Protein AF-A0A946TQI5-F1 (afdb_monomer)

Secondary structure (DSSP, 8-state):
--SSPPP----PPP-S--HHHHHHTT-HHHHHHH--SHHHHHHHHHHHT-HHHHHHHHHT-S---HHHHHHHHHHHHHTT-HHHHHHHHTT--SHHHHHHHHHHHH-EEEEEEE-TTPPP---BTTEEEEEE---GGGTT---GGG--S-SEEEEEB--GGGS-TTGGGSSS-EEEE-TTHHHHHHHHHHHHTT-SEEEESSHHHHHHHHHH-SSEEEE-TTS--S------PPP-S--SEEEEEEES-S-TT-HHHHHHHHHHHT-S-TT--EEEEEB---HHHHHHHHHHEEEEE---SS-SS--HHHHHHHHTT-EEEESSPSSGGGGGTTTTTTEEE--SS-HHHHHHHHHHHHHHHHHHHHHTHHHHHHHHHHHSPPTTHHHHHHHHHHHHHHHSSPPPP---------

pLDDT: mean 89.81, std 11.93, range [29.77, 98.75]

Sequence (414 aa):
MPIDPALNLPTLPETTETAEQLLEGGNYAYAFHLAVEPEIKAAARILCGAIDSGFAELAELDTLSDQAKLFQAYGLWCSGEDEAALSVLDGLDSDASDQLAKLISEGANVLLYTMPHAEGIESFDNIKIGHEIIAPENFGTSTIKSYPGLDLILSLGAFGAYLPSDVFEQDCPTVFWVGDHDFFYATREQDMARASVLIANSAAEHLELAAHYETRVASFPGHETYGRSDDYPAPSDQKAYDIGYTGRAFVPYMPDKAQFLYRLATLNDPDLNISIQDGYLEEDDFVEVMRQSKYVPLFWRYAGGLQTRAIDALRQRSFVLSPEKMTTAELLGGDEAGIVSINSETPENEALNQINTYTERRRSYVSEADHFGDQFTDLFWPRPALDQRLIKFCLFQSILAEQPKASRVQTQVL

Foldseek 3Di:
DPPQPQFDFAEADDDPDALVRCLLLFLLLQSLQRDPDLLSVLLSLLLLQLLVSSVVSVVVDPDHDLSSLLSNLLSCVLVVVLVVSLVSLVPDDDLLSVLLNCCSPQNFEEEEFEEPPDDDFCADDNYHYHYDWQDPVQFQADPCVVPPRHQEYEYEPQAHRRDHNCPLVDPYFYEYEQPPCVVCVVRHVVVLQSGQEYEYFFSQVQVVSVVRHVHRYHHHQLQDADDLDPAQDDDDPAAQAQEFEEEQQPDPVCNSSVSVLVLQVPQPDPVGHHYYYHHDDDNVVLLSSLLNYQEYEDGDNHPRHDDNSCLSSLSSVHAYERLYDDTSCVLLVDVLSRDHYLVDSRSNVVSVVCSVCSVVSSVSSSVCVVVSVSSSCSRHPNPPSSVVSVVSSRSSVSSSGDDDDDDPPPPPPD

Nearest PDB structures (foldseek):
  7fg9-assembly1_B-2  TM=5.330E-01  e=1.117E-04  Thermosynechococcus vestitus BP-1
  2gek-assembly1_A  TM=5.648E-01  e=6.117E-04  Mycolicibacterium smegmatis MC2 155
  8qvw-assembly1_B  TM=7.603E-01  e=4.671E-01  Homo sapiens
  5m72-assembly1_A  TM=7.593E-01  e=7.653E-01  Homo sapiens
  8qvx-assembly1_B  TM=6.492E-01  e=1.562E+00  Homo sapiens

Solvent-accessible surface area (backbone atoms only — not comparable to full-atom values): 22755 Å² total; per-residue (Å²): 127,83,88,71,76,83,80,66,63,34,61,64,72,90,73,91,69,50,33,66,54,26,44,76,59,26,25,13,32,44,8,36,60,61,35,81,52,64,64,55,24,18,41,17,31,31,60,24,34,27,34,63,66,14,49,58,53,50,70,76,48,96,74,76,54,72,68,46,42,53,49,48,23,53,41,28,46,64,74,67,38,49,71,60,16,45,62,52,34,75,80,53,94,46,75,55,40,54,52,50,45,43,40,72,73,72,27,45,33,35,40,37,29,31,42,87,92,60,83,78,71,79,60,50,98,61,36,43,48,47,74,50,65,59,52,82,94,50,49,68,38,76,67,62,91,82,57,81,80,48,60,31,37,39,25,54,70,34,52,61,60,40,38,41,68,53,67,86,75,50,93,43,48,34,38,34,45,48,82,66,43,84,84,41,37,92,70,36,47,75,57,61,66,65,27,26,30,40,37,27,48,14,24,33,47,24,56,54,48,49,74,75,30,97,41,42,33,29,14,39,37,33,67,70,69,78,68,90,68,86,65,68,68,79,92,68,93,78,46,79,21,55,35,30,43,74,27,86,46,82,42,90,92,42,55,47,49,28,51,54,54,47,48,54,71,61,56,94,50,94,87,65,40,71,45,78,45,73,41,83,67,59,70,70,61,45,51,48,47,30,42,27,10,46,26,32,72,52,79,60,85,54,19,37,37,61,56,36,68,53,53,51,20,43,41,38,74,14,28,30,39,30,45,32,71,87,39,39,47,51,74,47,50,21,58,76,51,31,44,38,61,31,56,58,102,55,36,48,62,48,48,50,52,51,60,78,41,38,73,62,54,48,55,59,38,63,78,43,48,65,63,41,47,52,38,42,45,40,27,50,43,61,84,66,57,36,61,53,40,49,53,54,48,54,55,52,51,54,62,76,27,70,78,69,72,82,78,83,77,76,77,78,81,125

Radius of gyration: 21.97 Å; Cα contacts (8 Å, |Δi|>4): 713; chains: 1; bounding box: 62×42×66 Å

Structure (mmCIF, N/CA/C/O backbone):
data_AF-A0A946TQI5-F1
#
_entry.id   AF-A0A946TQI5-F1
#
loop_
_atom_site.group_PDB
_atom_site.id
_atom_site.type_symbol
_atom_site.label_atom_id
_atom_site.label_alt_id
_atom_site.label_comp_id
_atom_site.label_asym_id
_atom_site.label_entity_id
_atom_site.label_seq_id
_atom_site.pdbx_PDB_ins_code
_atom_site.Cartn_x
_atom_site.Cartn_y
_atom_site.Cartn_z
_atom_site.occupancy
_atom_site.B_iso_or_equiv
_atom_site.auth_seq_id
_atom_site.auth_comp_id
_atom_site.auth_asym_id
_atom_site.auth_atom_id
_atom_site.pdbx_PDB_model_num
ATOM 1 N N . MET A 1 1 ? -0.927 17.591 -38.474 1.00 40.44 1 MET A N 1
ATOM 2 C CA . MET A 1 1 ? -1.038 17.165 -37.066 1.00 40.44 1 MET A CA 1
ATOM 3 C C . MET A 1 1 ? 0.132 16.240 -36.814 1.00 40.44 1 MET A C 1
ATOM 5 O O . MET A 1 1 ? 0.295 15.341 -37.633 1.00 40.44 1 MET A O 1
ATOM 9 N N . PRO A 1 2 ? 0.979 16.479 -35.802 1.00 40.19 2 PRO A N 1
ATOM 10 C CA . PRO A 1 2 ? 1.933 15.456 -35.401 1.00 40.19 2 PRO A CA 1
ATOM 11 C C . PRO A 1 2 ? 1.129 14.209 -35.008 1.00 40.19 2 PRO A C 1
ATOM 13 O O . PRO A 1 2 ? 0.099 14.327 -34.350 1.00 40.19 2 PRO A O 1
ATOM 16 N N . ILE A 1 3 ? 1.545 13.051 -35.516 1.00 54.56 3 ILE A N 1
ATOM 17 C CA . ILE A 1 3 ? 0.885 11.744 -35.332 1.00 54.56 3 ILE A CA 1
ATOM 18 C C . ILE A 1 3 ? 1.332 11.091 -34.007 1.00 54.56 3 ILE A C 1
ATOM 20 O O . ILE A 1 3 ? 0.886 10.003 -33.674 1.00 54.56 3 ILE A O 1
ATOM 24 N N . ASP A 1 4 ? 2.186 11.766 -33.237 1.00 62.56 4 ASP A N 1
ATOM 25 C CA . ASP A 1 4 ? 2.674 11.301 -31.942 1.00 62.56 4 ASP A CA 1
ATOM 26 C C . ASP A 1 4 ? 1.875 12.005 -30.829 1.00 62.56 4 ASP A C 1
ATOM 28 O O . ASP A 1 4 ? 2.139 13.181 -30.547 1.00 62.56 4 ASP A O 1
ATOM 32 N N . PRO A 1 5 ? 0.811 11.383 -30.284 1.00 66.56 5 PRO A N 1
ATOM 33 C CA . PRO A 1 5 ? 0.125 11.926 -29.119 1.00 66.56 5 PRO A CA 1
ATOM 34 C C . PRO A 1 5 ? 1.113 12.037 -27.953 1.00 66.56 5 PRO A C 1
ATOM 36 O O . PRO A 1 5 ? 1.954 11.165 -27.751 1.00 66.56 5 PRO A O 1
ATOM 39 N N . ALA A 1 6 ? 1.013 13.126 -27.189 1.00 74.75 6 ALA A N 1
ATOM 40 C CA . ALA A 1 6 ? 1.807 13.284 -25.980 1.00 74.75 6 ALA A CA 1
ATOM 41 C C . ALA A 1 6 ? 1.493 12.138 -25.008 1.00 74.75 6 ALA A C 1
ATOM 43 O O . ALA A 1 6 ? 0.326 11.814 -24.786 1.00 74.75 6 ALA A O 1
ATOM 44 N N . LEU A 1 7 ? 2.543 11.538 -24.455 1.00 85.25 7 LEU A N 1
ATOM 45 C CA . LEU A 1 7 ? 2.421 10.465 -23.484 1.00 85.25 7 LEU A CA 1
ATOM 46 C C . LEU A 1 7 ? 1.933 11.034 -22.147 1.00 85.25 7 LEU A C 1
ATOM 48 O O . LEU A 1 7 ? 2.576 11.930 -21.599 1.00 85.25 7 LEU A O 1
ATOM 52 N N . ASN A 1 8 ? 0.840 10.499 -21.598 1.00 88.62 8 ASN A N 1
ATOM 53 C CA . ASN A 1 8 ? 0.398 10.851 -20.248 1.00 88.62 8 ASN A CA 1
ATOM 54 C C . ASN A 1 8 ? 0.981 9.847 -19.257 1.00 88.62 8 ASN A C 1
ATOM 56 O O . ASN A 1 8 ? 0.450 8.755 -19.051 1.00 88.62 8 ASN A O 1
ATOM 60 N N . LEU A 1 9 ? 2.120 10.208 -18.676 1.00 91.19 9 LEU A N 1
ATOM 61 C CA . LEU A 1 9 ? 2.711 9.429 -17.598 1.00 91.19 9 LEU A CA 1
ATOM 62 C C . LEU A 1 9 ? 1.919 9.637 -16.301 1.00 91.19 9 LEU A C 1
ATOM 64 O O . LEU A 1 9 ? 1.373 10.725 -16.101 1.00 91.19 9 LEU A O 1
ATOM 68 N N . PRO A 1 10 ? 1.864 8.637 -15.407 1.00 91.31 10 PRO A N 1
ATOM 69 C CA . PRO A 1 10 ? 1.139 8.784 -14.158 1.00 91.31 10 PRO A CA 1
ATOM 70 C C . PRO A 1 10 ? 1.843 9.813 -13.270 1.00 91.31 10 PRO A C 1
ATOM 72 O O . PRO A 1 10 ? 3.072 9.841 -13.151 1.00 91.31 10 PRO A O 1
ATOM 75 N N . THR A 1 11 ? 1.050 10.686 -12.661 1.00 91.19 11 THR A N 1
ATOM 76 C CA . THR A 1 11 ? 1.533 11.769 -11.805 1.00 91.19 11 THR A CA 1
ATOM 77 C C . THR A 1 11 ? 0.756 11.778 -10.511 1.00 91.19 11 THR A C 1
ATOM 79 O O . THR A 1 11 ? -0.471 11.676 -10.527 1.00 91.19 11 THR A O 1
ATOM 82 N N . LEU A 1 12 ? 1.467 11.949 -9.401 1.00 92.88 12 LEU A N 1
ATOM 83 C CA . LEU A 1 12 ? 0.836 12.156 -8.109 1.00 92.88 12 LEU A CA 1
ATOM 84 C C . LEU A 1 12 ? 0.143 13.532 -8.117 1.00 92.88 12 LEU A C 1
ATOM 86 O O . LEU A 1 12 ? 0.826 14.521 -8.402 1.00 92.88 12 LEU A O 1
ATOM 90 N N . PRO A 1 13 ? -1.182 13.613 -7.885 1.00 92.56 13 PRO A N 1
ATOM 91 C CA . PRO A 1 13 ? -1.892 14.887 -7.882 1.00 92.56 13 PRO A CA 1
ATOM 92 C C . PRO A 1 13 ? -1.353 15.819 -6.798 1.00 92.56 13 PRO A C 1
ATOM 94 O O . PRO A 1 13 ? -1.076 15.372 -5.690 1.00 92.56 13 PRO A O 1
ATOM 97 N N . GLU A 1 14 ? -1.237 17.112 -7.101 1.00 91.81 14 GLU A N 1
ATOM 98 C CA . GLU A 1 14 ? -0.874 18.109 -6.091 1.00 91.81 14 GLU A CA 1
ATOM 99 C C . GLU A 1 14 ? -1.989 18.239 -5.042 1.00 91.81 14 GLU A C 1
ATOM 101 O O . GLU A 1 14 ? -3.172 18.306 -5.383 1.00 91.81 14 GLU A O 1
ATOM 106 N N . THR A 1 15 ? -1.605 18.327 -3.769 1.00 92.56 15 THR A N 1
ATOM 107 C CA . THR A 1 15 ? -2.508 18.617 -2.647 1.00 92.56 15 THR A CA 1
ATOM 108 C C . THR A 1 15 ? -2.036 19.849 -1.877 1.00 92.56 15 THR A C 1
ATOM 110 O O . THR A 1 15 ? -0.853 20.192 -1.875 1.00 92.56 15 THR A O 1
ATOM 113 N N . THR A 1 16 ? -2.976 20.534 -1.226 1.00 94.38 16 THR A N 1
ATOM 114 C CA . THR A 1 16 ? -2.684 21.623 -0.281 1.00 94.38 16 THR A CA 1
ATOM 115 C C . THR A 1 16 ? -2.508 21.135 1.155 1.00 94.38 16 THR A C 1
ATOM 117 O O . THR A 1 16 ? -2.194 21.942 2.027 1.00 94.38 16 THR A O 1
ATOM 120 N N . GLU A 1 17 ? -2.770 19.855 1.416 1.00 96.69 17 GLU A N 1
ATOM 121 C CA . GLU A 1 17 ? -2.640 19.252 2.741 1.00 96.69 17 GLU A CA 1
ATOM 122 C C . GLU A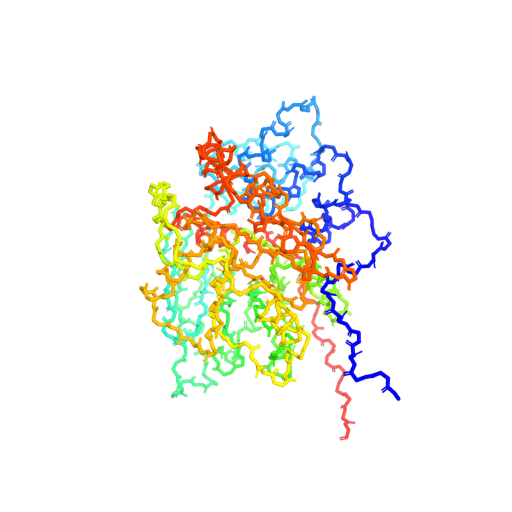 1 17 ? -1.170 19.076 3.137 1.00 96.69 17 GLU A C 1
ATOM 124 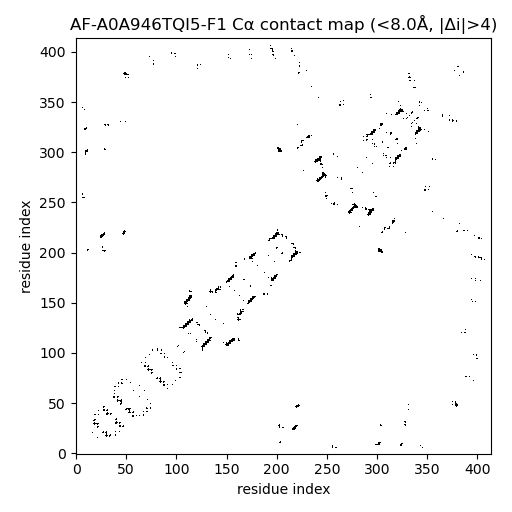O O . GLU A 1 17 ? -0.306 18.795 2.303 1.00 96.69 17 GLU A O 1
ATOM 129 N N . THR A 1 18 ? -0.879 19.242 4.426 1.00 97.81 18 THR A N 1
ATOM 130 C CA . THR A 1 18 ? 0.441 18.941 4.991 1.00 97.81 18 THR A CA 1
ATOM 131 C C . THR A 1 18 ? 0.633 17.433 5.166 1.00 97.81 18 THR A C 1
ATOM 133 O O . THR A 1 18 ? -0.330 16.668 5.182 1.00 97.81 18 THR A O 1
ATOM 136 N N . ALA A 1 19 ? 1.879 16.988 5.357 1.00 97.94 19 ALA A N 1
ATOM 137 C CA . ALA A 1 19 ? 2.166 15.584 5.659 1.00 97.94 19 ALA A CA 1
ATOM 138 C C . ALA A 1 19 ? 1.444 15.094 6.932 1.00 97.94 19 ALA A C 1
ATOM 140 O O . ALA A 1 19 ? 0.972 13.963 6.964 1.00 97.94 19 ALA A O 1
ATOM 141 N N . GLU A 1 20 ? 1.296 15.958 7.942 1.00 98.19 20 GLU A N 1
ATOM 142 C CA . GLU A 1 20 ? 0.527 15.679 9.165 1.00 98.19 20 GLU A CA 1
ATOM 143 C C . GLU A 1 20 ? -0.968 15.479 8.872 1.00 98.19 20 GLU A C 1
ATOM 145 O O . GLU A 1 20 ? -1.558 14.493 9.305 1.00 98.19 20 GLU A O 1
ATOM 150 N N . GLN A 1 21 ? -1.569 16.365 8.068 1.00 97.75 21 GLN A N 1
ATOM 151 C CA . GLN A 1 21 ? -2.977 16.252 7.670 1.00 97.75 21 GLN A CA 1
ATOM 152 C C . GLN A 1 21 ? -3.231 14.989 6.842 1.00 97.75 21 GLN A C 1
ATOM 154 O O . GLN A 1 21 ? -4.222 14.297 7.056 1.00 97.75 21 GLN A O 1
ATOM 159 N N . LEU A 1 22 ? -2.310 14.648 5.938 1.00 98.06 22 LEU A N 1
ATOM 160 C CA . LEU A 1 22 ? -2.377 13.416 5.151 1.00 98.06 22 LEU A CA 1
ATOM 161 C C . LEU A 1 22 ? -2.234 12.171 6.033 1.00 98.06 22 LEU A C 1
ATOM 163 O O . LEU A 1 22 ? -2.941 11.189 5.813 1.00 98.06 22 LEU A O 1
ATOM 167 N N . LEU A 1 23 ? -1.353 12.211 7.038 1.00 98.19 23 LEU A N 1
ATOM 168 C CA . LEU A 1 23 ? -1.181 11.135 8.013 1.00 98.19 23 LEU A CA 1
ATOM 169 C C . LEU A 1 23 ? -2.476 10.922 8.815 1.00 98.19 23 LEU A C 1
ATOM 171 O O . LEU A 1 23 ? -2.973 9.801 8.897 1.00 98.19 23 LEU A O 1
ATOM 175 N N . GLU A 1 24 ? -3.076 11.988 9.342 1.00 96.44 24 GLU A N 1
ATOM 176 C CA . GLU A 1 24 ? -4.355 11.928 10.063 1.00 96.44 24 GLU A CA 1
ATOM 177 C C . GLU A 1 24 ? -5.504 11.427 9.160 1.00 96.44 24 GLU A C 1
ATOM 179 O O . GLU A 1 24 ? -6.266 10.517 9.522 1.00 96.44 24 GLU A O 1
ATOM 184 N N . GLY A 1 25 ? -5.566 11.950 7.932 1.00 95.75 25 GLY A N 1
ATOM 185 C CA . GLY A 1 25 ? -6.555 11.617 6.904 1.00 95.75 25 GLY A CA 1
ATOM 186 C C . GLY A 1 25 ? -6.402 10.229 6.273 1.00 95.75 25 GLY A C 1
ATOM 187 O O . GLY A 1 25 ? -7.222 9.847 5.440 1.00 95.75 25 GLY A O 1
ATOM 188 N N . GLY A 1 26 ? -5.379 9.458 6.656 1.00 97.69 26 GLY A N 1
ATOM 189 C CA . GLY A 1 26 ? -5.171 8.083 6.195 1.00 97.69 26 GLY A CA 1
ATOM 190 C C . GLY A 1 26 ? -4.386 7.943 4.888 1.00 97.69 26 GLY A C 1
ATOM 191 O O . GLY A 1 26 ? -4.174 6.822 4.430 1.00 97.69 26 GLY A O 1
ATOM 192 N N . ASN A 1 27 ? -3.902 9.031 4.284 1.00 98.25 27 ASN A N 1
ATOM 193 C CA . ASN A 1 27 ? -3.043 8.950 3.105 1.00 98.25 27 ASN A CA 1
ATOM 194 C C . ASN A 1 27 ? -1.574 8.727 3.489 1.00 98.25 27 ASN A C 1
ATOM 196 O O . ASN A 1 27 ? -0.712 9.578 3.264 1.00 98.25 27 ASN A O 1
ATOM 200 N N . TYR A 1 28 ? -1.281 7.567 4.070 1.00 98.31 28 TYR A N 1
ATOM 201 C CA . TYR A 1 28 ? 0.042 7.223 4.589 1.00 98.31 28 TYR A CA 1
ATOM 202 C C . TYR A 1 28 ? 1.127 7.241 3.513 1.00 98.31 28 TYR A C 1
ATOM 204 O O . TYR A 1 28 ? 2.221 7.748 3.754 1.00 98.31 28 TYR A O 1
ATOM 212 N N . ALA A 1 29 ? 0.809 6.781 2.301 1.00 97.12 29 ALA A N 1
ATOM 213 C CA . ALA A 1 29 ? 1.739 6.811 1.178 1.00 97.12 29 ALA A CA 1
ATOM 214 C C . ALA A 1 29 ? 2.137 8.246 0.782 1.00 97.12 29 ALA A C 1
ATOM 216 O O . ALA A 1 29 ? 3.314 8.503 0.516 1.00 97.12 29 ALA A O 1
ATOM 217 N N . TYR A 1 30 ? 1.187 9.192 0.768 1.00 98.00 30 TYR A N 1
ATOM 218 C CA . TYR A 1 30 ? 1.491 10.588 0.441 1.00 98.00 30 TYR A CA 1
ATOM 219 C C . TYR A 1 30 ? 2.144 11.318 1.622 1.00 98.00 30 TYR A C 1
ATOM 221 O O . TYR A 1 30 ? 3.099 12.070 1.429 1.00 98.00 30 TYR A O 1
ATOM 229 N N . ALA A 1 31 ? 1.693 11.048 2.851 1.00 98.25 31 ALA A N 1
ATOM 230 C CA . ALA A 1 31 ? 2.312 11.574 4.063 1.00 98.25 31 ALA A CA 1
ATOM 231 C C . ALA A 1 31 ? 3.797 11.197 4.129 1.00 98.25 31 ALA A C 1
ATOM 233 O O . ALA A 1 31 ? 4.638 12.070 4.316 1.00 98.25 31 ALA A O 1
ATOM 234 N N . PHE A 1 32 ? 4.133 9.929 3.872 1.00 97.88 32 PHE A N 1
ATOM 235 C CA . PHE A 1 32 ? 5.516 9.457 3.814 1.00 97.88 32 PHE A CA 1
ATOM 236 C C . PHE A 1 32 ? 6.353 10.211 2.770 1.00 97.88 32 PHE A C 1
ATOM 238 O O . PHE A 1 32 ? 7.489 10.594 3.051 1.00 97.88 32 PHE A O 1
ATOM 245 N N . HIS A 1 33 ? 5.787 10.449 1.584 1.00 96.38 33 HIS A N 1
ATOM 246 C CA . HIS A 1 33 ? 6.471 11.157 0.503 1.00 96.38 33 HIS A CA 1
ATOM 247 C C . HIS A 1 33 ? 6.705 12.649 0.810 1.00 96.38 33 HIS A C 1
ATOM 249 O O . HIS A 1 33 ? 7.747 13.188 0.441 1.00 96.38 33 HIS A O 1
ATOM 255 N N . LEU A 1 34 ? 5.755 13.325 1.467 1.00 96.69 34 LEU A N 1
ATOM 256 C CA . LEU A 1 34 ? 5.848 14.761 1.765 1.00 96.69 34 LEU A CA 1
ATOM 257 C C . LEU A 1 34 ? 6.517 15.090 3.103 1.00 96.69 34 LEU A C 1
ATOM 259 O O . LEU A 1 34 ? 6.919 16.238 3.297 1.00 96.69 34 LEU A O 1
ATOM 263 N N . ALA A 1 35 ? 6.609 14.135 4.030 1.00 97.31 35 ALA A N 1
ATOM 264 C CA . ALA A 1 35 ? 7.103 14.386 5.377 1.00 97.31 35 ALA A CA 1
ATOM 265 C C . ALA A 1 35 ? 8.559 14.872 5.376 1.00 97.31 35 ALA A C 1
ATOM 267 O O . ALA A 1 35 ? 9.471 14.200 4.886 1.00 97.31 35 ALA A O 1
ATOM 268 N N . VAL A 1 36 ? 8.772 16.036 5.990 1.00 95.75 36 VAL A N 1
ATOM 269 C CA . VAL A 1 36 ? 10.104 16.567 6.312 1.00 95.75 36 VAL A CA 1
ATOM 270 C C . VAL A 1 36 ? 10.436 16.269 7.774 1.00 95.75 36 VAL A C 1
ATOM 272 O O . VAL A 1 36 ? 11.593 16.033 8.121 1.00 95.75 36 VAL A O 1
ATOM 275 N N . GLU A 1 37 ? 9.416 16.258 8.629 1.00 96.75 37 GLU A N 1
ATOM 276 C CA . GLU A 1 37 ? 9.486 15.922 10.041 1.00 96.75 37 GLU A CA 1
ATOM 277 C C . GLU A 1 37 ? 9.761 14.417 10.219 1.00 96.75 37 GLU A C 1
ATOM 279 O O . GLU A 1 37 ? 8.956 13.593 9.770 1.00 96.75 37 GLU A O 1
ATOM 284 N N . PRO A 1 38 ? 10.856 14.032 10.907 1.00 97.31 38 PR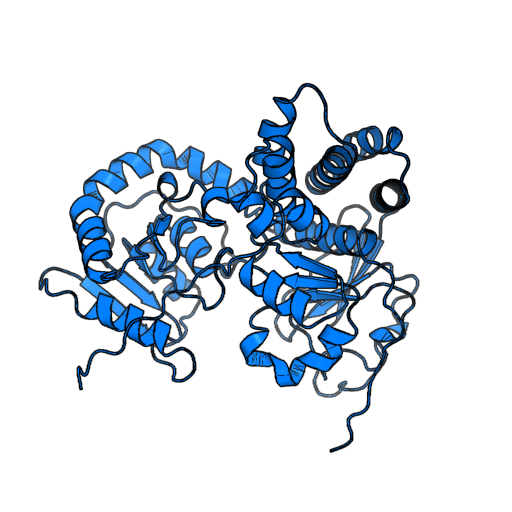O A N 1
ATOM 285 C CA . PRO A 1 38 ? 11.219 12.626 11.085 1.00 97.31 38 PRO A CA 1
ATOM 286 C C . PRO A 1 38 ? 10.122 11.780 11.738 1.00 97.31 38 PRO A C 1
ATOM 288 O O . PRO A 1 38 ? 9.887 10.656 11.312 1.00 97.31 38 PRO A O 1
ATOM 291 N N . GLU A 1 39 ? 9.410 12.333 12.726 1.00 98.25 39 GLU A N 1
ATOM 292 C CA . GLU A 1 39 ? 8.324 11.625 13.415 1.00 98.25 39 GLU A CA 1
ATOM 293 C C . GLU A 1 39 ? 7.176 11.265 12.461 1.00 98.25 39 GLU A C 1
ATOM 295 O O . GLU A 1 39 ? 6.744 10.114 12.428 1.00 98.25 39 GLU A O 1
ATOM 300 N N . ILE A 1 40 ? 6.721 12.223 11.642 1.00 98.44 40 ILE A N 1
ATOM 301 C CA . ILE A 1 40 ? 5.638 12.013 10.667 1.00 98.44 40 ILE A CA 1
ATOM 302 C C . ILE A 1 40 ? 6.075 10.988 9.622 1.00 98.44 40 ILE A C 1
ATOM 304 O O . ILE A 1 40 ? 5.307 10.088 9.280 1.00 98.44 40 ILE A O 1
ATOM 308 N N . LYS A 1 41 ? 7.317 11.092 9.133 1.00 98.00 41 LYS A N 1
ATOM 309 C CA . LYS A 1 41 ? 7.855 10.159 8.139 1.00 98.00 41 LYS A CA 1
ATOM 310 C C . LYS A 1 41 ? 7.911 8.730 8.680 1.00 98.00 41 LYS A C 1
ATOM 312 O O . LYS A 1 41 ? 7.454 7.810 8.001 1.00 98.00 41 LYS A O 1
ATOM 317 N N . ALA A 1 42 ? 8.409 8.557 9.901 1.00 98.31 42 ALA A N 1
ATOM 318 C CA . ALA A 1 42 ? 8.517 7.261 10.558 1.00 98.31 42 ALA A CA 1
ATOM 319 C C . ALA A 1 42 ? 7.134 6.654 10.857 1.00 98.31 42 ALA A C 1
ATOM 321 O O . ALA A 1 42 ? 6.884 5.489 10.548 1.00 98.31 42 ALA A O 1
ATOM 322 N N . ALA A 1 43 ? 6.197 7.460 11.364 1.00 98.50 43 ALA A N 1
ATOM 323 C CA . ALA A 1 43 ? 4.809 7.058 11.577 1.00 98.50 43 ALA A CA 1
ATOM 324 C C . ALA A 1 43 ? 4.115 6.620 10.275 1.00 98.50 43 ALA A C 1
ATOM 326 O O . ALA A 1 43 ? 3.509 5.549 10.215 1.00 98.50 43 ALA A O 1
ATOM 327 N N . ALA A 1 44 ? 4.240 7.417 9.210 1.00 98.44 44 ALA A N 1
ATOM 328 C CA . ALA A 1 44 ? 3.693 7.082 7.901 1.00 98.44 44 ALA A CA 1
ATOM 329 C C . ALA A 1 44 ? 4.320 5.797 7.338 1.00 98.44 44 ALA A C 1
ATOM 331 O O . ALA A 1 44 ? 3.618 4.988 6.732 1.00 98.44 44 ALA A O 1
ATOM 332 N N . ARG A 1 45 ? 5.618 5.570 7.578 1.00 97.81 45 ARG A N 1
ATOM 333 C CA . ARG A 1 45 ? 6.321 4.348 7.174 1.00 97.81 45 ARG A CA 1
ATOM 334 C C . ARG A 1 45 ? 5.764 3.098 7.865 1.00 97.81 45 ARG A C 1
ATOM 336 O O . ARG A 1 45 ? 5.472 2.126 7.166 1.00 97.81 45 ARG A O 1
ATOM 343 N N . ILE A 1 46 ? 5.533 3.150 9.182 1.00 98.19 46 ILE A N 1
ATOM 344 C CA . ILE A 1 46 ? 4.870 2.067 9.940 1.00 98.19 46 ILE A CA 1
ATOM 345 C C . ILE A 1 46 ? 3.506 1.754 9.318 1.00 98.19 46 ILE A C 1
ATOM 347 O O . ILE A 1 46 ? 3.199 0.597 9.032 1.00 98.19 46 ILE A O 1
ATOM 351 N N . LEU A 1 47 ? 2.697 2.784 9.056 1.00 98.25 47 LEU A N 1
ATOM 352 C CA . LEU A 1 47 ? 1.344 2.619 8.517 1.00 98.25 47 LEU A CA 1
ATOM 353 C C . LEU A 1 47 ? 1.320 2.196 7.043 1.00 98.25 47 LEU A C 1
ATOM 355 O O . LEU A 1 47 ? 0.341 1.603 6.603 1.00 98.25 47 LEU A O 1
ATOM 359 N N . CYS A 1 48 ? 2.400 2.426 6.293 1.00 97.38 48 CYS A N 1
ATOM 360 C CA . CYS A 1 48 ? 2.586 1.845 4.965 1.00 97.38 48 CYS A CA 1
ATOM 361 C C . CYS A 1 48 ? 2.973 0.357 5.005 1.00 97.38 48 CYS A C 1
ATOM 363 O O . CYS A 1 48 ? 2.832 -0.321 3.988 1.00 97.38 48 CYS A O 1
ATOM 365 N N . GLY A 1 49 ? 3.443 -0.145 6.153 1.00 95.12 49 GLY A N 1
ATOM 366 C CA . GLY A 1 49 ? 3.789 -1.547 6.391 1.00 95.12 49 GLY A CA 1
ATOM 367 C C . GLY A 1 49 ? 5.265 -1.814 6.700 1.00 95.12 49 GLY A C 1
ATOM 368 O O . GLY A 1 49 ? 5.561 -2.907 7.159 1.00 95.12 49 GLY A O 1
ATOM 369 N N . ALA A 1 50 ? 6.179 -0.858 6.505 1.00 95.00 50 ALA A N 1
ATOM 370 C CA . ALA A 1 50 ? 7.605 -1.026 6.828 1.00 95.00 50 ALA A CA 1
ATOM 371 C C . ALA A 1 50 ? 7.856 -0.714 8.316 1.00 95.00 50 ALA A C 1
ATOM 373 O O . ALA A 1 50 ? 8.309 0.374 8.686 1.00 95.00 50 ALA A O 1
ATOM 374 N N . ILE A 1 51 ? 7.440 -1.644 9.175 1.00 95.75 51 ILE A N 1
ATOM 375 C CA . ILE A 1 51 ? 7.352 -1.459 10.627 1.00 95.75 51 ILE A CA 1
ATOM 376 C C . ILE A 1 51 ? 8.739 -1.332 11.261 1.00 95.75 51 ILE A C 1
ATOM 378 O O . ILE A 1 51 ? 8.957 -0.391 12.026 1.00 95.75 51 ILE A O 1
ATOM 382 N N . ASP A 1 52 ? 9.684 -2.209 10.922 1.00 95.00 52 ASP A N 1
ATOM 383 C CA . ASP A 1 52 ? 11.003 -2.240 11.563 1.00 95.00 52 ASP A CA 1
ATOM 384 C C . ASP A 1 52 ? 11.800 -0.979 11.224 1.00 95.00 52 ASP A C 1
ATOM 386 O O . ASP A 1 52 ? 12.373 -0.325 12.101 1.00 95.00 52 ASP A O 1
ATOM 390 N N . SER A 1 53 ? 11.770 -0.573 9.953 1.00 93.69 53 SER A N 1
ATOM 391 C CA . SER A 1 53 ? 12.385 0.674 9.501 1.00 93.69 53 SER A CA 1
ATOM 392 C C . SER A 1 53 ? 11.748 1.899 10.157 1.00 93.69 53 SER A C 1
ATOM 394 O O . SER A 1 53 ? 12.444 2.857 10.493 1.00 93.69 53 SER A O 1
ATOM 396 N N . GLY A 1 54 ? 10.427 1.886 10.345 1.00 96.94 54 GLY A N 1
ATOM 397 C CA . GLY A 1 54 ? 9.720 2.946 11.057 1.00 96.94 54 GLY A CA 1
ATOM 398 C C . GLY A 1 54 ? 10.115 3.025 12.534 1.00 96.94 54 GLY A C 1
ATOM 399 O O . GLY A 1 54 ? 10.364 4.115 13.046 1.00 96.94 54 GLY A O 1
ATOM 400 N N . PHE A 1 55 ? 10.259 1.886 13.216 1.00 97.62 55 PHE A N 1
ATOM 401 C CA . PHE A 1 55 ? 10.747 1.843 14.596 1.00 97.62 55 PHE A CA 1
ATOM 402 C C . PHE A 1 55 ? 12.179 2.330 14.744 1.00 97.62 55 PHE A C 1
ATOM 404 O O . PHE A 1 55 ? 12.460 3.070 15.687 1.00 97.62 55 PHE A O 1
ATOM 411 N N . ALA A 1 56 ? 13.065 1.952 13.823 1.00 96.12 56 ALA A N 1
ATOM 412 C CA . ALA A 1 56 ? 14.439 2.433 13.824 1.00 96.12 56 ALA A CA 1
ATOM 413 C C . ALA A 1 56 ? 14.492 3.969 13.760 1.00 96.12 56 ALA A C 1
ATOM 415 O O . ALA A 1 56 ? 15.248 4.584 14.504 1.00 96.12 56 ALA A O 1
ATOM 416 N N . GLU A 1 57 ? 13.644 4.596 12.938 1.00 96.19 57 GLU A N 1
ATOM 417 C CA . GLU A 1 57 ? 13.565 6.058 12.845 1.00 96.19 57 GLU A CA 1
ATOM 418 C C . GLU A 1 57 ? 12.935 6.703 14.090 1.00 96.19 57 GLU A C 1
ATOM 420 O O . GLU A 1 57 ? 13.435 7.725 14.558 1.00 96.19 57 GLU A O 1
ATOM 425 N N . LEU A 1 58 ? 11.882 6.109 14.667 1.00 97.44 58 LEU A N 1
ATOM 426 C CA . LEU A 1 58 ? 11.283 6.616 15.910 1.00 97.44 58 LEU A CA 1
ATOM 427 C C . LEU A 1 58 ? 12.242 6.527 17.107 1.00 97.44 58 LEU A C 1
ATOM 429 O O . LEU A 1 58 ? 12.197 7.388 17.983 1.00 97.44 58 LEU A O 1
ATOM 433 N N . ALA A 1 59 ? 13.108 5.511 17.157 1.00 96.38 59 ALA A N 1
ATOM 434 C CA . ALA A 1 59 ? 14.052 5.303 18.258 1.00 96.38 59 ALA A CA 1
ATOM 435 C C . ALA A 1 59 ? 15.144 6.385 18.352 1.00 96.38 59 ALA A C 1
ATOM 437 O O . ALA A 1 59 ? 15.729 6.569 19.418 1.00 96.38 59 ALA A O 1
ATOM 438 N N . GLU A 1 60 ? 15.400 7.113 17.261 1.00 96.69 60 GLU A N 1
ATOM 439 C CA . GLU A 1 60 ? 16.351 8.233 17.214 1.00 96.69 60 GLU A CA 1
ATOM 440 C C . GLU A 1 60 ? 15.755 9.545 17.765 1.00 96.69 60 GLU A C 1
ATOM 442 O O . GLU A 1 60 ? 16.447 10.563 17.844 1.00 96.69 60 GLU A O 1
ATOM 447 N N . LEU A 1 61 ? 14.468 9.553 18.135 1.00 97.19 61 LEU A N 1
ATOM 448 C CA . LEU A 1 61 ? 13.762 10.738 18.617 1.00 97.19 61 LEU A CA 1
ATOM 449 C C . LEU A 1 61 ? 13.665 10.751 20.146 1.00 97.19 61 LEU A C 1
ATOM 451 O O . LEU A 1 61 ? 13.260 9.777 20.775 1.00 97.19 61 LEU A O 1
ATOM 455 N N . ASP A 1 62 ? 13.972 11.902 20.749 1.00 94.12 62 ASP A N 1
ATOM 456 C CA . ASP A 1 62 ? 13.934 12.075 22.209 1.00 94.12 62 ASP A CA 1
ATOM 457 C C . ASP A 1 62 ? 12.510 11.998 22.785 1.00 94.12 62 ASP A C 1
ATOM 459 O O . ASP A 1 62 ? 12.302 11.580 23.927 1.00 94.12 62 ASP A O 1
ATOM 463 N N . THR A 1 63 ? 11.519 12.458 22.020 1.00 94.06 63 THR A N 1
ATOM 464 C CA . THR A 1 63 ? 10.118 12.538 22.444 1.00 94.06 63 THR A CA 1
ATOM 465 C C . THR A 1 63 ? 9.198 12.235 21.280 1.00 94.06 63 THR A C 1
ATOM 467 O O . THR A 1 63 ? 9.414 12.775 20.198 1.00 94.06 63 THR A O 1
ATOM 470 N N . LEU A 1 64 ? 8.149 11.458 21.550 1.00 96.62 64 LEU A N 1
ATOM 471 C CA . LEU A 1 64 ? 7.103 11.143 20.585 1.00 96.62 64 LEU A CA 1
ATOM 472 C C . LEU A 1 64 ? 5.788 11.845 20.936 1.00 96.62 64 LEU A C 1
ATOM 474 O O . LEU A 1 64 ? 5.405 11.888 22.114 1.00 96.62 64 LEU A O 1
ATOM 478 N N . SER A 1 65 ? 5.083 12.347 19.925 1.00 96.50 65 SER A N 1
ATOM 479 C CA . SER A 1 65 ? 3.687 12.772 20.047 1.00 96.50 65 SER A CA 1
ATOM 480 C C . SER A 1 65 ? 2.770 11.594 20.390 1.00 96.50 65 SER A C 1
ATOM 482 O O . SER A 1 65 ? 3.099 10.426 20.173 1.00 96.50 65 SER A O 1
ATOM 484 N N . ASP A 1 66 ? 1.589 11.887 20.931 1.00 97.00 66 ASP A N 1
ATOM 485 C CA . ASP A 1 66 ? 0.621 10.847 21.297 1.00 97.00 66 ASP A CA 1
ATOM 486 C C . ASP A 1 66 ? 0.083 10.102 20.067 1.00 97.00 66 ASP A C 1
ATOM 488 O O . ASP A 1 66 ? -0.130 8.891 20.121 1.00 97.00 66 ASP A O 1
ATOM 492 N N . GLN A 1 67 ? -0.032 10.789 18.926 1.00 96.06 67 GLN A N 1
ATOM 493 C CA . GLN A 1 67 ? -0.378 10.162 17.653 1.00 96.06 67 GLN A CA 1
ATOM 494 C C . GLN A 1 67 ? 0.725 9.194 17.189 1.00 96.06 67 GLN A C 1
ATOM 496 O O . GLN A 1 67 ? 0.429 8.056 16.824 1.00 96.06 67 GLN A O 1
ATOM 501 N N . ALA A 1 68 ? 1.999 9.597 17.262 1.00 97.56 68 ALA A N 1
ATOM 502 C CA . ALA A 1 68 ? 3.118 8.719 16.924 1.00 97.56 68 ALA A CA 1
ATOM 503 C C . ALA A 1 68 ? 3.207 7.501 17.859 1.00 97.56 68 ALA A C 1
ATOM 505 O O . ALA A 1 68 ? 3.455 6.393 17.388 1.00 97.56 68 ALA A O 1
ATOM 506 N N . LYS A 1 69 ? 2.933 7.666 19.162 1.00 98.19 69 LYS A N 1
ATOM 507 C CA . LYS A 1 69 ? 2.840 6.549 20.122 1.00 98.19 69 LYS A CA 1
ATOM 508 C C . LYS A 1 69 ? 1.687 5.597 19.806 1.00 98.19 69 LYS A C 1
ATOM 510 O O . LYS A 1 69 ? 1.866 4.386 19.899 1.00 98.19 69 LYS A O 1
ATOM 515 N N . LEU A 1 70 ? 0.523 6.108 19.397 1.00 98.50 70 LEU A N 1
ATOM 516 C CA . LEU A 1 70 ? -0.597 5.264 18.968 1.00 98.50 70 LEU A CA 1
ATOM 517 C C . LEU A 1 70 ? -0.203 4.398 17.760 1.00 98.50 70 LEU A C 1
ATOM 519 O O . LEU A 1 70 ? -0.458 3.194 17.745 1.00 98.50 70 LEU A O 1
ATOM 523 N N . PHE A 1 71 ? 0.473 4.986 16.770 1.00 98.44 71 PHE A N 1
ATOM 524 C CA . PHE A 1 71 ? 0.968 4.251 15.602 1.00 98.44 71 PHE A CA 1
ATOM 525 C C . PHE A 1 71 ? 2.115 3.296 15.941 1.00 98.44 71 PHE A C 1
ATOM 527 O O . PHE A 1 71 ? 2.177 2.197 15.391 1.00 98.44 71 PHE A O 1
ATOM 534 N N . GLN A 1 72 ? 2.975 3.662 16.893 1.00 98.38 72 GLN A N 1
ATOM 535 C CA . GLN A 1 72 ? 3.994 2.771 17.439 1.00 98.38 72 GLN A CA 1
ATOM 536 C C . GLN A 1 72 ? 3.355 1.541 18.097 1.00 98.38 72 GLN A C 1
ATOM 538 O O . GLN A 1 72 ? 3.774 0.420 17.820 1.00 98.38 72 GLN A O 1
ATOM 543 N N . ALA A 1 73 ? 2.316 1.726 18.917 1.00 98.69 73 ALA A N 1
ATOM 544 C CA . ALA A 1 73 ? 1.586 0.626 19.544 1.00 98.69 73 ALA A CA 1
ATOM 545 C C . ALA A 1 73 ? 0.912 -0.287 18.507 1.00 98.69 73 ALA A C 1
ATOM 547 O O . ALA A 1 73 ? 0.985 -1.508 18.630 1.00 98.69 73 ALA A O 1
ATOM 548 N N . TYR A 1 74 ? 0.323 0.285 17.450 1.00 98.75 74 TYR A N 1
ATOM 549 C CA . TYR A 1 74 ? -0.188 -0.487 16.313 1.00 98.75 74 TYR A CA 1
ATOM 550 C C . TYR A 1 74 ? 0.914 -1.331 15.646 1.00 98.75 74 TYR A C 1
ATOM 552 O O . TYR A 1 74 ? 0.711 -2.521 15.396 1.00 98.75 74 TYR A O 1
ATOM 560 N N . GLY A 1 75 ? 2.089 -0.744 15.393 1.00 98.38 75 GLY A N 1
ATOM 561 C CA . GLY A 1 75 ? 3.236 -1.473 14.849 1.00 98.38 75 GLY A CA 1
ATOM 562 C C . GLY A 1 75 ? 3.671 -2.625 15.759 1.00 98.38 75 GLY A C 1
ATOM 563 O O . GLY A 1 75 ? 3.911 -3.728 15.278 1.00 98.38 75 GLY A O 1
ATOM 564 N N . LEU A 1 76 ? 3.711 -2.397 17.079 1.00 98.56 76 LEU A N 1
ATOM 565 C CA . LEU A 1 76 ? 4.151 -3.397 18.060 1.00 98.56 76 LEU A CA 1
ATOM 566 C C . LEU A 1 76 ? 3.171 -4.569 18.097 1.00 98.56 76 LEU A C 1
ATOM 568 O O . LEU A 1 76 ? 3.588 -5.724 18.078 1.00 98.56 76 LEU A O 1
ATOM 572 N N . TRP A 1 77 ? 1.869 -4.274 18.046 1.00 98.62 77 TRP A N 1
ATOM 573 C CA . TRP A 1 77 ? 0.832 -5.292 17.915 1.00 98.62 77 TRP A CA 1
ATOM 574 C C . TRP A 1 77 ? 0.983 -6.107 16.629 1.00 98.62 77 TRP A C 1
ATOM 576 O O . TRP A 1 77 ? 0.826 -7.329 16.647 1.00 98.62 77 TRP A O 1
ATOM 586 N N . CYS A 1 78 ? 1.318 -5.471 15.503 1.00 97.81 78 CYS A N 1
ATOM 587 C CA . CYS A 1 78 ? 1.580 -6.188 14.255 1.00 97.81 78 CYS A CA 1
ATOM 588 C C . CYS A 1 78 ? 2.764 -7.153 14.381 1.00 97.81 78 CYS A C 1
ATOM 590 O O . CYS A 1 78 ? 2.664 -8.275 13.890 1.00 97.81 78 CYS A O 1
ATOM 592 N N . SER A 1 79 ? 3.825 -6.755 15.087 1.00 96.44 79 SER A N 1
ATOM 593 C CA . SER A 1 79 ? 5.014 -7.582 15.336 1.00 96.44 79 SER A CA 1
ATOM 594 C C . SER A 1 79 ? 4.848 -8.619 16.461 1.00 96.44 79 SER A C 1
ATOM 596 O O . SER A 1 79 ? 5.786 -9.361 16.739 1.00 96.44 79 SER A O 1
ATOM 598 N N . GLY A 1 80 ? 3.671 -8.706 17.097 1.00 96.44 80 GLY A N 1
ATOM 599 C CA . GLY A 1 80 ? 3.383 -9.662 18.178 1.00 96.44 80 GLY A CA 1
ATOM 600 C C . GLY A 1 80 ? 3.919 -9.252 19.556 1.00 96.44 80 GLY A C 1
ATOM 601 O O . GLY A 1 80 ? 3.960 -10.069 20.474 1.00 96.44 80 GLY A O 1
ATOM 602 N N . GLU A 1 81 ? 4.323 -7.992 19.716 1.00 97.75 81 GLU A N 1
ATOM 603 C CA . GLU A 1 81 ? 4.852 -7.418 20.958 1.00 97.75 81 GLU A CA 1
ATOM 604 C C . GLU A 1 81 ? 3.719 -6.792 21.797 1.00 97.75 81 GLU A C 1
ATOM 606 O O . GLU A 1 81 ? 3.743 -5.609 22.148 1.00 97.75 81 GLU A O 1
ATOM 611 N N . ASP A 1 82 ? 2.692 -7.589 22.104 1.00 98.06 82 ASP A N 1
ATOM 612 C CA . ASP A 1 82 ? 1.429 -7.130 22.705 1.00 98.06 82 ASP A CA 1
ATOM 613 C C . ASP A 1 82 ? 1.622 -6.414 24.053 1.00 98.06 82 ASP A C 1
ATOM 615 O O . ASP A 1 82 ? 1.014 -5.372 24.305 1.00 98.06 82 ASP A O 1
ATOM 619 N N . GLU A 1 83 ? 2.494 -6.933 24.924 1.00 98.19 83 GLU A N 1
ATOM 620 C CA . GLU A 1 83 ? 2.783 -6.311 26.226 1.00 98.19 83 GLU A CA 1
ATOM 621 C C . GLU A 1 83 ? 3.436 -4.930 26.062 1.00 98.19 83 GLU A C 1
ATOM 623 O O . GLU A 1 83 ? 3.099 -3.987 26.784 1.00 98.19 83 GLU A O 1
ATOM 628 N N . ALA A 1 84 ? 4.343 -4.792 25.091 1.00 98.06 84 ALA A N 1
ATOM 629 C CA . ALA A 1 84 ? 4.984 -3.520 24.786 1.00 98.06 84 ALA A CA 1
ATOM 630 C C . ALA A 1 84 ? 3.978 -2.533 24.181 1.00 98.06 84 ALA A C 1
ATOM 632 O O . ALA A 1 84 ? 3.950 -1.371 24.587 1.00 98.06 84 ALA A O 1
ATOM 633 N N . ALA A 1 85 ? 3.114 -2.999 23.273 1.00 98.31 85 ALA A N 1
ATOM 634 C CA . ALA A 1 85 ? 2.042 -2.192 22.699 1.00 98.31 85 ALA A CA 1
ATOM 635 C C . ALA A 1 85 ? 1.117 -1.636 23.794 1.00 98.31 85 ALA A C 1
ATOM 637 O O . ALA A 1 85 ? 0.901 -0.427 23.862 1.00 98.31 85 ALA A O 1
ATOM 638 N N . LEU A 1 86 ? 0.642 -2.487 24.710 1.00 98.50 86 LEU A N 1
ATOM 639 C CA . LEU A 1 86 ? -0.202 -2.072 25.837 1.00 98.50 86 LEU A CA 1
ATOM 640 C C . LEU A 1 86 ? 0.512 -1.085 26.770 1.00 98.50 86 LEU A C 1
ATOM 642 O O . LEU A 1 86 ? -0.102 -0.123 27.227 1.00 98.50 86 LEU A O 1
ATOM 646 N N . SER A 1 87 ? 1.811 -1.274 27.019 1.00 98.06 87 SER A N 1
ATOM 647 C CA . SER A 1 87 ? 2.595 -0.336 27.830 1.00 98.06 87 SER A CA 1
ATOM 648 C C . SER A 1 87 ? 2.722 1.047 27.189 1.00 98.06 87 SER A C 1
ATOM 650 O O . SER A 1 87 ? 2.805 2.034 27.919 1.00 98.06 87 SER A O 1
ATOM 652 N N . VAL A 1 88 ? 2.776 1.138 25.857 1.00 97.50 88 VAL A N 1
ATOM 653 C CA . VAL A 1 88 ? 2.778 2.427 25.146 1.00 97.50 88 VAL A CA 1
ATOM 654 C C . VAL A 1 88 ? 1.408 3.105 25.266 1.00 97.50 88 VAL A C 1
ATOM 656 O O . VAL A 1 88 ? 1.346 4.322 25.441 1.00 97.50 88 VAL A O 1
ATOM 659 N N . LEU A 1 89 ? 0.323 2.325 25.223 1.00 98.12 89 LEU A N 1
ATOM 660 C CA . LEU A 1 89 ? -1.053 2.828 25.289 1.00 98.12 89 LEU A CA 1
ATOM 661 C C . LEU A 1 89 ? -1.474 3.319 26.682 1.00 98.12 89 LEU A C 1
ATOM 663 O O . LEU A 1 89 ? -2.238 4.272 26.751 1.00 98.12 89 LEU A O 1
ATOM 667 N N . ASP A 1 90 ? -0.953 2.743 27.774 1.00 94.38 90 ASP A N 1
ATOM 668 C CA . ASP A 1 90 ? -1.296 3.124 29.166 1.00 94.38 90 ASP A CA 1
ATOM 669 C C . ASP A 1 90 ? -1.039 4.617 29.477 1.00 94.38 90 ASP A C 1
ATOM 671 O O . ASP A 1 90 ? -1.615 5.195 30.397 1.00 94.38 90 ASP A O 1
ATOM 675 N N . GLY A 1 91 ? -0.174 5.270 28.692 1.00 84.62 91 GLY A N 1
ATOM 676 C CA . GLY A 1 91 ? 0.130 6.696 28.811 1.00 84.62 91 GLY A CA 1
ATOM 677 C C . GLY A 1 91 ? -0.735 7.634 27.961 1.00 84.62 91 GLY A C 1
ATOM 678 O O . GLY A 1 91 ? -0.483 8.839 27.996 1.00 84.62 91 GLY A O 1
ATOM 679 N N . LEU A 1 92 ? -1.687 7.116 27.177 1.00 95.62 92 LEU A N 1
ATOM 680 C CA . LEU A 1 92 ? -2.499 7.884 26.230 1.00 95.62 92 LEU A CA 1
ATOM 681 C C . LEU A 1 92 ? -3.937 8.053 26.737 1.00 95.62 92 LEU A C 1
ATOM 683 O O . LEU A 1 92 ? -4.562 7.094 27.173 1.00 95.62 92 LEU A O 1
ATOM 687 N N . ASP A 1 93 ? -4.473 9.271 26.638 1.00 92.31 93 ASP A N 1
ATOM 688 C CA . ASP A 1 93 ? -5.852 9.602 27.033 1.00 92.31 93 ASP A CA 1
ATOM 689 C C . ASP A 1 93 ? -6.704 9.851 25.778 1.00 92.31 93 ASP A C 1
ATOM 691 O O . ASP A 1 93 ? -6.918 10.993 25.362 1.00 92.31 93 ASP A O 1
ATOM 695 N N . SER A 1 94 ? -7.106 8.770 25.098 1.00 93.81 94 SER A N 1
ATOM 696 C CA . SER A 1 94 ? -7.946 8.845 23.897 1.00 93.81 94 SER A CA 1
ATOM 697 C C . SER A 1 94 ? -8.829 7.608 23.700 1.00 93.81 94 SER A C 1
ATOM 699 O O . SER A 1 94 ? -8.413 6.483 23.968 1.00 93.81 94 SER A O 1
ATOM 701 N N . ASP A 1 95 ? -10.014 7.791 23.110 1.00 94.56 95 ASP A N 1
ATOM 702 C CA . ASP A 1 95 ? -10.903 6.670 22.759 1.00 94.56 95 ASP A CA 1
ATOM 703 C C . ASP A 1 95 ? -10.218 5.665 21.811 1.00 94.56 95 ASP A C 1
ATOM 705 O O . ASP A 1 95 ? -10.490 4.465 21.862 1.00 94.56 95 ASP A O 1
ATOM 709 N N . ALA A 1 96 ? -9.318 6.142 20.944 1.00 96.00 96 ALA A N 1
ATOM 710 C CA . ALA A 1 96 ? -8.593 5.296 20.001 1.00 96.00 96 ALA A CA 1
ATOM 711 C C . ALA A 1 96 ? -7.561 4.395 20.697 1.00 96.00 96 ALA A C 1
ATOM 713 O O . ALA A 1 96 ? -7.442 3.220 20.343 1.00 96.00 96 ALA A O 1
ATOM 714 N N . SER A 1 97 ? -6.841 4.914 21.700 1.00 97.44 97 SER A N 1
ATOM 715 C CA . SER A 1 97 ? -5.903 4.112 22.494 1.00 97.44 97 SER A CA 1
ATOM 716 C C . SER A 1 97 ? -6.628 3.051 23.317 1.00 97.44 97 SER A C 1
ATOM 718 O O . SER A 1 97 ? -6.185 1.903 23.336 1.00 97.44 97 SER A O 1
ATOM 720 N N . ASP A 1 98 ? -7.778 3.391 23.904 1.00 97.50 98 ASP A N 1
ATOM 721 C CA . ASP A 1 98 ? -8.599 2.449 24.671 1.00 97.50 98 ASP A CA 1
ATOM 722 C C . ASP A 1 98 ? -9.145 1.316 23.792 1.00 97.50 98 ASP A C 1
ATOM 724 O O . ASP A 1 98 ? -9.090 0.139 24.160 1.00 97.50 98 ASP A O 1
ATOM 728 N N . GLN A 1 99 ? -9.645 1.650 22.599 1.00 97.38 99 GLN A N 1
ATOM 729 C CA . GLN A 1 99 ? -10.140 0.652 21.651 1.00 97.38 99 GLN A CA 1
ATOM 730 C C . GLN A 1 99 ? -9.020 -0.250 21.128 1.00 97.38 99 GLN A C 1
ATOM 732 O O . GLN A 1 99 ? -9.210 -1.465 21.056 1.00 97.38 99 GLN A O 1
ATOM 737 N N . LEU A 1 100 ? -7.843 0.304 20.813 1.00 98.50 100 LEU A N 1
ATOM 738 C CA . LEU A 1 100 ? -6.701 -0.503 20.388 1.00 98.50 100 LEU A CA 1
ATOM 739 C C . LEU A 1 100 ? -6.231 -1.435 21.516 1.00 98.50 100 LEU A C 1
ATOM 741 O O . LEU A 1 100 ? -6.024 -2.622 21.275 1.00 98.50 100 LEU A O 1
ATOM 745 N N . ALA A 1 101 ? -6.147 -0.944 22.757 1.00 98.50 101 ALA A N 1
ATOM 746 C CA . ALA A 1 101 ? -5.794 -1.764 23.917 1.00 98.50 101 ALA A CA 1
ATOM 747 C C . ALA A 1 101 ? -6.798 -2.907 24.141 1.00 98.50 101 ALA A C 1
ATOM 749 O O . ALA A 1 101 ? -6.408 -4.036 24.458 1.00 98.50 101 ALA A O 1
ATOM 750 N N . LYS A 1 102 ? -8.092 -2.643 23.925 1.00 97.81 102 LYS A N 1
ATOM 751 C CA . LYS A 1 102 ? -9.135 -3.671 23.969 1.00 97.81 102 LYS A CA 1
ATOM 752 C C . LYS A 1 102 ? -8.929 -4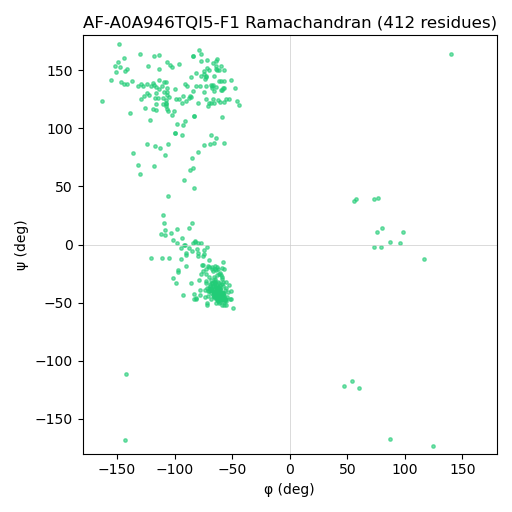.735 22.888 1.00 97.81 102 LYS A C 1
ATOM 754 O O . LYS A 1 102 ? -8.969 -5.915 23.215 1.00 97.81 102 LYS A O 1
ATOM 759 N N . LEU A 1 103 ? -8.666 -4.351 21.636 1.00 98.06 103 LEU A N 1
ATOM 760 C CA . LEU A 1 103 ? -8.406 -5.321 20.562 1.00 98.06 103 LEU A CA 1
ATOM 761 C C . LEU A 1 103 ? -7.177 -6.189 20.853 1.00 98.06 103 LEU A C 1
ATOM 763 O O . LEU A 1 103 ? -7.231 -7.400 20.660 1.00 98.06 103 LEU A O 1
ATOM 767 N N . ILE A 1 104 ? -6.094 -5.586 21.354 1.00 98.38 104 ILE A N 1
ATOM 768 C CA . ILE A 1 104 ? -4.864 -6.311 21.703 1.00 98.38 104 ILE A CA 1
ATOM 769 C C . ILE A 1 104 ? -5.133 -7.318 22.829 1.00 98.38 104 ILE A C 1
ATOM 771 O O . ILE A 1 104 ? -4.695 -8.461 22.755 1.00 98.38 104 ILE A O 1
ATOM 775 N N . SER A 1 105 ? -5.883 -6.927 23.863 1.00 97.81 105 SER A N 1
ATOM 776 C CA . SER A 1 105 ? -6.100 -7.765 25.051 1.00 97.81 105 SER A CA 1
ATOM 777 C C . SER A 1 105 ? -7.221 -8.801 24.903 1.00 97.81 105 SER A C 1
ATOM 779 O O . SER A 1 105 ? -7.060 -9.951 25.317 1.00 97.81 105 SER A O 1
ATOM 781 N N . GLU A 1 106 ? -8.357 -8.422 24.319 1.00 97.38 106 GLU A N 1
ATOM 782 C CA . GLU A 1 106 ? -9.562 -9.257 24.224 1.00 97.38 106 GLU A CA 1
ATOM 783 C C . GLU A 1 106 ? -9.687 -9.987 22.879 1.00 97.38 106 GLU A C 1
ATOM 785 O O . GLU A 1 106 ? -10.327 -11.042 22.813 1.00 97.38 106 GLU A O 1
ATOM 790 N N . GLY A 1 107 ? -9.056 -9.464 21.826 1.00 96.88 107 GLY A N 1
ATOM 791 C CA . GLY A 1 107 ? -9.160 -9.964 20.460 1.00 96.88 107 GLY A CA 1
ATOM 792 C C . GLY A 1 107 ? -10.330 -9.364 19.687 1.00 96.88 107 GLY A C 1
ATOM 793 O O . GLY A 1 107 ? -10.940 -8.381 20.102 1.00 96.88 107 GLY A O 1
ATOM 794 N N . ALA A 1 108 ? -10.636 -9.967 18.537 1.00 97.69 108 ALA A N 1
ATOM 795 C CA . ALA A 1 108 ? -11.709 -9.523 17.647 1.00 97.69 108 ALA A CA 1
ATOM 796 C C . ALA A 1 108 ? -12.360 -10.701 16.913 1.00 97.69 108 ALA A C 1
ATOM 798 O O . ALA A 1 108 ? -11.705 -11.706 16.634 1.00 97.69 108 ALA A O 1
ATOM 799 N N . ASN A 1 109 ? -13.631 -10.566 16.540 1.00 97.56 109 ASN A N 1
ATOM 800 C CA . ASN A 1 109 ? -14.306 -11.458 15.601 1.00 97.56 109 ASN A CA 1
ATOM 801 C C . ASN A 1 109 ? -14.479 -10.740 14.257 1.00 97.56 109 ASN A C 1
ATOM 803 O O . ASN A 1 109 ? -15.222 -9.763 14.155 1.00 97.56 109 ASN A O 1
ATOM 807 N N . VAL A 1 110 ? -13.816 -11.246 13.221 1.00 97.75 110 VAL A N 1
ATOM 808 C CA . VAL A 1 110 ? -13.833 -10.674 11.871 1.00 97.75 110 VAL A CA 1
ATOM 809 C C . VAL A 1 110 ? -14.536 -11.631 10.918 1.00 97.75 110 VAL A C 1
ATOM 811 O O . VAL A 1 110 ? -14.250 -12.829 10.908 1.00 97.75 110 VAL A O 1
ATOM 814 N N . LEU A 1 111 ? -15.432 -11.104 10.086 1.00 96.81 111 LEU A N 1
ATOM 815 C CA . LEU A 1 111 ? -16.031 -11.841 8.977 1.00 96.81 111 LEU A CA 1
ATOM 816 C C . LEU A 1 111 ? -15.457 -11.349 7.650 1.00 96.81 111 LEU A C 1
ATOM 818 O O . LEU A 1 111 ? -15.643 -10.195 7.275 1.00 96.81 111 LEU A O 1
ATOM 822 N N . LEU A 1 112 ? -14.765 -12.238 6.947 1.00 96.25 112 LEU A N 1
ATOM 823 C CA . LEU A 1 112 ? -14.107 -11.987 5.675 1.00 96.25 112 LEU A CA 1
ATOM 824 C C . LEU A 1 112 ? -14.966 -12.487 4.506 1.00 96.25 112 LEU A C 1
ATOM 826 O O . LEU A 1 112 ? -15.285 -13.674 4.433 1.00 96.25 112 LEU A O 1
ATOM 830 N N . TYR A 1 113 ? -15.247 -11.600 3.554 1.00 95.19 113 TYR A N 1
ATOM 831 C CA . TYR A 1 113 ? -15.813 -11.923 2.247 1.00 95.19 113 TYR A CA 1
ATOM 832 C C . TYR A 1 113 ? -14.756 -11.802 1.154 1.00 95.19 113 TYR A C 1
ATOM 834 O O . TYR A 1 113 ? -14.072 -10.781 1.043 1.00 95.19 113 TYR A O 1
ATOM 842 N N . THR A 1 114 ? -14.654 -12.825 0.308 1.00 93.62 114 THR A N 1
ATOM 843 C CA . THR A 1 114 ? -13.750 -12.826 -0.848 1.00 93.62 114 THR A CA 1
ATOM 844 C C . THR A 1 114 ? -14.467 -13.240 -2.130 1.00 93.62 114 THR A C 1
ATOM 846 O O . THR A 1 114 ? -15.563 -13.808 -2.117 1.00 93.62 114 THR A O 1
ATOM 849 N N . MET A 1 115 ? -13.841 -12.950 -3.272 1.00 90.38 115 MET A N 1
ATOM 850 C CA . MET A 1 115 ? -14.279 -13.495 -4.557 1.00 90.38 115 MET A CA 1
ATOM 851 C C . MET A 1 115 ? -14.076 -15.021 -4.611 1.00 90.38 115 MET A C 1
ATOM 853 O O . MET A 1 115 ? -13.199 -15.555 -3.924 1.00 90.38 115 MET A O 1
ATOM 857 N N . PRO A 1 116 ? -14.830 -15.747 -5.460 1.00 86.06 116 PRO A N 1
ATOM 858 C CA . PRO A 1 116 ? -14.586 -17.166 -5.693 1.00 86.06 116 PRO A CA 1
ATOM 859 C C . PRO A 1 116 ? -13.117 -17.446 -6.030 1.00 86.06 116 PRO A C 1
ATOM 861 O O . PRO A 1 116 ? -12.495 -16.685 -6.768 1.00 86.06 116 PRO A O 1
ATOM 864 N N . HIS A 1 117 ? -12.590 -18.564 -5.524 1.00 82.75 117 HIS A N 1
ATOM 865 C CA . HIS A 1 117 ? -11.199 -19.017 -5.699 1.00 82.75 117 HIS A CA 1
ATOM 866 C C . HIS A 1 117 ? -10.126 -18.243 -4.920 1.00 82.75 117 HIS A C 1
ATOM 868 O O . HIS A 1 117 ? -8.963 -18.641 -4.970 1.00 82.75 117 HIS A O 1
ATOM 874 N N . ALA A 1 118 ? -10.487 -17.197 -4.174 1.00 84.50 118 ALA A N 1
ATOM 875 C CA . ALA A 1 118 ? -9.572 -16.592 -3.214 1.00 84.50 118 ALA A CA 1
ATOM 876 C C . ALA A 1 118 ? -9.402 -17.495 -1.983 1.00 84.50 118 ALA A C 1
ATOM 878 O O . ALA A 1 118 ? -10.356 -18.123 -1.514 1.00 84.50 118 ALA A O 1
ATOM 879 N N . GLU A 1 119 ? -8.180 -17.547 -1.462 1.00 83.06 119 GLU A N 1
ATOM 880 C CA . GLU A 1 119 ? -7.882 -18.243 -0.214 1.00 83.06 119 GLU A CA 1
ATOM 881 C C . GLU A 1 119 ? -8.403 -17.441 0.979 1.00 83.06 119 GLU A C 1
ATOM 883 O O . GLU A 1 119 ? -8.464 -16.211 0.946 1.00 83.06 119 GLU A O 1
ATOM 888 N N . GLY A 1 120 ? -8.827 -18.160 2.016 1.00 85.75 120 GLY A N 1
ATOM 889 C CA . GLY A 1 120 ? -9.206 -17.555 3.284 1.00 85.75 120 GLY A CA 1
ATOM 890 C C . GLY A 1 120 ? -7.988 -17.191 4.123 1.00 85.75 120 GLY A C 1
ATOM 891 O O . GLY A 1 120 ? -6.876 -17.651 3.868 1.00 85.75 120 GLY A O 1
ATOM 892 N N . ILE A 1 121 ? -8.229 -16.406 5.169 1.00 91.38 121 ILE A N 1
ATOM 893 C CA . ILE A 1 121 ? -7.249 -16.110 6.215 1.00 91.38 121 ILE A CA 1
ATOM 894 C C . ILE A 1 121 ? -7.646 -16.926 7.449 1.00 91.38 121 ILE A C 1
ATOM 896 O O . ILE A 1 121 ? -8.801 -16.885 7.878 1.00 91.38 121 ILE A O 1
ATOM 900 N N . GLU A 1 122 ? -6.716 -17.708 7.998 1.00 93.56 122 GLU A N 1
ATOM 901 C CA . GLU A 1 122 ? -6.964 -18.480 9.221 1.00 93.56 122 GLU A CA 1
ATOM 902 C C . GLU A 1 122 ? -7.030 -17.570 10.456 1.00 93.56 122 GLU A C 1
ATOM 904 O O . GLU A 1 122 ? -6.509 -16.460 10.454 1.00 93.56 122 GLU A O 1
ATOM 909 N N . SER A 1 123 ? -7.665 -18.043 11.533 1.00 97.06 123 SER A N 1
ATOM 910 C CA . SER A 1 123 ? -7.631 -17.342 12.827 1.00 97.06 123 SER A CA 1
ATOM 911 C C . SER A 1 123 ? -6.218 -17.342 13.413 1.00 97.06 123 SER A C 1
ATOM 913 O O . SER A 1 123 ? -5.492 -18.325 13.275 1.00 97.06 123 SER A O 1
ATOM 915 N N . PHE A 1 124 ? -5.845 -16.266 14.099 1.00 97.56 124 PHE A N 1
ATOM 916 C CA . PHE A 1 124 ? -4.505 -16.067 14.654 1.00 97.56 124 PHE A CA 1
ATOM 917 C C . PHE A 1 124 ? -4.576 -15.230 15.932 1.00 97.56 124 PHE A C 1
ATOM 919 O O . PHE A 1 124 ? -5.542 -14.499 16.136 1.00 97.56 124 PHE A O 1
ATOM 926 N N . ASP A 1 125 ? -3.566 -15.345 16.794 1.00 95.25 125 ASP A N 1
ATOM 927 C CA . ASP A 1 125 ? -3.527 -14.688 18.105 1.00 95.25 125 ASP A CA 1
ATOM 928 C C . ASP A 1 125 ? -4.857 -14.885 18.871 1.00 95.25 125 ASP A C 1
ATOM 930 O O . ASP A 1 125 ? -5.304 -16.015 19.100 1.00 95.25 125 ASP A O 1
ATOM 934 N N . ASN A 1 126 ? -5.519 -13.790 19.238 1.00 95.88 126 ASN A N 1
ATOM 935 C CA . ASN A 1 126 ? -6.867 -13.732 19.803 1.00 95.88 126 ASN A CA 1
ATOM 936 C C . ASN A 1 126 ? -7.937 -13.271 18.787 1.00 95.88 126 ASN A C 1
ATOM 938 O O . ASN A 1 126 ? -9.089 -13.050 19.164 1.00 95.88 126 ASN A O 1
ATOM 942 N N . ILE A 1 127 ? -7.598 -13.170 17.498 1.00 98.12 127 ILE A N 1
ATOM 943 C CA . ILE A 1 127 ? -8.507 -12.773 16.418 1.00 98.12 127 ILE A CA 1
ATOM 944 C C . ILE A 1 127 ? -9.124 -14.010 15.756 1.00 98.12 127 ILE A C 1
ATOM 946 O O . ILE A 1 127 ? -8.443 -14.876 15.199 1.00 98.12 127 ILE A O 1
ATOM 950 N N . LYS A 1 128 ? -10.456 -14.079 15.772 1.00 97.50 128 LYS A N 1
ATOM 951 C CA . LYS A 1 128 ? -11.236 -15.136 15.124 1.00 97.50 128 LYS A CA 1
ATOM 952 C C . LYS A 1 128 ? -11.705 -14.673 13.756 1.00 97.50 128 LYS A C 1
ATOM 954 O O . LYS A 1 128 ? -12.390 -13.659 13.653 1.00 97.50 128 LYS A O 1
ATOM 959 N N . ILE A 1 129 ? -11.392 -15.455 12.730 1.00 96.81 129 ILE A N 1
ATOM 960 C CA . ILE A 1 129 ? -11.793 -15.189 11.348 1.00 96.81 129 ILE A CA 1
ATOM 961 C C . ILE A 1 129 ? -12.881 -16.176 10.925 1.00 96.81 129 ILE A C 1
ATOM 963 O O . ILE A 1 129 ? -12.670 -17.390 10.907 1.00 96.81 129 ILE A O 1
ATOM 967 N N . GLY A 1 130 ? -14.048 -15.647 10.568 1.00 94.88 130 GLY A N 1
ATOM 968 C CA . GLY A 1 130 ? -15.007 -16.323 9.702 1.00 94.88 130 GLY A CA 1
ATOM 969 C C . GLY A 1 130 ? -14.700 -15.986 8.247 1.00 94.88 130 GLY A C 1
ATOM 970 O O . GLY A 1 130 ? -14.435 -14.829 7.940 1.00 94.88 130 GLY A O 1
ATOM 971 N N . HIS A 1 131 ? -14.740 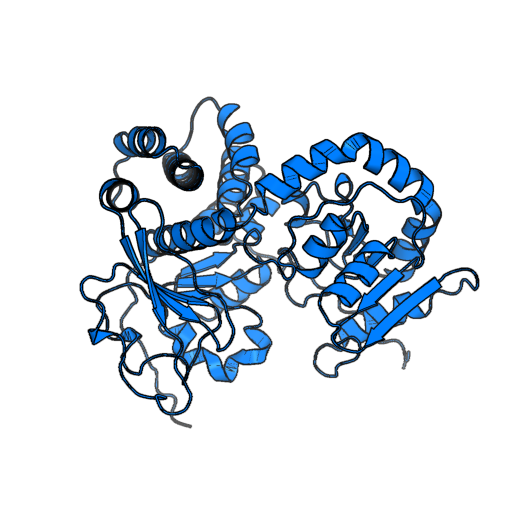-16.967 7.348 1.00 94.19 131 HIS A N 1
ATOM 972 C CA . HIS A 1 131 ? -14.535 -16.750 5.914 1.00 94.19 131 HIS A CA 1
ATOM 973 C C . HIS A 1 131 ? -15.748 -17.239 5.132 1.00 94.19 131 HIS A C 1
ATOM 975 O O . HIS A 1 131 ? -16.184 -18.376 5.309 1.00 94.19 131 HIS A O 1
ATOM 981 N N . GLU A 1 132 ? -16.276 -16.373 4.273 1.00 92.88 132 GLU A N 1
ATOM 982 C CA . GLU A 1 132 ? -17.446 -16.632 3.446 1.00 92.88 132 GLU A CA 1
ATOM 983 C C . GLU A 1 132 ? -17.171 -16.309 1.973 1.00 92.88 132 GLU A C 1
ATOM 985 O O . GLU A 1 132 ? -16.589 -15.280 1.618 1.00 92.88 132 GLU A O 1
ATOM 990 N N . ILE A 1 133 ? -17.653 -17.195 1.100 1.00 92.44 133 ILE A N 1
ATOM 991 C CA . ILE A 1 133 ? -17.690 -17.000 -0.350 1.00 92.44 133 ILE A CA 1
ATOM 992 C C . ILE A 1 133 ? -19.133 -17.210 -0.787 1.00 92.44 133 ILE A C 1
ATOM 994 O O . ILE A 1 133 ? -19.682 -18.308 -0.666 1.00 92.44 133 ILE A O 1
ATOM 998 N N . ILE A 1 134 ? -19.754 -16.167 -1.335 1.00 90.56 134 ILE A N 1
ATOM 999 C CA . ILE A 1 134 ? -21.134 -16.268 -1.807 1.00 90.56 134 ILE A CA 1
ATOM 1000 C C . ILE A 1 134 ? -21.148 -16.868 -3.210 1.00 90.56 134 ILE A C 1
ATOM 1002 O O . ILE A 1 134 ? -20.740 -16.243 -4.190 1.00 90.56 134 ILE A O 1
ATOM 1006 N N . ALA A 1 135 ? -21.643 -18.100 -3.300 1.00 89.44 135 ALA A N 1
ATOM 1007 C CA . ALA A 1 135 ? -21.896 -18.763 -4.571 1.00 89.44 135 ALA A CA 1
ATOM 1008 C C . ALA A 1 135 ? -23.088 -18.116 -5.314 1.00 89.44 135 ALA A C 1
ATOM 1010 O O . ALA A 1 135 ? -24.015 -17.630 -4.655 1.00 89.44 135 ALA A O 1
ATOM 1011 N N . PRO A 1 136 ? -23.121 -18.136 -6.663 1.00 91.31 136 PRO A N 1
ATOM 1012 C CA . PRO A 1 136 ? -24.179 -17.496 -7.453 1.00 91.31 136 PRO A CA 1
ATOM 1013 C C . PRO A 1 136 ? -25.613 -17.881 -7.075 1.00 91.31 136 PRO A C 1
ATOM 1015 O O . PRO A 1 136 ? -26.519 -17.052 -7.126 1.00 91.31 136 PRO A O 1
ATOM 1018 N N . GLU A 1 137 ? -25.834 -19.128 -6.666 1.00 91.19 137 GLU A N 1
ATOM 1019 C CA . GLU A 1 137 ? -27.126 -19.636 -6.195 1.00 91.19 137 GLU A CA 1
ATOM 1020 C C . GLU A 1 137 ? -27.626 -18.981 -4.897 1.00 91.19 137 GLU A C 1
ATOM 1022 O O . GLU A 1 137 ? -28.821 -19.043 -4.610 1.00 91.19 137 GLU A O 1
ATOM 1027 N N . ASN A 1 138 ? -26.734 -18.334 -4.143 1.00 88.50 138 ASN A N 1
ATOM 1028 C CA . ASN A 1 138 ? -27.012 -17.679 -2.866 1.00 88.50 138 ASN A CA 1
ATOM 1029 C C . ASN A 1 138 ? -26.973 -16.143 -2.967 1.00 88.50 138 ASN A C 1
ATOM 1031 O O . ASN A 1 138 ? -27.046 -15.457 -1.945 1.00 88.50 138 ASN A O 1
ATOM 1035 N N . PHE A 1 139 ? -26.873 -15.573 -4.171 1.00 92.56 139 PHE A N 1
ATOM 1036 C CA . PHE A 1 139 ? -26.908 -14.121 -4.351 1.00 92.56 139 PHE A CA 1
ATOM 1037 C C . PHE A 1 139 ? -28.199 -13.505 -3.796 1.00 92.56 139 PHE A C 1
ATOM 1039 O O . PHE A 1 139 ? -29.303 -14.002 -4.023 1.00 92.56 139 PHE A O 1
ATOM 1046 N N . GLY A 1 140 ? -28.049 -12.398 -3.062 1.00 85.19 140 GLY A N 1
ATOM 1047 C CA . GLY A 1 140 ? -29.161 -11.704 -2.406 1.00 85.19 140 GLY A CA 1
ATOM 1048 C C . GLY A 1 140 ? -29.691 -12.396 -1.145 1.00 85.19 140 GLY A C 1
ATOM 1049 O O . GLY A 1 140 ? -30.751 -12.015 -0.652 1.00 85.19 140 GLY A O 1
ATOM 1050 N N . THR A 1 141 ? -28.987 -13.406 -0.623 1.00 85.69 141 THR A N 1
ATOM 1051 C CA . THR A 1 141 ? -29.311 -14.033 0.667 1.00 85.69 141 THR A CA 1
ATOM 1052 C C . THR A 1 141 ? -28.481 -13.432 1.805 1.00 85.69 141 THR A C 1
ATOM 1054 O O . THR A 1 141 ? -27.408 -12.875 1.586 1.00 85.69 141 THR A O 1
ATOM 1057 N N . SER A 1 142 ? -28.996 -13.520 3.032 1.00 83.50 142 SER A N 1
ATOM 1058 C CA . SER A 1 142 ? -28.267 -13.149 4.252 1.00 83.50 142 SER A CA 1
ATOM 1059 C C . SER A 1 142 ? -27.517 -14.370 4.784 1.00 83.50 142 SER A C 1
ATOM 1061 O O . SER A 1 142 ? -28.142 -15.398 5.061 1.00 83.50 142 SER A O 1
ATOM 1063 N N . THR A 1 143 ? -26.195 -14.256 4.944 1.00 77.38 143 THR A N 1
ATOM 1064 C CA . THR A 1 143 ? -25.334 -15.296 5.544 1.00 77.38 143 THR A CA 1
ATOM 1065 C C . THR A 1 143 ? -24.766 -14.892 6.911 1.00 77.38 143 THR A C 1
ATOM 1067 O O . THR A 1 143 ? -24.298 -15.745 7.662 1.00 77.38 143 THR A O 1
ATOM 1070 N N . ILE A 1 144 ? -24.891 -13.616 7.297 1.00 81.00 144 ILE A N 1
ATOM 1071 C CA . ILE A 1 144 ? -24.202 -13.039 8.466 1.00 81.00 144 ILE A CA 1
ATOM 1072 C C . ILE A 1 144 ? -24.734 -13.558 9.801 1.00 81.00 144 ILE A C 1
ATOM 1074 O O . ILE A 1 144 ? -23.988 -13.661 10.768 1.00 81.00 144 ILE A O 1
ATOM 1078 N N . LYS A 1 145 ? -26.009 -13.959 9.870 1.00 71.88 145 LYS A N 1
ATOM 1079 C CA . LYS A 1 145 ? -26.658 -14.409 11.121 1.00 71.88 145 LYS A CA 1
ATOM 1080 C C . LYS A 1 145 ? -25.965 -15.594 11.804 1.00 71.88 145 LYS A C 1
ATOM 1082 O O . LYS A 1 145 ? -26.248 -15.870 12.968 1.00 71.88 145 LYS A O 1
ATOM 1087 N N . SER A 1 146 ? -25.078 -16.286 11.095 1.00 75.75 146 SER A N 1
ATOM 1088 C CA . SER A 1 146 ? -24.240 -17.365 11.620 1.00 75.75 146 SER A CA 1
ATOM 1089 C C . SER A 1 146 ? -23.068 -16.874 12.487 1.00 75.75 146 SER A C 1
ATOM 1091 O O . SER A 1 146 ? -22.438 -17.693 13.154 1.00 75.75 146 SER A O 1
ATOM 1093 N N . TYR A 1 147 ? -22.798 -15.564 12.522 1.00 82.94 147 TYR A N 1
ATOM 1094 C CA . TYR A 1 147 ? -21.633 -14.954 13.163 1.00 82.94 147 TYR A CA 1
ATOM 1095 C C . TYR A 1 147 ? -22.053 -13.889 14.195 1.00 82.94 147 TYR A C 1
ATOM 1097 O O . TYR A 1 147 ? -22.169 -12.711 13.866 1.00 82.94 147 TYR A O 1
ATOM 1105 N N . PRO A 1 148 ? -22.336 -14.269 15.455 1.00 82.25 148 PRO A N 1
ATOM 1106 C CA . PRO A 1 148 ? -22.685 -13.306 16.497 1.00 82.25 148 PRO A CA 1
ATOM 1107 C C . PRO A 1 148 ? -21.447 -12.571 17.039 1.00 82.25 148 PRO A C 1
ATOM 1109 O O . PRO A 1 148 ? -20.396 -13.182 17.218 1.00 82.25 148 PRO A O 1
ATOM 1112 N N . GLY A 1 149 ? -21.610 -11.293 17.397 1.00 89.50 149 GLY A N 1
ATOM 1113 C CA . GLY A 1 149 ? -20.572 -10.507 18.080 1.00 89.50 149 GLY A CA 1
ATOM 1114 C C . GLY A 1 149 ? -19.405 -10.101 17.183 1.00 89.50 149 GLY A C 1
ATOM 1115 O O . GLY A 1 149 ? -18.262 -10.180 17.618 1.00 89.50 149 GLY A O 1
ATOM 1116 N N . LEU A 1 150 ? -19.693 -9.735 15.933 1.00 94.44 150 LEU A N 1
ATOM 1117 C CA . LEU A 1 150 ? -18.692 -9.236 14.994 1.00 94.44 150 LEU A CA 1
ATOM 1118 C C . LEU A 1 150 ? -18.150 -7.879 15.439 1.00 94.44 150 LEU A C 1
ATOM 1120 O O . LEU A 1 150 ? -18.921 -6.983 15.770 1.00 94.44 150 LEU A O 1
ATOM 1124 N N . ASP A 1 151 ? -16.831 -7.739 15.378 1.00 96.44 151 ASP A N 1
ATOM 1125 C CA . ASP A 1 151 ? -16.123 -6.472 15.562 1.00 96.44 151 ASP A CA 1
ATOM 1126 C C . ASP A 1 151 ? -15.788 -5.826 14.210 1.00 96.44 151 ASP A C 1
ATOM 1128 O O . ASP A 1 151 ? -15.595 -4.617 14.133 1.00 96.44 151 ASP A O 1
ATOM 1132 N N . LEU A 1 152 ? -15.742 -6.618 13.128 1.00 97.56 152 LEU A N 1
ATOM 1133 C CA . LEU A 1 152 ? -15.450 -6.139 11.779 1.00 97.56 152 LEU A CA 1
ATOM 1134 C C . LEU A 1 152 ? -16.028 -7.065 10.698 1.00 97.56 152 LEU A C 1
ATOM 1136 O O . LEU A 1 152 ? -15.928 -8.291 10.789 1.00 97.56 152 LEU A O 1
ATOM 1140 N N . ILE A 1 153 ? -16.537 -6.474 9.616 1.00 97.50 153 ILE A N 1
ATOM 1141 C CA . ILE A 1 153 ? -16.746 -7.161 8.336 1.00 97.50 153 ILE A CA 1
ATOM 1142 C C . ILE A 1 153 ? -15.745 -6.614 7.321 1.00 97.50 153 ILE A C 1
ATOM 1144 O O . ILE A 1 153 ? -15.685 -5.409 7.086 1.00 97.50 153 ILE A O 1
ATOM 1148 N N . LEU A 1 154 ? -14.977 -7.500 6.695 1.00 97.06 154 LEU A N 1
ATOM 1149 C CA . LEU A 1 154 ? -13.971 -7.161 5.697 1.00 97.06 154 LEU A CA 1
ATOM 1150 C C . LEU A 1 154 ? -14.349 -7.753 4.341 1.00 97.06 154 LEU A C 1
ATOM 1152 O O . LEU A 1 154 ? -14.613 -8.948 4.232 1.00 97.06 154 LEU A O 1
ATOM 1156 N N . SER A 1 155 ? -14.314 -6.931 3.297 1.00 95.44 155 SER A N 1
ATOM 1157 C CA . SER A 1 155 ? -14.374 -7.385 1.911 1.00 95.44 155 SER A CA 1
ATOM 1158 C C . SER A 1 155 ? -13.017 -7.242 1.224 1.00 95.44 155 SER A C 1
ATOM 1160 O O . SER A 1 155 ? -12.487 -6.135 1.093 1.00 95.44 155 SER A O 1
ATOM 1162 N N . LEU A 1 156 ? -12.490 -8.362 0.722 1.00 92.38 156 LEU A N 1
ATOM 1163 C CA . LEU A 1 156 ? -11.328 -8.403 -0.167 1.00 92.38 156 LEU A CA 1
ATOM 1164 C C . LEU A 1 156 ? -11.792 -8.710 -1.592 1.00 92.38 156 LEU A C 1
ATOM 1166 O O . LEU A 1 156 ? -11.872 -9.862 -2.027 1.00 92.38 156 LEU A O 1
ATOM 1170 N N . GLY A 1 157 ? -12.154 -7.650 -2.315 1.00 87.06 157 GLY A N 1
ATOM 1171 C CA . GLY A 1 157 ? -12.572 -7.729 -3.715 1.00 87.06 157 GLY A CA 1
ATOM 1172 C C . GLY A 1 157 ? -14.014 -8.194 -3.949 1.00 87.06 157 GLY A C 1
ATOM 1173 O O . GLY A 1 157 ? -14.440 -8.216 -5.105 1.00 87.06 157 GLY A O 1
ATOM 1174 N N . ALA A 1 158 ? -14.776 -8.538 -2.903 1.00 92.06 158 ALA A N 1
ATOM 1175 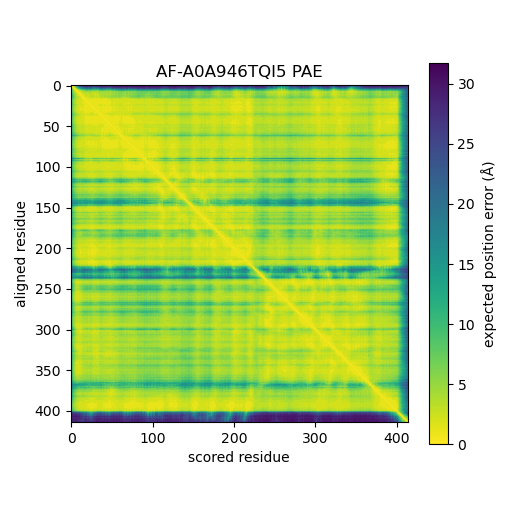C CA . ALA A 1 158 ? -16.183 -8.924 -3.010 1.00 92.06 158 ALA A CA 1
ATOM 1176 C C . ALA A 1 158 ? -17.108 -7.693 -2.998 1.00 92.06 158 ALA A C 1
ATOM 1178 O O . ALA A 1 158 ? -17.055 -6.850 -2.106 1.00 92.06 158 ALA A O 1
ATOM 1179 N N . PHE A 1 159 ? -17.986 -7.587 -3.991 1.00 93.69 159 PHE A N 1
ATOM 1180 C CA . PHE A 1 159 ? -18.916 -6.463 -4.130 1.00 93.69 159 PHE A CA 1
ATOM 1181 C C . PHE A 1 159 ? -20.258 -6.934 -4.694 1.00 93.69 159 PHE A C 1
ATOM 1183 O O . PHE A 1 159 ? -20.353 -7.995 -5.325 1.00 93.69 159 PHE A O 1
ATOM 1190 N N . GLY A 1 160 ? -21.295 -6.126 -4.502 1.00 92.38 160 GLY A N 1
ATOM 1191 C CA . GLY A 1 160 ? -22.635 -6.333 -5.021 1.00 92.38 160 GLY A CA 1
ATOM 1192 C C . GLY A 1 160 ? -23.184 -7.699 -4.632 1.00 92.38 160 GLY A C 1
ATOM 1193 O O . GLY A 1 160 ? -23.340 -8.018 -3.459 1.00 92.38 160 GLY A O 1
ATOM 1194 N N . ALA A 1 161 ? -23.463 -8.537 -5.631 1.00 92.06 161 ALA A N 1
ATOM 1195 C CA . ALA A 1 161 ? -24.057 -9.854 -5.416 1.00 92.06 161 ALA A CA 1
ATOM 1196 C C . ALA A 1 161 ? -23.174 -10.823 -4.601 1.00 92.06 161 ALA A C 1
ATOM 1198 O O . ALA A 1 161 ? -23.701 -11.779 -4.036 1.00 92.06 161 ALA A O 1
ATOM 1199 N N . TYR A 1 162 ? -21.862 -10.570 -4.516 1.00 93.25 162 TYR A N 1
ATOM 1200 C CA . TYR A 1 162 ? -20.923 -11.359 -3.710 1.00 93.25 162 TYR A CA 1
ATOM 1201 C C . TYR A 1 162 ? -20.905 -10.962 -2.226 1.00 93.25 162 TYR A C 1
ATOM 1203 O O . TYR A 1 162 ? -20.129 -11.522 -1.456 1.00 93.25 162 TYR A O 1
ATOM 1211 N N . LEU A 1 163 ? -21.765 -10.025 -1.824 1.00 94.00 163 LEU A N 1
ATOM 1212 C CA . LEU A 1 163 ? -22.013 -9.656 -0.436 1.00 94.00 163 LEU A CA 1
ATOM 1213 C C . LEU A 1 163 ? -23.442 -10.036 -0.033 1.00 94.00 163 LEU A C 1
ATOM 1215 O O . LEU A 1 163 ? -24.345 -10.081 -0.878 1.00 94.00 163 LEU A O 1
ATOM 1219 N N . PRO A 1 164 ? -23.677 -10.329 1.254 1.00 91.94 164 PRO A N 1
ATOM 1220 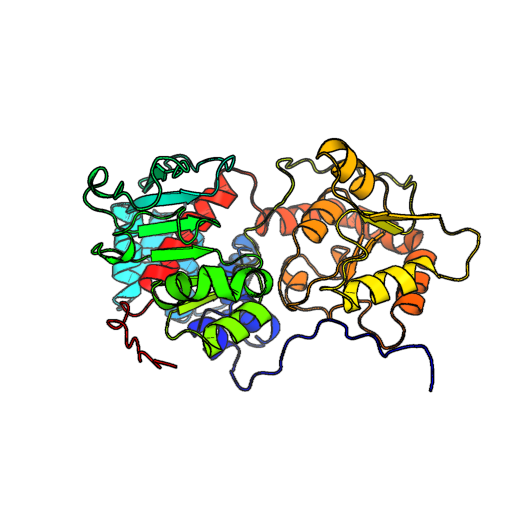C CA . PRO A 1 164 ? -25.012 -10.642 1.726 1.00 91.94 164 PRO A CA 1
ATOM 1221 C C . PRO A 1 164 ? -25.871 -9.374 1.737 1.00 91.94 164 PRO A C 1
ATOM 1223 O O . PRO A 1 164 ? -25.380 -8.257 1.913 1.00 91.94 164 PRO A O 1
ATOM 1226 N N . SER A 1 165 ? -27.184 -9.544 1.583 1.00 88.44 165 SER A N 1
ATOM 1227 C CA . SER A 1 165 ? -28.118 -8.417 1.434 1.00 88.44 165 SER A CA 1
ATOM 1228 C C . SER A 1 165 ? -28.147 -7.456 2.631 1.00 88.44 165 SER A C 1
ATOM 1230 O O . SER A 1 165 ? -28.535 -6.302 2.480 1.00 88.44 165 SER A O 1
ATOM 1232 N N . ASP A 1 166 ? -27.765 -7.942 3.812 1.00 90.44 166 ASP A N 1
ATOM 1233 C CA . ASP A 1 166 ? -27.806 -7.250 5.101 1.00 90.44 166 ASP A CA 1
ATOM 1234 C C . ASP A 1 166 ? -26.411 -6.870 5.633 1.00 90.44 166 ASP A C 1
ATOM 1236 O O . ASP A 1 166 ? -26.271 -6.579 6.821 1.00 90.44 166 ASP A O 1
ATOM 1240 N N . VAL A 1 167 ? -25.374 -6.842 4.780 1.00 92.69 167 VAL A N 1
ATOM 1241 C CA . VAL A 1 167 ? -23.984 -6.544 5.196 1.00 92.69 167 VAL A CA 1
ATOM 1242 C C . VAL A 1 167 ? -23.830 -5.213 5.928 1.00 92.69 167 VAL A C 1
ATOM 1244 O O . VAL A 1 167 ? -23.116 -5.127 6.919 1.00 92.69 167 VAL A O 1
ATOM 1247 N N . PHE A 1 168 ? -24.572 -4.196 5.501 1.00 91.94 168 PHE A N 1
ATOM 1248 C CA . PHE A 1 168 ? -24.533 -2.856 6.089 1.00 91.94 168 PHE A CA 1
ATOM 1249 C C . PHE A 1 168 ? -25.603 -2.634 7.171 1.00 91.94 168 PHE A C 1
ATOM 1251 O O . PHE A 1 168 ? -25.805 -1.505 7.606 1.00 91.94 168 PHE A O 1
ATOM 1258 N N . GLU A 1 169 ? -26.356 -3.672 7.546 1.00 89.75 169 GLU A N 1
ATOM 1259 C CA . GLU A 1 169 ? -27.346 -3.615 8.635 1.00 89.75 169 GLU A CA 1
ATOM 1260 C C . GLU A 1 169 ? -26.760 -4.093 9.973 1.00 89.75 169 GLU A C 1
ATOM 1262 O O . GLU A 1 169 ? -27.450 -4.078 10.993 1.00 89.75 169 GLU A O 1
ATOM 1267 N N . GLN A 1 170 ? -25.502 -4.537 9.969 1.00 89.50 170 GLN A N 1
ATOM 1268 C CA . GLN A 1 170 ? -24.819 -5.058 11.146 1.00 89.50 170 GLN A CA 1
ATOM 1269 C C . GLN A 1 170 ? -24.278 -3.928 12.019 1.00 89.50 170 GLN A C 1
ATOM 1271 O O . GLN A 1 170 ? -23.859 -2.886 11.518 1.00 89.50 170 GLN A O 1
ATOM 1276 N N . ASP A 1 171 ? -24.257 -4.160 13.330 1.00 89.31 171 ASP A N 1
ATOM 1277 C CA . ASP A 1 171 ? -23.745 -3.215 14.331 1.00 89.31 171 ASP A CA 1
ATOM 1278 C C . ASP A 1 171 ? -22.215 -3.325 14.474 1.00 89.31 171 ASP A C 1
ATOM 1280 O O . ASP A 1 171 ? -21.682 -3.516 15.563 1.00 89.31 171 ASP A O 1
ATOM 1284 N N . CYS A 1 172 ? -21.509 -3.306 13.342 1.00 92.81 172 CYS A N 1
ATOM 1285 C CA . CYS A 1 172 ? -20.054 -3.356 13.274 1.00 92.81 172 CYS A CA 1
ATOM 1286 C C . CYS A 1 172 ? -19.555 -2.647 12.006 1.00 92.81 172 CYS A C 1
ATOM 1288 O O . CYS A 1 172 ? -20.276 -2.593 11.003 1.00 92.81 172 CYS A O 1
ATOM 1290 N N . PRO A 1 173 ? -18.320 -2.120 12.008 1.00 96.00 173 PRO A N 1
ATOM 1291 C CA . PRO A 1 173 ? -17.745 -1.482 10.836 1.00 96.00 173 PRO A CA 1
ATOM 1292 C C . PRO A 1 173 ? -17.605 -2.444 9.651 1.00 96.00 173 PRO A C 1
ATOM 1294 O O . PRO A 1 173 ? -17.381 -3.648 9.807 1.00 96.00 173 PRO A O 1
ATOM 1297 N N . THR A 1 174 ? -17.699 -1.880 8.447 1.00 97.06 174 THR A N 1
ATOM 1298 C CA . THR A 1 174 ? -17.420 -2.573 7.183 1.00 97.06 174 THR A CA 1
ATOM 1299 C C . THR A 1 174 ? -16.203 -1.947 6.505 1.00 97.06 174 THR A C 1
ATOM 1301 O O . THR A 1 174 ? -16.156 -0.735 6.292 1.00 97.06 174 THR A O 1
ATOM 1304 N N . VAL A 1 175 ? -15.207 -2.763 6.167 1.00 97.94 175 VAL A N 1
ATOM 1305 C CA . VAL A 1 175 ? -13.962 -2.333 5.517 1.00 97.94 175 VAL A CA 1
ATOM 1306 C C . VAL A 1 175 ? -13.855 -2.996 4.149 1.00 97.94 175 VAL A C 1
ATOM 1308 O O . VAL A 1 175 ? -14.134 -4.187 4.011 1.00 97.94 175 VAL A O 1
ATOM 1311 N N . PHE A 1 176 ? -13.444 -2.241 3.134 1.00 97.06 176 PHE A N 1
ATOM 1312 C CA . PHE A 1 176 ? -13.303 -2.739 1.766 1.00 97.06 176 PHE A CA 1
ATOM 1313 C C . PHE A 1 176 ? -11.906 -2.464 1.218 1.00 97.06 176 PHE A C 1
ATOM 1315 O O . PHE A 1 176 ? -11.471 -1.316 1.205 1.00 97.06 176 PHE A O 1
ATOM 1322 N N . TRP A 1 177 ? -11.237 -3.493 0.696 1.00 94.25 177 TRP A N 1
ATOM 1323 C CA . TRP A 1 177 ? -10.080 -3.318 -0.187 1.00 94.25 177 TRP A CA 1
ATOM 1324 C C . TRP A 1 177 ? -10.555 -2.981 -1.606 1.00 94.25 177 TRP A C 1
ATOM 1326 O O . TRP A 1 177 ? -11.304 -3.750 -2.218 1.00 94.25 177 TRP A O 1
ATOM 1336 N N . VAL A 1 178 ? -10.134 -1.832 -2.139 1.00 90.44 178 VAL A N 1
ATOM 1337 C CA . VAL A 1 178 ? -10.712 -1.226 -3.356 1.00 90.44 178 VAL A CA 1
ATOM 1338 C C . VAL A 1 178 ? -9.830 -1.344 -4.607 1.00 90.44 178 VAL A C 1
ATOM 1340 O O . VAL A 1 178 ? -9.753 -0.421 -5.410 1.00 90.44 178 VAL A O 1
ATOM 1343 N N . GLY A 1 179 ? -9.197 -2.496 -4.834 1.00 84.75 179 GLY A N 1
ATOM 1344 C CA . GLY A 1 179 ? -8.375 -2.711 -6.036 1.00 84.75 179 GLY A CA 1
ATOM 1345 C C . GLY A 1 179 ? -9.140 -2.504 -7.357 1.00 84.75 179 GLY A C 1
ATOM 1346 O O . GLY A 1 179 ? -10.255 -3.010 -7.517 1.00 84.75 179 GLY A O 1
ATOM 1347 N N . ASP A 1 180 ? -8.537 -1.791 -8.316 1.00 83.00 180 ASP A N 1
ATOM 1348 C CA . ASP A 1 180 ? -9.122 -1.440 -9.626 1.00 83.00 180 ASP A CA 1
ATOM 1349 C C . ASP A 1 180 ? -10.479 -0.696 -9.524 1.00 83.00 180 ASP A C 1
ATOM 1351 O O . ASP A 1 180 ? -11.400 -0.944 -10.314 1.00 83.00 180 ASP A O 1
ATOM 1355 N N . HIS A 1 181 ? -10.660 0.192 -8.533 1.00 87.00 181 HIS A N 1
ATOM 1356 C CA . HIS A 1 181 ? -11.955 0.857 -8.311 1.00 87.00 181 HIS A CA 1
ATOM 1357 C C . HIS A 1 181 ? -12.436 1.654 -9.526 1.00 87.00 181 HIS A C 1
ATOM 1359 O O . HIS A 1 181 ? -13.630 1.664 -9.804 1.00 87.00 181 HIS A O 1
ATOM 1365 N N . ASP A 1 182 ? -11.528 2.257 -10.287 1.00 85.88 182 ASP A N 1
ATOM 1366 C CA . ASP A 1 182 ? -11.834 3.043 -11.482 1.00 85.88 182 ASP A CA 1
ATOM 1367 C C . ASP A 1 182 ? -12.470 2.202 -12.598 1.00 85.88 182 ASP A C 1
ATOM 1369 O O . ASP A 1 182 ? -13.397 2.638 -13.284 1.00 85.88 182 ASP A O 1
ATOM 1373 N N . PHE A 1 183 ? -12.024 0.952 -12.741 1.00 83.56 183 PHE A N 1
ATOM 1374 C CA . PHE A 1 183 ? -12.569 0.012 -13.714 1.00 83.56 183 PHE A CA 1
ATOM 1375 C C . PHE A 1 183 ? -13.957 -0.495 -13.305 1.00 83.56 183 PHE A C 1
ATOM 1377 O O . PHE A 1 183 ? -14.808 -0.763 -14.157 1.00 83.56 183 PHE A O 1
ATOM 1384 N N . PHE A 1 184 ? -14.194 -0.621 -11.999 1.00 86.31 184 PHE A N 1
ATOM 1385 C CA . PHE A 1 184 ? -15.413 -1.202 -11.438 1.00 86.31 184 PHE A CA 1
ATOM 1386 C C . PHE A 1 184 ? -16.339 -0.179 -10.770 1.00 86.31 184 PHE A C 1
ATOM 1388 O O . PHE A 1 184 ? -17.303 -0.581 -10.111 1.00 86.31 184 PHE A O 1
ATOM 1395 N N . TYR A 1 185 ? -16.096 1.119 -10.977 1.00 85.56 185 TYR A N 1
ATOM 1396 C CA . TYR A 1 185 ? -16.751 2.214 -10.259 1.00 85.56 185 TYR A CA 1
ATOM 1397 C C . TYR A 1 185 ? -18.274 2.060 -10.244 1.00 85.56 185 TYR A C 1
ATOM 1399 O O . TYR A 1 185 ? -18.886 1.932 -9.186 1.00 85.56 185 TYR A O 1
ATOM 1407 N N . ALA A 1 186 ? -18.885 1.925 -11.425 1.00 85.62 186 ALA A N 1
ATOM 1408 C CA . ALA A 1 186 ? -20.338 1.816 -11.572 1.00 85.62 186 ALA A CA 1
ATOM 1409 C C . ALA A 1 186 ? -20.954 0.595 -10.863 1.00 85.62 186 ALA A C 1
ATOM 1411 O O . ALA A 1 186 ? -22.133 0.611 -10.525 1.00 85.62 186 ALA A O 1
ATOM 1412 N N . THR A 1 187 ? -20.178 -0.472 -10.658 1.00 87.06 187 THR A N 1
ATOM 1413 C CA . THR A 1 187 ? -20.651 -1.705 -10.008 1.00 87.06 187 THR A CA 1
ATOM 1414 C C . THR A 1 187 ? -20.384 -1.750 -8.508 1.00 87.06 187 THR A C 1
ATOM 1416 O O . THR A 1 187 ? -20.916 -2.629 -7.839 1.00 87.06 187 THR A O 1
ATOM 1419 N N . ARG A 1 188 ? -19.557 -0.836 -7.988 1.00 91.94 188 ARG A N 1
ATOM 1420 C CA . ARG A 1 188 ? -19.087 -0.836 -6.594 1.00 91.94 188 ARG A CA 1
ATOM 1421 C C . ARG A 1 188 ? -19.461 0.428 -5.826 1.00 91.94 188 ARG A C 1
ATOM 1423 O O . ARG A 1 188 ? -19.333 0.444 -4.609 1.00 91.94 188 ARG A O 1
ATOM 1430 N N . GLU A 1 189 ? -19.935 1.466 -6.515 1.00 91.75 189 GLU A N 1
ATOM 1431 C CA . GLU A 1 189 ? -20.229 2.782 -5.937 1.00 91.75 189 GLU A CA 1
ATOM 1432 C C . GLU A 1 189 ? -21.128 2.706 -4.700 1.00 91.75 189 GLU A C 1
ATOM 1434 O O . GLU A 1 189 ? -20.772 3.273 -3.670 1.00 91.75 189 GLU A O 1
ATOM 1439 N N . GLN A 1 190 ? -22.221 1.940 -4.758 1.00 91.06 190 GLN A N 1
ATOM 1440 C CA . GLN A 1 190 ? -23.162 1.837 -3.640 1.00 91.06 190 GLN A CA 1
ATOM 1441 C C . GLN A 1 190 ? -22.563 1.156 -2.410 1.00 91.06 190 GLN A C 1
ATOM 1443 O O . GLN A 1 190 ? -22.892 1.536 -1.287 1.00 91.06 190 GLN A O 1
ATOM 1448 N N . ASP A 1 191 ? -21.703 0.158 -2.608 1.00 94.38 191 ASP A N 1
ATOM 1449 C CA . ASP A 1 191 ? -21.045 -0.530 -1.500 1.00 94.38 191 ASP A CA 1
ATOM 1450 C C . ASP A 1 191 ? -19.967 0.365 -0.890 1.00 94.38 191 ASP A C 1
ATOM 1452 O O . ASP A 1 191 ? -19.924 0.541 0.326 1.00 94.38 191 ASP A O 1
ATOM 1456 N N . MET A 1 192 ? -19.153 1.008 -1.735 1.00 93.81 192 MET A N 1
ATOM 1457 C CA . MET A 1 192 ? -18.102 1.923 -1.286 1.00 93.81 192 MET A CA 1
ATOM 1458 C C . MET A 1 192 ? -18.672 3.132 -0.532 1.00 93.81 192 MET A C 1
ATOM 1460 O O . MET A 1 192 ? -18.130 3.524 0.496 1.00 93.81 192 MET A O 1
ATOM 1464 N N . ALA A 1 193 ? -19.809 3.676 -0.978 1.00 92.81 193 ALA A N 1
ATOM 1465 C CA . ALA A 1 193 ? -20.484 4.793 -0.315 1.00 92.81 193 ALA A CA 1
ATOM 1466 C C . ALA A 1 193 ? -21.080 4.439 1.059 1.00 92.81 193 ALA A C 1
ATOM 1468 O O . ALA A 1 193 ? -21.390 5.337 1.842 1.00 92.81 193 ALA A O 1
ATOM 1469 N N . ARG A 1 194 ? -21.287 3.148 1.346 1.00 93.69 194 ARG A N 1
ATOM 1470 C CA . ARG A 1 194 ? -21.871 2.653 2.605 1.00 93.69 194 ARG A CA 1
ATOM 1471 C C . ARG A 1 194 ? -20.841 2.033 3.545 1.00 93.69 194 ARG A C 1
ATOM 1473 O O . ARG A 1 194 ? -21.181 1.768 4.696 1.00 93.69 194 ARG A O 1
ATOM 1480 N N . ALA A 1 195 ? -19.623 1.793 3.064 1.00 95.25 195 ALA A N 1
ATOM 1481 C CA . ALA A 1 195 ? -18.533 1.259 3.862 1.00 95.25 195 ALA A CA 1
ATOM 1482 C C . ALA A 1 195 ? -18.142 2.219 4.996 1.00 95.25 195 ALA A C 1
ATOM 1484 O O . ALA A 1 195 ? -18.243 3.440 4.859 1.00 95.25 195 ALA A O 1
ATOM 1485 N N . SER A 1 196 ? -17.643 1.673 6.104 1.00 96.31 196 SER A N 1
ATOM 1486 C CA . SER A 1 196 ? -17.035 2.456 7.190 1.00 96.31 196 SER A CA 1
ATOM 1487 C C . SER A 1 196 ? -15.603 2.879 6.866 1.00 96.31 196 SER A C 1
ATOM 1489 O O . SER A 1 196 ? -15.158 3.925 7.332 1.00 96.31 196 SER A O 1
ATOM 1491 N N . VAL A 1 197 ? -14.887 2.063 6.082 1.00 98.06 197 VAL A N 1
ATOM 1492 C CA . VAL A 1 197 ? -13.529 2.357 5.615 1.00 98.06 197 VAL A CA 1
ATOM 1493 C C . VAL A 1 197 ? -13.297 1.786 4.215 1.00 98.06 197 VAL A C 1
ATOM 1495 O O . VAL A 1 197 ? -13.668 0.644 3.929 1.00 98.06 197 VAL A O 1
ATOM 1498 N N . LEU A 1 198 ? -12.603 2.544 3.370 1.00 97.69 198 LEU A N 1
ATOM 1499 C CA . LEU A 1 198 ? -12.022 2.075 2.112 1.00 97.69 198 LEU A CA 1
ATOM 1500 C C . LEU A 1 198 ? -10.499 2.020 2.236 1.00 97.69 198 LEU A C 1
ATOM 1502 O O . LEU A 1 198 ? -9.870 2.984 2.666 1.00 97.69 198 LEU A O 1
ATOM 1506 N N . ILE A 1 199 ? -9.898 0.906 1.838 1.00 97.62 199 ILE A N 1
ATOM 1507 C CA . ILE A 1 199 ? -8.447 0.727 1.804 1.00 97.62 199 ILE A CA 1
ATOM 1508 C C . ILE A 1 199 ? -8.004 0.671 0.348 1.00 97.62 199 ILE A C 1
ATOM 1510 O O . ILE A 1 199 ? -8.457 -0.197 -0.399 1.00 97.62 199 ILE A O 1
ATOM 1514 N N . ALA A 1 200 ? -7.123 1.588 -0.037 1.00 95.06 200 ALA A N 1
ATOM 1515 C CA . ALA A 1 200 ? -6.535 1.690 -1.367 1.00 95.06 200 ALA A CA 1
ATOM 1516 C C . ALA A 1 200 ? -5.030 1.408 -1.331 1.00 95.06 200 ALA A C 1
ATOM 1518 O O . ALA A 1 200 ? -4.401 1.462 -0.277 1.00 95.06 200 ALA A O 1
ATOM 1519 N N . ASN A 1 201 ? -4.432 1.135 -2.489 1.00 93.06 201 ASN A N 1
ATOM 1520 C CA . ASN A 1 201 ? -3.010 0.812 -2.570 1.00 93.06 201 ASN A CA 1
ATOM 1521 C C . ASN A 1 201 ? -2.132 2.072 -2.672 1.00 93.06 201 ASN A C 1
ATOM 1523 O O . ASN A 1 201 ? -1.016 2.096 -2.157 1.00 93.06 201 ASN A O 1
ATOM 1527 N N . SER A 1 202 ? -2.618 3.130 -3.329 1.00 94.56 202 SER A N 1
ATOM 1528 C CA . SER A 1 202 ? -1.826 4.337 -3.607 1.00 94.56 202 SER A CA 1
ATOM 1529 C C . SER A 1 202 ? -2.350 5.624 -2.985 1.00 94.56 202 SER A C 1
ATOM 1531 O O . SER A 1 202 ? -3.523 5.776 -2.643 1.00 94.56 202 SER A O 1
ATOM 1533 N N . ALA A 1 203 ? -1.447 6.598 -2.927 1.00 96.06 203 ALA A N 1
ATOM 1534 C CA . ALA A 1 203 ? -1.732 7.976 -2.591 1.00 96.06 203 ALA A CA 1
ATOM 1535 C C . ALA A 1 203 ? -2.740 8.635 -3.540 1.00 96.06 203 ALA A C 1
ATOM 1537 O O . ALA A 1 203 ? -3.637 9.332 -3.069 1.00 96.06 203 ALA A O 1
ATOM 1538 N N . ALA A 1 204 ? -2.618 8.426 -4.855 1.00 95.31 204 ALA A N 1
ATOM 1539 C CA . ALA A 1 204 ? -3.541 9.023 -5.816 1.00 95.31 204 ALA A CA 1
ATOM 1540 C C . ALA A 1 204 ? -4.939 8.380 -5.771 1.00 95.31 204 ALA A C 1
ATOM 1542 O O . ALA A 1 204 ? -5.927 9.106 -5.872 1.00 95.31 204 ALA A O 1
ATOM 1543 N N . GLU A 1 205 ? -5.043 7.057 -5.574 1.00 94.56 205 GLU A N 1
ATOM 1544 C CA . GLU A 1 205 ? -6.345 6.404 -5.341 1.00 94.56 205 GLU A CA 1
ATOM 1545 C C . GLU A 1 205 ? -7.007 6.936 -4.077 1.00 94.56 205 GLU A C 1
ATOM 1547 O O . GLU A 1 205 ? -8.200 7.229 -4.096 1.00 94.56 205 GLU A O 1
ATOM 1552 N N . HIS A 1 206 ? -6.237 7.103 -2.993 1.00 96.38 206 HIS A N 1
ATOM 1553 C CA . HIS A 1 206 ? -6.752 7.688 -1.757 1.00 96.38 206 HIS A CA 1
ATOM 1554 C C . HIS A 1 206 ? -7.382 9.059 -2.009 1.00 96.38 206 HIS A C 1
ATOM 1556 O O . HIS A 1 206 ? -8.543 9.248 -1.655 1.00 96.38 206 HIS A O 1
ATOM 1562 N N . LEU A 1 207 ? -6.666 9.982 -2.664 1.00 95.50 207 LEU A N 1
ATOM 1563 C CA . LEU A 1 207 ? -7.181 11.330 -2.933 1.00 95.50 207 LEU A CA 1
ATOM 1564 C C . LEU A 1 207 ? -8.471 11.301 -3.753 1.00 95.50 207 LEU A C 1
ATOM 1566 O O . LEU A 1 207 ? -9.403 12.054 -3.470 1.00 95.50 207 LEU A O 1
ATOM 1570 N N . GLU A 1 208 ? -8.536 10.441 -4.772 1.00 94.69 208 GLU A N 1
ATOM 1571 C CA . GLU A 1 208 ? -9.737 10.318 -5.590 1.00 94.69 208 GLU A CA 1
ATOM 1572 C C . GLU A 1 208 ? -10.913 9.797 -4.759 1.00 94.69 208 GLU A C 1
ATOM 1574 O O . GLU A 1 208 ? -11.976 10.417 -4.741 1.00 94.69 208 GLU A O 1
ATOM 1579 N N . LEU A 1 209 ? -10.725 8.702 -4.025 1.00 94.94 209 LEU A N 1
ATOM 1580 C CA . LEU A 1 209 ? -11.774 8.096 -3.208 1.00 94.94 209 LEU A CA 1
ATOM 1581 C C . LEU A 1 209 ? -12.236 9.031 -2.086 1.00 94.94 209 LEU A C 1
ATOM 1583 O O . LEU A 1 209 ? -13.439 9.182 -1.893 1.00 94.94 209 LEU A O 1
ATOM 1587 N N . ALA A 1 210 ? -11.313 9.702 -1.396 1.00 94.88 210 ALA A N 1
ATOM 1588 C CA . ALA A 1 210 ? -11.623 10.649 -0.325 1.00 94.88 210 ALA A CA 1
ATOM 1589 C C . ALA A 1 210 ? -12.376 11.888 -0.840 1.00 94.88 210 ALA A C 1
ATOM 1591 O O . ALA A 1 210 ? -13.174 12.481 -0.118 1.00 94.88 210 ALA A O 1
ATOM 1592 N N . ALA A 1 211 ? -12.176 12.267 -2.107 1.00 93.25 211 ALA A N 1
ATOM 1593 C CA . ALA A 1 211 ? -12.961 13.322 -2.742 1.00 93.25 211 ALA A CA 1
ATOM 1594 C C . ALA A 1 211 ? -14.388 12.876 -3.122 1.00 93.25 211 ALA A C 1
ATOM 1596 O O . ALA A 1 211 ? -15.264 13.727 -3.290 1.00 93.25 211 ALA A O 1
ATOM 1597 N N . HIS A 1 212 ? -14.626 11.569 -3.283 1.00 92.50 212 HIS A N 1
ATOM 1598 C CA . HIS A 1 212 ? -15.909 11.019 -3.738 1.00 92.50 212 HIS A CA 1
ATOM 1599 C C . HIS A 1 212 ? -16.764 10.443 -2.604 1.00 92.50 212 HIS A C 1
ATOM 1601 O O . HIS A 1 212 ? -17.991 10.455 -2.708 1.00 92.50 212 HIS A O 1
ATOM 1607 N N . TYR A 1 213 ? -16.145 9.950 -1.532 1.00 92.56 213 TYR A N 1
ATOM 1608 C CA . TYR A 1 213 ? -16.820 9.259 -0.439 1.00 92.56 213 TYR A CA 1
ATOM 1609 C C . TYR A 1 213 ? -16.590 9.974 0.895 1.00 92.56 213 TYR A C 1
ATOM 1611 O O . TYR A 1 213 ? -15.473 10.346 1.227 1.00 92.56 213 TYR A O 1
ATOM 1619 N N . GLU A 1 214 ? -17.649 10.116 1.698 1.00 90.25 214 GLU A N 1
ATOM 1620 C CA . GLU A 1 214 ? -17.577 10.703 3.054 1.00 90.25 214 GLU A CA 1
ATOM 1621 C C . GLU A 1 214 ? -16.993 9.735 4.105 1.00 90.25 214 GLU A C 1
ATOM 1623 O O . GLU A 1 214 ? -16.940 10.054 5.292 1.00 90.25 214 GLU A O 1
ATOM 1628 N N . THR A 1 215 ? -16.613 8.531 3.682 1.00 91.62 215 THR A N 1
ATOM 1629 C CA . THR A 1 215 ? -16.059 7.481 4.539 1.00 91.62 215 THR A CA 1
ATOM 1630 C C . THR A 1 215 ? -14.557 7.659 4.741 1.00 91.62 215 THR A C 1
ATOM 1632 O O . THR A 1 215 ? -13.895 8.354 3.967 1.00 91.62 215 THR A O 1
ATOM 1635 N N . ARG A 1 216 ? -13.988 7.012 5.765 1.00 95.75 216 ARG A N 1
ATOM 1636 C CA . ARG A 1 216 ? -12.534 7.019 5.949 1.00 95.75 216 ARG A CA 1
ATOM 1637 C C . ARG A 1 216 ? -11.879 6.274 4.787 1.00 95.75 216 ARG A C 1
ATOM 1639 O O . ARG A 1 216 ? -12.261 5.150 4.474 1.00 95.75 216 ARG A O 1
ATOM 1646 N N . VAL A 1 217 ? -10.852 6.869 4.192 1.00 97.62 217 VAL A N 1
ATOM 1647 C CA . VAL A 1 217 ? -10.019 6.213 3.180 1.00 97.62 217 VAL A CA 1
ATOM 1648 C C . VAL A 1 217 ? -8.601 6.101 3.719 1.00 97.62 217 VAL A C 1
ATOM 1650 O O . VAL A 1 217 ? -8.087 7.062 4.286 1.00 97.62 217 VAL A O 1
ATOM 1653 N N . ALA A 1 218 ? -7.964 4.943 3.555 1.00 98.06 218 ALA A N 1
ATOM 1654 C CA . ALA A 1 218 ? -6.572 4.736 3.940 1.00 98.06 218 ALA A CA 1
ATOM 1655 C C . ALA A 1 218 ? -5.748 4.157 2.783 1.00 98.06 218 ALA A C 1
ATOM 1657 O O . ALA A 1 218 ? -6.213 3.247 2.098 1.00 98.06 218 ALA A O 1
ATOM 1658 N N . SER A 1 219 ? -4.531 4.664 2.562 1.00 97.25 219 SER A N 1
ATOM 1659 C CA . SER A 1 219 ? -3.581 4.074 1.610 1.00 97.25 219 SER A CA 1
ATOM 1660 C C . SER A 1 219 ? -2.654 3.077 2.308 1.00 97.25 219 SER A C 1
ATOM 1662 O O . SER A 1 219 ? -2.031 3.407 3.312 1.00 97.25 219 SER A O 1
ATOM 1664 N N . PHE A 1 220 ? -2.553 1.851 1.788 1.00 95.62 220 PHE A N 1
ATOM 1665 C CA . PHE A 1 220 ? -1.756 0.774 2.379 1.00 95.62 220 PHE A CA 1
ATOM 1666 C C . PHE A 1 220 ? -0.942 0.010 1.319 1.00 95.62 220 PHE A C 1
ATOM 1668 O O . PHE A 1 220 ? -1.319 -1.090 0.907 1.00 95.62 220 PHE A O 1
ATOM 1675 N N . PRO A 1 221 ? 0.191 0.580 0.867 1.00 93.12 221 PRO A N 1
ATOM 1676 C CA . PRO A 1 221 ? 0.968 0.037 -0.248 1.00 93.12 221 PRO A CA 1
ATOM 1677 C C . PRO A 1 221 ? 1.705 -1.276 0.068 1.00 93.12 221 PRO A C 1
ATOM 1679 O O . PRO A 1 221 ? 2.122 -1.978 -0.849 1.00 93.12 221 PRO A O 1
ATOM 1682 N N . GLY A 1 222 ? 1.907 -1.610 1.347 1.00 90.38 222 GLY A N 1
ATOM 1683 C CA . GLY A 1 222 ? 2.689 -2.776 1.768 1.00 90.38 222 GLY A CA 1
ATOM 1684 C C . GLY A 1 222 ? 1.941 -4.112 1.762 1.00 90.38 222 GLY A C 1
ATOM 1685 O O . GLY A 1 222 ? 2.510 -5.110 2.187 1.00 90.38 222 GLY A O 1
ATOM 1686 N N . HIS A 1 223 ? 0.670 -4.177 1.355 1.00 84.06 223 HIS A N 1
ATOM 1687 C CA . HIS A 1 223 ? -0.123 -5.407 1.491 1.00 84.06 223 HIS A CA 1
ATOM 1688 C C . HIS A 1 223 ? -0.108 -6.339 0.268 1.00 84.06 223 HIS A C 1
ATOM 1690 O O . HIS A 1 223 ? -0.020 -7.556 0.421 1.00 84.06 223 HIS A O 1
ATOM 1696 N N . GLU A 1 224 ? -0.236 -5.796 -0.941 1.00 79.00 224 GLU A N 1
ATOM 1697 C CA . GLU A 1 224 ? -0.641 -6.573 -2.121 1.00 79.00 224 GLU A CA 1
ATOM 1698 C C . GLU A 1 224 ? 0.550 -7.294 -2.789 1.00 79.00 224 GLU A C 1
ATOM 1700 O O . GLU A 1 224 ? 1.570 -6.676 -3.079 1.00 79.00 224 GLU A O 1
ATOM 1705 N N . THR A 1 225 ? 0.421 -8.593 -3.100 1.00 71.25 225 THR A N 1
ATOM 1706 C CA . THR A 1 225 ? 1.420 -9.402 -3.843 1.00 71.25 225 THR A CA 1
ATOM 1707 C C . THR A 1 225 ? 0.715 -10.380 -4.807 1.00 71.25 225 THR A C 1
ATOM 1709 O O . THR A 1 225 ? -0.303 -10.958 -4.430 1.00 71.25 225 THR A O 1
ATOM 1712 N N . TYR A 1 226 ? 1.202 -10.567 -6.052 1.00 65.19 226 TYR A N 1
ATOM 1713 C CA . TYR A 1 226 ? 0.629 -11.572 -6.981 1.00 65.19 226 TYR A CA 1
ATOM 1714 C C . TYR A 1 226 ? 1.196 -12.970 -6.732 1.00 65.19 226 TYR A C 1
ATOM 1716 O O . TYR A 1 226 ? 0.440 -13.940 -6.713 1.00 65.19 226 TYR A O 1
ATOM 1724 N N . GLY A 1 227 ? 2.521 -13.078 -6.591 1.00 60.25 227 GLY A N 1
ATOM 1725 C CA . GLY A 1 227 ? 3.188 -14.355 -6.381 1.00 60.25 227 GLY A CA 1
ATOM 1726 C C . GLY A 1 227 ? 2.956 -14.902 -4.977 1.00 60.25 227 GLY A C 1
ATOM 1727 O O . GLY A 1 227 ? 3.092 -14.186 -3.983 1.00 60.25 227 GLY A O 1
ATOM 1728 N N . ARG A 1 228 ? 2.672 -16.204 -4.890 1.00 64.62 228 ARG A N 1
ATOM 1729 C CA . ARG A 1 228 ? 2.609 -16.929 -3.605 1.00 64.62 228 ARG A CA 1
ATOM 1730 C C . ARG A 1 228 ? 3.989 -17.311 -3.081 1.00 64.62 228 ARG A C 1
ATOM 1732 O O . ARG A 1 228 ? 4.114 -17.814 -1.969 1.00 64.62 228 ARG A O 1
ATOM 1739 N N . SER A 1 229 ? 5.005 -17.127 -3.914 1.00 64.56 229 SER A N 1
ATOM 1740 C CA . SER A 1 229 ? 6.375 -17.486 -3.611 1.00 64.56 229 SER A CA 1
ATOM 1741 C C . SER A 1 229 ? 7.093 -16.360 -2.866 1.00 64.56 229 SER A C 1
ATOM 1743 O O . SER A 1 229 ? 7.152 -15.216 -3.331 1.00 64.56 229 SER A O 1
ATOM 1745 N N . ASP A 1 230 ? 7.694 -16.734 -1.739 1.00 67.81 230 ASP A N 1
ATOM 1746 C CA . ASP A 1 230 ? 8.686 -15.943 -1.007 1.00 67.81 230 ASP A CA 1
ATOM 1747 C C . ASP A 1 230 ? 10.112 -16.210 -1.538 1.00 67.81 230 ASP A C 1
ATOM 1749 O O . ASP A 1 230 ? 11.108 -15.880 -0.890 1.00 67.81 230 ASP A O 1
ATOM 1753 N N . ASP A 1 231 ? 10.240 -16.836 -2.717 1.00 68.81 231 ASP A N 1
ATOM 1754 C CA . ASP A 1 231 ? 11.536 -17.181 -3.286 1.00 68.81 231 ASP A CA 1
ATOM 1755 C C . ASP A 1 231 ? 12.319 -15.931 -3.665 1.00 68.81 231 ASP A C 1
ATOM 1757 O O . ASP A 1 231 ? 11.916 -15.121 -4.508 1.00 68.81 231 ASP A O 1
ATOM 1761 N N . TYR A 1 232 ? 13.526 -15.870 -3.118 1.00 76.00 232 TYR A N 1
ATOM 1762 C CA . TYR A 1 232 ? 14.509 -14.856 -3.430 1.00 76.00 232 TYR A CA 1
ATOM 1763 C C . TYR A 1 232 ? 15.741 -15.518 -4.064 1.00 76.00 232 TYR A C 1
ATOM 1765 O O . TYR A 1 232 ? 16.684 -15.906 -3.365 1.00 76.00 232 TYR A O 1
ATOM 1773 N N . PRO A 1 233 ? 15.732 -15.754 -5.393 1.00 77.56 233 PRO A N 1
ATOM 1774 C CA . PRO A 1 233 ? 16.771 -16.531 -6.051 1.00 77.56 233 PRO A CA 1
ATOM 1775 C C . PRO A 1 233 ? 18.141 -15.853 -5.967 1.00 77.56 233 PRO A C 1
ATOM 1777 O O . PRO A 1 233 ? 18.275 -14.624 -5.908 1.00 77.56 233 PRO A O 1
ATOM 1780 N N . ALA A 1 234 ? 19.185 -16.685 -6.029 1.00 77.44 234 ALA A N 1
ATOM 1781 C CA . ALA A 1 234 ? 20.554 -16.209 -6.138 1.00 77.44 234 ALA A CA 1
ATOM 1782 C C . ALA A 1 234 ? 20.709 -15.307 -7.381 1.00 77.44 234 ALA A C 1
ATOM 1784 O O . ALA A 1 234 ? 20.148 -15.620 -8.439 1.00 77.44 234 ALA A O 1
ATOM 1785 N N . PRO A 1 235 ? 21.480 -14.209 -7.293 1.00 73.69 235 PRO A N 1
ATOM 1786 C CA . PRO A 1 235 ? 21.703 -13.335 -8.434 1.00 73.69 235 PRO A CA 1
ATOM 1787 C C . PRO A 1 235 ? 22.266 -14.100 -9.643 1.00 73.69 235 PRO A C 1
ATOM 1789 O O . PRO A 1 235 ? 23.313 -14.735 -9.555 1.00 73.69 235 PRO A O 1
ATOM 1792 N N . SER A 1 236 ? 21.590 -13.999 -10.791 1.00 76.38 236 SER A N 1
ATOM 1793 C CA . SER A 1 236 ? 22.106 -14.452 -12.092 1.00 76.38 236 SER A CA 1
ATOM 1794 C C . SER A 1 236 ? 22.493 -13.261 -12.960 1.00 76.38 236 SER A C 1
ATOM 1796 O O . SER A 1 236 ? 21.674 -12.363 -13.176 1.00 76.38 236 SER A O 1
ATOM 1798 N N . ASP A 1 237 ? 23.715 -13.275 -13.492 1.00 72.31 237 ASP A N 1
ATOM 1799 C CA . ASP A 1 237 ? 24.178 -12.285 -14.472 1.00 72.31 237 ASP A CA 1
ATOM 1800 C C . ASP A 1 237 ? 23.607 -12.536 -15.874 1.00 72.31 237 ASP A C 1
ATOM 1802 O O . ASP A 1 237 ? 23.614 -11.645 -16.725 1.00 72.31 237 ASP A O 1
ATOM 1806 N N . GLN A 1 238 ? 23.098 -13.743 -16.123 1.00 83.56 238 GLN A N 1
ATOM 1807 C CA . GLN A 1 238 ? 22.483 -14.110 -17.390 1.00 83.56 238 GLN A CA 1
ATOM 1808 C C . GLN A 1 238 ? 20.984 -13.829 -17.315 1.00 83.56 238 GLN A C 1
ATOM 1810 O O . GLN A 1 238 ? 20.242 -14.540 -16.637 1.00 83.56 238 GLN A O 1
ATOM 1815 N N . LYS A 1 239 ? 20.573 -12.765 -18.006 1.00 92.25 239 LYS A N 1
ATOM 1816 C CA . LYS A 1 239 ? 19.184 -12.364 -18.233 1.00 92.25 239 LYS A CA 1
ATOM 1817 C C . LYS A 1 239 ? 18.930 -12.432 -19.738 1.00 92.25 239 LYS A C 1
ATOM 1819 O O . LYS A 1 239 ? 19.714 -11.859 -20.498 1.00 92.25 239 LYS A O 1
ATOM 1824 N N . ALA A 1 240 ? 17.896 -13.151 -20.168 1.00 94.75 240 ALA A N 1
ATOM 1825 C CA . ALA A 1 240 ? 17.576 -13.299 -21.585 1.00 94.75 240 ALA A CA 1
ATOM 1826 C C . ALA A 1 240 ? 17.055 -12.001 -22.218 1.00 94.75 240 ALA A C 1
ATOM 1828 O O . ALA A 1 240 ? 17.371 -11.744 -23.376 1.00 94.75 240 ALA A O 1
ATOM 1829 N N . TYR A 1 241 ? 16.287 -11.195 -21.481 1.00 96.69 241 TYR A N 1
ATOM 1830 C CA . TYR A 1 241 ? 15.630 -9.991 -21.996 1.00 96.69 241 TYR A CA 1
ATOM 1831 C C . TYR A 1 241 ? 16.246 -8.723 -21.407 1.00 96.69 241 TYR A C 1
ATOM 1833 O O . TYR A 1 241 ? 16.454 -8.636 -20.196 1.00 96.69 241 TYR A O 1
ATOM 1841 N N . ASP A 1 242 ? 16.480 -7.711 -22.239 1.00 97.25 242 ASP A N 1
ATOM 1842 C CA . ASP A 1 242 ? 16.796 -6.361 -21.764 1.00 97.25 242 ASP A CA 1
ATOM 1843 C C . ASP A 1 242 ? 15.561 -5.713 -21.142 1.00 97.25 242 ASP A C 1
ATOM 1845 O O . ASP A 1 242 ? 15.628 -5.165 -20.042 1.00 97.25 242 ASP A O 1
ATOM 1849 N N . ILE A 1 243 ? 14.418 -5.865 -21.813 1.00 97.81 243 ILE A N 1
ATOM 1850 C CA . ILE A 1 243 ? 13.100 -5.474 -21.321 1.00 97.81 243 ILE A CA 1
ATOM 1851 C C . ILE A 1 243 ? 12.157 -6.665 -21.480 1.00 97.81 243 ILE A C 1
ATOM 1853 O O . ILE A 1 243 ? 11.993 -7.174 -22.590 1.00 97.81 243 ILE A O 1
ATOM 1857 N N . GLY A 1 244 ? 11.507 -7.080 -20.394 1.00 97.06 244 GLY A N 1
ATOM 1858 C CA . GLY A 1 244 ? 10.450 -8.089 -20.428 1.00 97.06 244 GLY A CA 1
ATOM 1859 C C . GLY A 1 244 ? 9.155 -7.581 -19.807 1.00 97.06 244 GLY A C 1
ATOM 1860 O O . GLY A 1 244 ? 9.145 -7.038 -18.703 1.00 97.06 244 GLY A O 1
ATOM 1861 N N . TYR A 1 245 ? 8.046 -7.762 -20.521 1.00 96.12 245 TYR A N 1
ATOM 1862 C CA . TYR A 1 245 ? 6.707 -7.413 -20.061 1.00 96.12 245 TYR A CA 1
ATOM 1863 C C . TYR A 1 245 ? 5.699 -8.508 -20.410 1.00 96.12 245 TYR A C 1
ATOM 1865 O O . TYR A 1 245 ? 5.709 -9.055 -21.511 1.00 96.12 245 TYR A O 1
ATOM 1873 N N . THR A 1 246 ? 4.777 -8.757 -19.482 1.00 93.69 246 THR A N 1
ATOM 1874 C CA . THR A 1 246 ? 3.615 -9.630 -19.670 1.00 93.6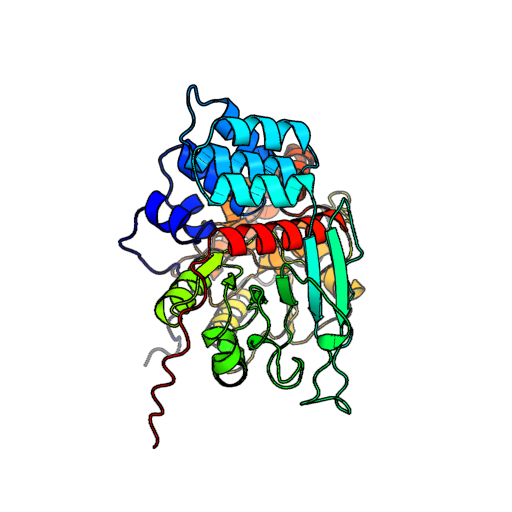9 246 THR A CA 1
ATOM 1875 C C . THR A 1 246 ? 2.377 -9.054 -18.970 1.00 93.69 246 THR A C 1
ATOM 1877 O O . THR A 1 246 ? 2.485 -8.328 -17.969 1.00 93.69 246 THR A O 1
ATOM 1880 N N . GLY A 1 247 ? 1.192 -9.356 -19.499 1.00 90.81 247 GLY A N 1
ATOM 1881 C CA . GLY A 1 247 ? -0.108 -8.853 -19.057 1.00 90.81 247 GLY A CA 1
ATOM 1882 C C . GLY A 1 247 ? -0.881 -8.175 -20.189 1.00 90.81 247 GLY A C 1
ATOM 1883 O O . GLY A 1 247 ? -0.459 -8.177 -21.338 1.00 90.81 247 GLY A O 1
ATOM 1884 N N . ARG A 1 248 ? -2.026 -7.560 -19.863 1.00 89.69 248 ARG A N 1
ATOM 1885 C CA . ARG A 1 248 ? -2.842 -6.786 -20.820 1.00 89.69 248 ARG A CA 1
ATOM 1886 C C . ARG A 1 248 ? -2.088 -5.534 -21.296 1.00 89.69 248 ARG A C 1
ATOM 1888 O O . ARG A 1 248 ? -2.241 -4.482 -20.676 1.00 89.69 248 ARG A O 1
ATOM 1895 N N . ALA A 1 249 ? -1.273 -5.640 -22.343 1.00 90.12 249 ALA A N 1
ATOM 1896 C CA . ALA A 1 249 ? -0.350 -4.601 -22.804 1.00 90.12 249 ALA A CA 1
ATOM 1897 C C . ALA A 1 249 ? -1.051 -3.538 -23.664 1.00 90.12 249 ALA A C 1
ATOM 1899 O O . ALA A 1 249 ? -0.902 -2.342 -23.412 1.00 90.12 249 ALA A O 1
ATOM 1900 N N . PHE A 1 250 ? -1.865 -3.971 -24.634 1.00 88.62 250 PHE A N 1
ATOM 1901 C CA . PHE A 1 250 ? -2.452 -3.110 -25.668 1.00 88.62 250 PHE A CA 1
ATOM 1902 C C . PHE A 1 250 ? -3.982 -3.097 -25.594 1.00 88.62 250 PHE A C 1
ATOM 1904 O O . PHE A 1 250 ? -4.680 -3.584 -26.482 1.00 88.62 250 PHE A O 1
ATOM 1911 N N . VAL A 1 251 ? -4.520 -2.524 -24.514 1.00 85.25 251 VAL A N 1
ATOM 1912 C CA . VAL A 1 251 ? -5.971 -2.447 -24.284 1.00 85.25 251 VAL A CA 1
ATOM 1913 C C . VAL A 1 251 ? -6.527 -1.030 -24.482 1.00 85.25 251 VAL A C 1
ATOM 1915 O O . VAL A 1 251 ? -5.909 -0.071 -24.017 1.00 85.25 251 VAL A O 1
ATOM 1918 N N . PRO A 1 252 ? -7.719 -0.862 -25.098 1.00 83.88 252 PRO A N 1
ATOM 1919 C CA . PRO A 1 252 ? -8.269 0.463 -25.415 1.00 83.88 252 PRO A CA 1
ATOM 1920 C C . PRO A 1 252 ? -8.508 1.385 -24.214 1.00 83.88 252 PRO A C 1
ATOM 1922 O O . PRO A 1 252 ? -8.514 2.598 -24.375 1.00 83.88 252 PRO A O 1
ATOM 1925 N N . TYR A 1 253 ? -8.724 0.819 -23.025 1.00 82.50 253 TYR A N 1
ATOM 1926 C CA . TYR A 1 253 ? -9.020 1.566 -21.798 1.00 82.50 253 TYR A CA 1
ATOM 1927 C C . TYR A 1 253 ? -7.764 1.916 -20.976 1.00 82.50 253 TYR A C 1
ATOM 1929 O O . TYR A 1 253 ? -7.875 2.549 -19.935 1.00 82.50 253 TYR A O 1
ATOM 1937 N N . MET A 1 254 ? -6.568 1.521 -21.433 1.00 87.31 254 MET A N 1
ATOM 1938 C CA . MET A 1 254 ? -5.285 2.005 -20.900 1.00 87.31 254 MET A CA 1
ATOM 1939 C C . MET A 1 254 ? -4.378 2.466 -22.057 1.00 87.31 254 MET A C 1
ATOM 1941 O O . MET A 1 254 ? -3.307 1.884 -22.267 1.00 87.31 254 MET A O 1
ATOM 1945 N N . PRO A 1 255 ? -4.804 3.470 -22.848 1.00 88.81 255 PRO A N 1
ATOM 1946 C CA . PRO A 1 255 ? -4.062 3.903 -24.030 1.00 88.81 255 PRO A CA 1
ATOM 1947 C C . PRO A 1 255 ? -2.665 4.429 -23.678 1.00 88.81 255 PRO A C 1
ATOM 1949 O O . PRO A 1 255 ? -1.727 4.193 -24.435 1.00 88.81 255 PRO A O 1
ATOM 1952 N N . ASP A 1 256 ? -2.499 5.060 -22.516 1.00 91.00 256 ASP A N 1
ATOM 1953 C CA . ASP A 1 256 ? -1.210 5.601 -22.077 1.00 91.00 256 ASP A CA 1
ATOM 1954 C C . ASP A 1 256 ? -0.192 4.490 -21.784 1.00 91.00 256 ASP A C 1
ATOM 1956 O O . ASP A 1 256 ? 0.966 4.581 -22.189 1.00 91.00 256 ASP A O 1
ATOM 1960 N N . LYS A 1 257 ? -0.639 3.370 -21.195 1.00 92.94 257 LYS A N 1
ATOM 1961 C CA . LYS A 1 257 ? 0.195 2.172 -21.014 1.00 92.94 257 LYS A CA 1
ATOM 1962 C C . LYS A 1 257 ? 0.640 1.594 -22.349 1.00 92.94 257 LYS A C 1
ATOM 1964 O O . LYS A 1 257 ? 1.810 1.263 -22.523 1.00 92.94 257 LYS A O 1
ATOM 1969 N N . ALA A 1 258 ? -0.299 1.466 -23.285 1.00 92.62 258 ALA A N 1
ATOM 1970 C CA . ALA A 1 258 ? -0.021 0.947 -24.617 1.00 92.62 258 ALA A CA 1
ATOM 1971 C C . ALA A 1 258 ? 1.015 1.821 -25.345 1.00 92.62 258 ALA A C 1
ATOM 1973 O O . ALA A 1 258 ? 1.948 1.294 -25.945 1.00 92.62 258 ALA A O 1
ATOM 1974 N N . GLN A 1 259 ? 0.888 3.148 -25.247 1.00 92.06 259 GLN A N 1
ATOM 1975 C CA . GLN A 1 259 ? 1.848 4.098 -25.812 1.00 92.06 259 GLN A CA 1
ATOM 1976 C C . GLN A 1 259 ? 3.218 4.019 -25.128 1.00 92.06 259 GLN A C 1
ATOM 1978 O O . GLN A 1 259 ? 4.233 3.976 -25.820 1.00 92.06 259 GLN A O 1
ATOM 1983 N N . PHE A 1 260 ? 3.258 3.946 -23.795 1.00 94.12 260 PHE A N 1
ATOM 1984 C CA . PHE A 1 260 ? 4.498 3.798 -23.030 1.00 94.12 260 PHE A CA 1
ATOM 1985 C C . PHE A 1 260 ? 5.257 2.524 -23.425 1.00 94.12 260 PHE A C 1
ATOM 1987 O O . PHE A 1 260 ? 6.423 2.587 -23.809 1.00 94.12 260 PHE A O 1
ATOM 1994 N N . LEU A 1 261 ? 4.577 1.374 -23.417 1.00 95.25 261 LEU A N 1
ATOM 1995 C CA . LEU A 1 261 ? 5.162 0.092 -23.816 1.00 95.25 261 LEU A CA 1
ATOM 1996 C C . LEU A 1 261 ? 5.593 0.088 -25.286 1.00 95.25 261 LEU A C 1
ATOM 1998 O O . LEU A 1 261 ? 6.647 -0.454 -25.611 1.00 95.25 261 LEU A O 1
ATOM 2002 N N . TYR A 1 262 ? 4.814 0.717 -26.171 1.00 93.19 262 TYR A N 1
ATOM 2003 C CA . TYR A 1 262 ? 5.177 0.854 -27.580 1.00 93.19 262 TYR A CA 1
ATOM 2004 C C . TYR A 1 262 ? 6.477 1.644 -27.754 1.00 93.19 262 TYR A C 1
ATOM 2006 O O . TYR A 1 262 ? 7.358 1.191 -28.478 1.00 93.19 262 TYR A O 1
ATOM 2014 N N . ARG A 1 263 ? 6.645 2.773 -27.051 1.00 92.69 263 ARG A N 1
ATOM 2015 C CA . ARG A 1 263 ? 7.885 3.567 -27.106 1.00 92.69 263 ARG A CA 1
ATOM 2016 C C . ARG A 1 263 ? 9.108 2.744 -26.711 1.00 92.69 263 ARG A C 1
ATOM 2018 O O . ARG A 1 263 ? 10.101 2.766 -27.436 1.00 92.69 263 ARG A O 1
ATOM 2025 N N . LEU A 1 264 ? 9.001 1.956 -25.638 1.00 94.81 264 LEU A N 1
ATOM 2026 C CA . LEU A 1 264 ? 10.057 1.030 -25.217 1.00 94.81 264 LEU A CA 1
ATOM 2027 C C . LEU A 1 264 ? 10.327 -0.056 -26.271 1.00 94.81 264 LEU A C 1
ATOM 2029 O O . LEU A 1 264 ? 11.480 -0.310 -26.602 1.00 94.81 264 LEU A O 1
ATOM 2033 N N . ALA A 1 265 ? 9.286 -0.660 -26.852 1.00 93.00 265 ALA A N 1
ATOM 2034 C CA . ALA A 1 265 ? 9.434 -1.677 -27.899 1.00 93.00 265 ALA A CA 1
ATOM 2035 C C . ALA A 1 265 ? 10.070 -1.151 -29.194 1.00 93.00 265 ALA A C 1
ATOM 2037 O O . ALA A 1 265 ? 10.599 -1.934 -29.979 1.00 93.00 265 ALA A O 1
ATOM 2038 N N . THR A 1 266 ? 10.004 0.159 -29.434 1.00 91.81 266 THR A N 1
ATOM 2039 C CA . THR A 1 266 ? 10.546 0.806 -30.637 1.00 91.81 266 THR A CA 1
ATOM 2040 C C . THR A 1 266 ? 11.926 1.433 -30.449 1.00 91.81 266 THR A C 1
ATOM 2042 O O . THR A 1 266 ? 12.360 2.207 -31.306 1.00 91.81 266 THR A O 1
ATOM 2045 N N . LEU A 1 267 ? 12.628 1.118 -29.355 1.00 93.62 267 LEU A N 1
ATOM 2046 C CA . LEU A 1 267 ? 14.021 1.524 -29.173 1.00 93.62 267 LEU A CA 1
ATOM 2047 C C . LEU A 1 267 ? 14.866 1.102 -30.381 1.00 93.62 267 LEU A C 1
ATOM 2049 O O . LEU A 1 267 ? 14.879 -0.057 -30.788 1.00 93.62 267 LEU A O 1
ATOM 2053 N N . ASN A 1 268 ? 15.558 2.073 -30.978 1.00 87.62 268 ASN A N 1
ATOM 2054 C CA . ASN A 1 268 ? 16.292 1.881 -32.226 1.00 87.62 268 ASN A CA 1
ATOM 2055 C C . ASN A 1 268 ? 17.710 1.351 -31.969 1.00 87.62 268 ASN A C 1
ATOM 2057 O O . ASN A 1 268 ? 18.696 2.035 -32.246 1.00 87.62 268 ASN A O 1
ATOM 2061 N N . ASP A 1 269 ? 17.789 0.141 -31.426 1.00 92.12 269 ASP A N 1
ATOM 2062 C CA . ASP A 1 269 ? 19.028 -0.603 -31.225 1.00 92.12 269 ASP A CA 1
ATOM 2063 C C . ASP A 1 269 ? 18.788 -2.084 -31.587 1.00 92.12 269 ASP A C 1
ATOM 2065 O O . ASP A 1 269 ? 17.982 -2.752 -30.935 1.00 92.12 269 ASP A O 1
ATOM 2069 N N . PRO A 1 270 ? 19.427 -2.598 -32.657 1.00 89.56 270 PRO A N 1
ATOM 2070 C CA . PRO A 1 270 ? 19.193 -3.953 -33.149 1.00 89.56 270 PRO A CA 1
ATOM 2071 C C . PRO A 1 270 ? 19.730 -5.056 -32.226 1.00 89.56 270 PRO A C 1
ATOM 2073 O O . PRO A 1 270 ? 19.381 -6.216 -32.444 1.00 89.56 270 PRO A O 1
ATOM 2076 N N . ASP A 1 271 ? 20.571 -4.721 -31.242 1.00 93.38 271 ASP A N 1
ATOM 2077 C CA . ASP A 1 271 ? 21.148 -5.690 -30.308 1.00 93.38 271 ASP A CA 1
ATOM 2078 C C . ASP A 1 271 ? 20.272 -5.892 -29.055 1.00 93.38 271 ASP A C 1
ATOM 2080 O O . ASP A 1 271 ? 20.517 -6.822 -28.282 1.00 93.38 271 ASP A O 1
ATOM 2084 N N . LEU A 1 272 ? 19.233 -5.067 -28.860 1.00 95.56 272 LEU A N 1
ATOM 2085 C CA . LEU A 1 272 ? 18.309 -5.195 -27.733 1.00 95.56 272 LEU A CA 1
ATOM 2086 C C . LEU A 1 272 ? 17.346 -6.371 -27.908 1.00 95.56 272 LEU A C 1
ATOM 2088 O O . LEU A 1 272 ? 16.651 -6.495 -28.919 1.00 95.56 272 LEU A O 1
ATOM 2092 N N . ASN A 1 273 ? 17.220 -7.187 -26.862 1.00 96.69 273 ASN A N 1
ATOM 2093 C CA . ASN A 1 273 ? 16.197 -8.219 -26.772 1.00 96.69 273 ASN A CA 1
ATOM 2094 C C . ASN A 1 273 ? 15.018 -7.741 -25.915 1.00 96.69 273 ASN A C 1
ATOM 2096 O O . ASN A 1 273 ? 15.041 -7.835 -24.685 1.00 96.69 273 ASN A O 1
ATOM 2100 N N . ILE A 1 274 ? 13.979 -7.228 -26.576 1.00 96.94 274 ILE A N 1
ATOM 2101 C CA . ILE A 1 274 ? 12.761 -6.717 -25.937 1.00 96.94 274 ILE A CA 1
ATOM 2102 C C . ILE A 1 274 ? 11.609 -7.693 -26.175 1.00 96.94 274 ILE A C 1
ATOM 2104 O O . ILE A 1 274 ? 11.259 -7.988 -27.317 1.00 96.94 274 ILE A O 1
ATOM 2108 N N . SER A 1 275 ? 10.984 -8.159 -25.093 1.00 95.56 275 SER A N 1
ATOM 2109 C CA . SER A 1 275 ? 9.820 -9.045 -25.133 1.00 95.56 275 SER A CA 1
ATOM 2110 C C . SER A 1 275 ? 8.614 -8.377 -24.478 1.00 95.56 275 SER A C 1
ATOM 2112 O O . SER A 1 275 ? 8.628 -8.082 -23.283 1.00 95.56 275 SER A O 1
ATOM 2114 N N . ILE A 1 276 ? 7.557 -8.140 -25.259 1.00 95.19 276 ILE A N 1
ATOM 2115 C CA . ILE A 1 276 ? 6.258 -7.674 -24.759 1.00 95.19 276 ILE A CA 1
ATOM 2116 C C . ILE A 1 276 ? 5.204 -8.695 -25.163 1.00 95.19 276 ILE A C 1
ATOM 2118 O O . ILE A 1 276 ? 4.827 -8.790 -26.332 1.00 95.19 276 ILE A O 1
ATOM 2122 N N . GLN A 1 277 ? 4.723 -9.451 -24.184 1.00 93.56 277 GLN A N 1
ATOM 2123 C CA . GLN A 1 277 ? 3.681 -10.445 -24.369 1.00 93.56 277 GLN A CA 1
ATOM 2124 C C . GLN A 1 277 ? 2.331 -9.883 -23.916 1.00 93.56 277 GLN A C 1
ATOM 2126 O O . GLN A 1 277 ? 2.129 -9.611 -22.734 1.00 93.56 277 GLN A O 1
ATOM 2131 N N . ASP A 1 278 ? 1.400 -9.719 -24.856 1.00 92.44 278 ASP A N 1
ATOM 2132 C CA . ASP A 1 278 ? 0.029 -9.317 -24.537 1.00 92.44 278 ASP A CA 1
ATOM 2133 C C . ASP A 1 278 ? -0.807 -10.538 -24.135 1.00 92.44 278 ASP A C 1
ATOM 2135 O O . ASP A 1 278 ? -1.096 -11.412 -24.955 1.00 92.44 278 ASP A O 1
ATOM 2139 N N . GLY A 1 279 ? -1.169 -10.609 -22.858 1.00 90.12 279 GLY A N 1
ATOM 2140 C CA . GLY A 1 279 ? -1.909 -11.724 -22.273 1.00 90.12 279 GLY A CA 1
ATOM 2141 C C . GLY A 1 279 ? -1.416 -12.092 -20.879 1.00 90.12 279 GLY A C 1
ATOM 2142 O O . GLY A 1 279 ? -0.344 -11.672 -20.453 1.00 90.12 279 GLY A O 1
ATOM 2143 N N . TYR A 1 280 ? -2.228 -12.858 -20.154 1.00 88.75 280 TYR A N 1
ATOM 2144 C CA . TYR A 1 280 ? -1.833 -13.427 -18.868 1.00 88.75 280 TYR A CA 1
ATOM 2145 C C . TYR A 1 280 ? -1.087 -14.746 -19.080 1.00 88.75 280 TYR A C 1
ATOM 2147 O O . TYR A 1 280 ? -1.408 -15.501 -20.000 1.00 88.75 280 TYR A O 1
ATOM 2155 N N . LEU A 1 281 ? -0.092 -14.986 -18.232 1.00 90.75 281 LEU A N 1
ATOM 2156 C CA . LEU A 1 281 ? 0.676 -16.223 -18.156 1.00 90.75 281 LEU A CA 1
ATOM 2157 C C . LEU A 1 281 ? 0.270 -16.997 -16.903 1.00 90.75 281 LEU A C 1
ATOM 2159 O O . LEU A 1 281 ? -0.215 -16.398 -15.942 1.00 90.75 281 LEU A O 1
ATOM 2163 N N . GLU A 1 282 ? 0.505 -18.306 -16.917 1.00 89.75 282 GLU A N 1
ATOM 2164 C CA . GLU A 1 282 ? 0.507 -19.106 -15.691 1.00 89.75 282 GLU A CA 1
ATOM 2165 C C . GLU A 1 282 ? 1.651 -18.647 -14.767 1.00 89.75 282 GLU A C 1
ATOM 2167 O O . GLU A 1 282 ? 2.624 -18.044 -15.229 1.00 89.75 282 GLU A O 1
ATOM 2172 N N . GLU A 1 283 ? 1.537 -18.921 -13.464 1.00 87.06 283 GLU A N 1
ATOM 2173 C CA . GLU A 1 283 ? 2.443 -18.382 -12.435 1.00 87.06 283 GLU A CA 1
ATOM 2174 C C . GLU A 1 283 ? 3.925 -18.684 -12.725 1.00 87.06 283 GLU A C 1
ATOM 2176 O O . GLU A 1 283 ? 4.741 -17.763 -12.718 1.00 87.06 283 GLU A O 1
ATOM 2181 N N . ASP A 1 284 ? 4.267 -19.929 -13.075 1.00 88.81 284 ASP A N 1
ATOM 2182 C CA . ASP A 1 284 ? 5.651 -20.333 -13.369 1.00 88.81 284 ASP A CA 1
ATOM 2183 C C . ASP A 1 284 ? 6.244 -19.571 -14.568 1.00 88.81 284 ASP A C 1
ATOM 2185 O O . ASP A 1 284 ? 7.375 -19.083 -14.510 1.00 88.81 284 ASP A O 1
ATOM 2189 N N . ASP A 1 285 ? 5.468 -19.419 -15.646 1.00 91.38 285 ASP A N 1
ATOM 2190 C CA . ASP A 1 285 ? 5.897 -18.690 -16.843 1.00 91.38 285 ASP A CA 1
ATOM 2191 C C . ASP A 1 285 ? 6.024 -17.185 -16.555 1.00 91.38 285 ASP A C 1
ATOM 2193 O O . ASP A 1 285 ? 6.956 -16.528 -17.025 1.00 91.38 285 ASP A O 1
ATOM 2197 N N . PHE A 1 286 ? 5.109 -16.624 -15.756 1.00 91.75 286 PHE A N 1
ATOM 2198 C CA . PHE A 1 286 ? 5.179 -15.236 -15.298 1.00 91.75 286 PHE A CA 1
ATOM 2199 C C . PHE A 1 286 ? 6.453 -14.978 -14.480 1.00 91.75 286 PHE A C 1
ATOM 2201 O O . PHE A 1 286 ? 7.188 -14.027 -14.771 1.00 91.75 286 PHE A O 1
ATOM 2208 N N . VAL A 1 287 ? 6.741 -15.839 -13.499 1.00 90.19 287 VAL A N 1
ATOM 2209 C CA . VAL A 1 287 ? 7.944 -15.760 -12.659 1.00 90.19 287 VAL A CA 1
ATOM 2210 C C . VAL A 1 287 ? 9.205 -15.885 -13.510 1.00 90.19 287 VAL A C 1
ATOM 2212 O O . VAL A 1 287 ? 10.153 -15.122 -13.311 1.00 90.19 287 VAL A O 1
ATOM 2215 N N . GLU A 1 288 ? 9.218 -16.785 -14.495 1.00 90.81 288 GLU A N 1
ATOM 2216 C CA . GLU A 1 288 ? 10.360 -16.943 -15.393 1.00 90.81 288 GLU A CA 1
ATOM 2217 C C . GLU A 1 288 ? 10.592 -15.691 -16.250 1.00 90.81 288 GLU A C 1
ATOM 2219 O O . GLU A 1 288 ? 11.733 -15.246 -16.382 1.00 90.81 288 GLU A O 1
ATOM 2224 N N . VAL A 1 289 ? 9.540 -15.039 -16.764 1.00 92.81 289 VAL A N 1
ATOM 2225 C CA . VAL A 1 289 ? 9.691 -13.751 -17.468 1.00 92.81 289 VAL A CA 1
ATOM 2226 C C . VAL A 1 289 ? 10.303 -12.696 -16.548 1.00 92.81 289 VAL A C 1
ATOM 2228 O O . VAL A 1 289 ? 11.262 -12.030 -16.951 1.00 92.81 289 VAL A O 1
ATOM 2231 N N . MET A 1 290 ? 9.806 -12.556 -15.313 1.00 93.25 290 MET A N 1
ATOM 2232 C CA . MET A 1 290 ? 10.381 -11.618 -14.341 1.00 93.25 290 MET A CA 1
ATOM 2233 C C . MET A 1 290 ? 11.861 -11.933 -14.110 1.00 93.25 290 MET A C 1
ATOM 2235 O O . MET A 1 290 ? 12.706 -11.048 -14.234 1.00 93.25 290 MET A O 1
ATOM 2239 N N . ARG A 1 291 ? 12.203 -13.204 -13.877 1.00 91.31 291 ARG A N 1
ATOM 2240 C CA . ARG A 1 291 ? 13.567 -13.681 -13.615 1.00 91.31 291 ARG A CA 1
ATOM 2241 C C . ARG A 1 291 ? 14.521 -13.505 -14.786 1.00 91.31 291 ARG A C 1
ATOM 2243 O O . ARG A 1 291 ? 15.693 -13.215 -14.552 1.00 91.31 291 ARG A O 1
ATOM 2250 N N . GLN A 1 292 ? 14.058 -13.652 -16.020 1.00 94.06 292 GLN A N 1
ATOM 2251 C CA . GLN A 1 292 ? 14.885 -13.531 -17.222 1.00 94.06 292 GLN A CA 1
ATOM 2252 C C . GLN A 1 292 ? 15.042 -12.091 -17.716 1.00 94.06 292 GLN A C 1
ATOM 2254 O O . GLN A 1 292 ? 15.820 -11.848 -18.638 1.00 94.06 292 GLN A O 1
ATOM 2259 N N . SER A 1 293 ? 14.346 -11.130 -17.113 1.00 96.00 293 SER A N 1
ATOM 2260 C CA . SER A 1 293 ? 14.400 -9.725 -17.518 1.00 96.00 293 SER A CA 1
ATOM 2261 C C . SER A 1 293 ? 15.479 -8.951 -16.763 1.00 96.00 293 SER A C 1
ATOM 2263 O O . SER A 1 293 ? 15.641 -9.116 -15.556 1.00 96.00 293 SER A O 1
ATOM 2265 N N . LYS A 1 294 ? 16.224 -8.080 -17.451 1.00 96.31 294 LYS A N 1
ATOM 2266 C CA . LYS A 1 294 ? 17.045 -7.053 -16.789 1.00 96.31 294 LYS A CA 1
ATOM 2267 C C . LYS A 1 294 ? 16.143 -5.976 -16.201 1.00 96.31 294 LYS A C 1
ATOM 2269 O O . LYS A 1 294 ? 16.269 -5.666 -15.019 1.00 96.31 294 LYS A O 1
ATOM 2274 N N . TYR A 1 295 ? 15.226 -5.471 -17.027 1.00 97.44 295 TYR A N 1
ATOM 2275 C CA . TYR A 1 295 ? 14.245 -4.459 -16.667 1.00 97.44 295 TYR A CA 1
ATOM 2276 C C . TYR A 1 295 ? 12.816 -4.928 -16.948 1.00 97.44 295 TYR A C 1
ATOM 2278 O O . TYR A 1 295 ? 12.526 -5.501 -18.000 1.00 97.44 295 TYR A O 1
ATOM 2286 N N . VAL A 1 296 ? 11.910 -4.633 -16.021 1.00 97.38 296 VAL A N 1
ATOM 2287 C CA . VAL A 1 296 ? 10.471 -4.875 -16.152 1.00 97.38 296 VAL A CA 1
ATOM 2288 C C . VAL A 1 296 ? 9.742 -3.528 -16.139 1.00 97.38 296 VAL A C 1
ATOM 2290 O O . VAL A 1 296 ? 9.791 -2.816 -15.133 1.00 97.38 296 VAL A O 1
ATOM 2293 N N . PRO A 1 297 ? 9.066 -3.134 -17.230 1.00 96.75 297 PRO A N 1
ATOM 2294 C CA . PRO A 1 297 ? 8.293 -1.902 -17.255 1.00 96.75 297 PRO A CA 1
ATOM 2295 C C . PRO A 1 297 ? 7.072 -1.985 -16.343 1.00 96.75 297 PRO A C 1
ATOM 2297 O O . PRO A 1 297 ? 6.334 -2.977 -16.344 1.00 96.75 297 PRO A O 1
ATOM 2300 N N . LEU A 1 298 ? 6.826 -0.904 -15.614 1.00 93.94 298 LEU A N 1
ATOM 2301 C CA . LEU A 1 298 ? 5.620 -0.709 -14.824 1.00 93.94 298 LEU A CA 1
ATOM 2302 C C . LEU A 1 298 ? 4.690 0.267 -15.530 1.00 93.94 298 LEU A C 1
ATOM 2304 O O . LEU A 1 298 ? 5.127 1.106 -16.311 1.00 93.94 298 LEU A O 1
ATOM 2308 N N . PHE A 1 299 ? 3.394 0.163 -15.255 1.00 92.19 299 PHE A N 1
ATOM 2309 C CA . PHE A 1 299 ? 2.452 1.212 -15.620 1.00 92.19 299 PHE A CA 1
ATOM 2310 C C . PHE A 1 299 ? 1.159 1.043 -14.841 1.00 92.19 299 PHE A C 1
ATOM 2312 O O . PHE A 1 299 ? 0.485 0.014 -14.952 1.00 92.19 299 PHE A O 1
ATOM 2319 N N . TRP A 1 300 ? 0.781 2.092 -14.125 1.00 86.50 300 TRP A N 1
ATOM 2320 C CA . TRP A 1 300 ? -0.451 2.157 -13.362 1.00 86.50 300 TRP A CA 1
ATOM 2321 C C . TRP A 1 300 ? -1.024 3.562 -13.436 1.00 86.50 300 TRP A C 1
ATOM 2323 O O . TRP A 1 300 ? -0.292 4.514 -13.645 1.00 86.50 300 TRP A O 1
ATOM 2333 N N . ARG A 1 301 ? -2.349 3.688 -13.372 1.00 85.88 301 ARG A N 1
ATOM 2334 C CA . ARG A 1 301 ? -3.034 4.972 -13.586 1.00 85.88 301 ARG A CA 1
ATOM 2335 C C . ARG A 1 301 ? -2.934 5.883 -12.366 1.00 85.88 301 ARG A C 1
ATOM 2337 O O . ARG A 1 301 ? -2.980 7.098 -12.516 1.00 85.88 301 ARG A O 1
ATOM 2344 N N . TYR A 1 302 ? -2.755 5.285 -11.194 1.00 90.25 302 TYR A N 1
ATOM 2345 C CA . TYR A 1 302 ? -2.655 5.983 -9.929 1.00 90.25 302 TYR A CA 1
ATOM 2346 C C . TYR A 1 302 ? -1.224 5.957 -9.431 1.00 90.25 302 TYR A C 1
ATOM 2348 O O . TYR A 1 302 ? -0.643 4.892 -9.250 1.00 90.25 302 TYR A O 1
ATOM 2356 N N . ALA A 1 303 ? -0.661 7.143 -9.236 1.00 92.81 303 ALA A N 1
ATOM 2357 C CA . ALA A 1 303 ? 0.699 7.276 -8.754 1.00 92.81 303 ALA A CA 1
ATOM 2358 C C . ALA A 1 303 ? 0.789 7.183 -7.225 1.00 92.81 303 ALA A C 1
ATOM 2360 O O . ALA A 1 303 ? -0.189 7.410 -6.506 1.00 92.81 303 ALA A O 1
ATOM 2361 N N . GLY A 1 304 ? 1.995 6.920 -6.723 1.00 93.19 304 GLY A N 1
ATOM 2362 C CA . GLY A 1 304 ? 2.264 6.926 -5.282 1.00 93.19 304 GLY A CA 1
ATOM 2363 C C . GLY A 1 304 ? 1.745 5.685 -4.561 1.00 93.19 304 GLY A C 1
ATOM 2364 O O . GLY A 1 304 ? 1.192 5.782 -3.469 1.00 93.19 304 GLY A O 1
ATOM 2365 N N . GLY A 1 305 ? 1.891 4.514 -5.175 1.00 91.56 305 GLY A N 1
ATOM 2366 C CA . GLY A 1 305 ? 1.762 3.229 -4.490 1.00 91.56 305 GLY A CA 1
ATOM 2367 C C . GLY A 1 305 ? 2.768 2.222 -5.040 1.00 91.56 305 GLY A C 1
ATOM 2368 O O . GLY A 1 305 ? 3.680 2.587 -5.785 1.00 91.56 305 GLY A O 1
ATOM 2369 N N . LEU A 1 306 ? 2.612 0.950 -4.678 1.00 90.75 306 LEU A N 1
ATOM 2370 C CA . LEU A 1 306 ? 3.502 -0.125 -5.119 1.00 90.75 306 LEU A CA 1
ATOM 2371 C C . LEU A 1 306 ? 2.733 -1.125 -5.973 1.00 90.75 306 LEU A C 1
ATOM 2373 O O . LEU A 1 306 ? 1.746 -1.712 -5.541 1.00 90.75 306 LEU A O 1
ATOM 2377 N N . GLN A 1 307 ? 3.171 -1.310 -7.216 1.00 88.75 307 GLN A N 1
ATOM 2378 C CA . GLN A 1 307 ? 2.555 -2.290 -8.103 1.00 88.75 307 GLN A CA 1
ATOM 2379 C C . GLN A 1 307 ? 3.043 -3.690 -7.742 1.00 88.75 307 GLN A C 1
ATOM 2381 O O . GLN A 1 307 ? 4.243 -3.929 -7.637 1.00 88.75 307 GLN A O 1
ATOM 2386 N N . THR A 1 308 ? 2.128 -4.648 -7.699 1.00 88.81 308 THR A N 1
ATOM 2387 C CA . THR A 1 308 ? 2.424 -6.080 -7.534 1.00 88.81 308 THR A CA 1
ATOM 2388 C C . THR A 1 308 ? 3.467 -6.608 -8.517 1.00 88.81 308 THR A C 1
ATOM 2390 O O . THR A 1 308 ? 4.393 -7.299 -8.118 1.00 88.81 308 THR A O 1
ATOM 2393 N N . ARG A 1 309 ? 3.431 -6.177 -9.785 1.00 90.25 309 ARG A N 1
ATOM 2394 C CA . ARG A 1 309 ? 4.491 -6.516 -10.756 1.00 90.25 309 ARG A CA 1
ATOM 2395 C C . ARG A 1 309 ? 5.873 -6.013 -10.329 1.00 90.25 309 ARG A C 1
ATOM 2397 O O . ARG A 1 309 ? 6.865 -6.665 -10.635 1.00 90.25 309 ARG A O 1
ATOM 2404 N N . ALA A 1 310 ? 5.948 -4.853 -9.674 1.00 90.88 310 ALA A N 1
ATOM 2405 C CA . ALA A 1 310 ? 7.218 -4.331 -9.185 1.00 90.88 310 ALA A CA 1
ATOM 2406 C C . ALA A 1 310 ? 7.790 -5.255 -8.112 1.00 90.88 310 ALA A C 1
ATOM 2408 O O . ALA A 1 310 ? 8.952 -5.634 -8.180 1.00 90.88 310 ALA A O 1
ATOM 2409 N N . ILE A 1 311 ? 6.933 -5.675 -7.185 1.00 89.50 311 ILE A N 1
ATOM 2410 C CA . ILE A 1 311 ? 7.249 -6.619 -6.116 1.00 89.50 311 ILE A CA 1
ATOM 2411 C C . ILE A 1 311 ? 7.776 -7.930 -6.709 1.00 89.50 311 ILE A C 1
ATOM 2413 O O . ILE A 1 311 ? 8.873 -8.355 -6.355 1.00 89.50 311 ILE A O 1
ATOM 2417 N N . ASP A 1 312 ? 7.057 -8.535 -7.658 1.00 89.56 312 ASP A N 1
ATOM 2418 C CA . ASP A 1 312 ? 7.482 -9.796 -8.276 1.00 89.56 312 ASP A CA 1
ATOM 2419 C C . ASP A 1 312 ? 8.801 -9.644 -9.054 1.00 89.56 312 ASP A C 1
ATOM 2421 O O . ASP A 1 312 ? 9.690 -10.489 -8.953 1.00 89.56 312 ASP A O 1
ATOM 2425 N N . ALA A 1 313 ? 8.972 -8.552 -9.805 1.00 91.31 313 ALA A N 1
ATOM 2426 C CA . ALA A 1 313 ? 10.202 -8.285 -10.548 1.00 91.31 313 ALA A CA 1
ATOM 2427 C C . ALA A 1 313 ? 11.415 -8.125 -9.619 1.00 91.31 313 ALA A C 1
ATOM 2429 O O . ALA A 1 313 ? 12.454 -8.755 -9.840 1.00 91.31 313 ALA A O 1
ATOM 2430 N N . LEU A 1 314 ? 11.267 -7.332 -8.556 1.00 89.75 314 LEU A N 1
ATOM 2431 C CA . LEU A 1 314 ? 12.314 -7.101 -7.568 1.00 89.75 314 LEU A CA 1
ATOM 2432 C C . LEU A 1 314 ? 12.661 -8.390 -6.810 1.00 89.75 314 LEU A C 1
ATOM 2434 O O . LEU A 1 314 ? 13.845 -8.710 -6.673 1.00 89.75 314 LEU A O 1
ATOM 2438 N N . ARG A 1 315 ? 11.654 -9.192 -6.420 1.00 86.62 315 ARG A N 1
ATOM 2439 C CA . ARG A 1 315 ? 11.853 -10.540 -5.850 1.00 86.62 315 ARG A CA 1
ATOM 2440 C C . ARG A 1 315 ? 12.715 -11.410 -6.759 1.00 86.62 315 ARG A C 1
ATOM 2442 O O . ARG A 1 315 ? 13.624 -12.085 -6.294 1.00 86.62 315 ARG A O 1
ATOM 2449 N N . GLN A 1 316 ? 12.501 -11.340 -8.073 1.00 88.12 316 GLN A N 1
ATOM 2450 C CA . GLN A 1 316 ? 13.288 -12.082 -9.063 1.00 88.12 316 GLN A CA 1
ATOM 2451 C C . GLN A 1 316 ? 14.601 -11.385 -9.489 1.00 88.12 316 GLN A C 1
ATOM 2453 O O . GLN A 1 316 ? 15.208 -11.749 -10.509 1.00 88.12 316 GLN A O 1
ATOM 2458 N N . ARG A 1 317 ? 15.093 -10.418 -8.695 1.00 87.25 317 ARG A N 1
ATOM 2459 C CA . ARG A 1 317 ? 16.360 -9.690 -8.909 1.00 87.25 317 ARG A CA 1
ATOM 2460 C C . ARG A 1 317 ? 16.406 -8.983 -10.266 1.00 87.25 317 ARG A C 1
ATOM 2462 O O . ARG A 1 317 ? 17.433 -9.024 -10.965 1.00 87.25 317 ARG A O 1
ATOM 2469 N N . SER A 1 318 ? 15.277 -8.420 -10.669 1.00 92.12 318 SER A N 1
ATOM 2470 C CA . SER A 1 318 ? 15.120 -7.632 -11.886 1.00 92.12 318 SER A CA 1
ATOM 2471 C C . SER A 1 318 ? 14.818 -6.195 -11.511 1.00 92.12 318 SER A C 1
ATOM 2473 O O . SER A 1 318 ? 14.095 -5.931 -10.554 1.00 92.12 318 SER A O 1
ATOM 2475 N N . PHE A 1 319 ? 15.389 -5.262 -12.261 1.00 94.88 319 PHE A N 1
ATOM 2476 C CA . PHE A 1 319 ? 15.099 -3.851 -12.071 1.00 94.88 319 PHE A CA 1
ATOM 2477 C C . PHE A 1 319 ? 13.741 -3.521 -12.675 1.00 94.88 319 PHE A C 1
ATOM 2479 O O . PHE A 1 319 ? 13.257 -4.213 -13.574 1.00 94.88 319 PHE A O 1
ATOM 2486 N N . VAL A 1 320 ? 13.125 -2.443 -12.211 1.00 95.94 320 VAL A N 1
ATOM 2487 C CA . VAL A 1 320 ? 11.844 -1.983 -12.741 1.00 95.94 320 VAL A CA 1
ATOM 2488 C C . VAL A 1 320 ? 11.990 -0.594 -13.337 1.00 95.94 320 VAL A C 1
ATOM 2490 O O . VAL A 1 320 ? 12.688 0.258 -12.791 1.00 95.94 320 VAL A O 1
ATOM 2493 N N . LEU A 1 321 ? 11.343 -0.374 -14.479 1.00 97.25 321 LEU A N 1
ATOM 2494 C CA . LEU A 1 321 ? 11.261 0.939 -15.114 1.00 97.25 321 LEU A CA 1
ATOM 2495 C C . LEU A 1 321 ? 9.922 1.559 -14.735 1.00 97.25 321 LEU A C 1
ATOM 2497 O O . LEU A 1 321 ? 8.876 1.160 -15.255 1.00 97.25 321 LEU A O 1
ATOM 2501 N N . SER A 1 322 ? 9.962 2.506 -13.805 1.00 95.38 322 SER A N 1
ATOM 2502 C CA . SER A 1 322 ? 8.781 3.221 -13.345 1.00 95.38 322 SER A CA 1
ATOM 2503 C C . SER A 1 322 ? 8.508 4.437 -14.237 1.00 95.38 322 SER A C 1
ATOM 2505 O O . SER A 1 322 ? 9.393 5.278 -14.403 1.00 95.38 322 SER A O 1
ATOM 2507 N N . PRO A 1 323 ? 7.294 4.581 -14.796 1.00 93.94 323 PRO A N 1
ATOM 2508 C CA . PRO A 1 323 ? 6.889 5.780 -15.523 1.00 93.94 323 PRO A CA 1
ATOM 2509 C C . PRO A 1 323 ? 6.588 6.959 -14.588 1.00 93.94 323 PRO A C 1
ATOM 2511 O O . PRO A 1 323 ? 6.289 8.049 -15.067 1.00 93.94 323 PRO A O 1
ATOM 2514 N N . GLU A 1 324 ? 6.636 6.750 -13.275 1.00 93.06 324 GLU A N 1
ATOM 2515 C CA . GLU A 1 324 ? 6.321 7.729 -12.238 1.00 93.06 324 GLU A CA 1
ATOM 2516 C C . GLU A 1 324 ? 7.591 8.304 -11.620 1.00 93.06 324 GLU A C 1
ATOM 2518 O O . GLU A 1 324 ? 8.625 7.633 -11.562 1.00 93.06 324 GLU A O 1
ATOM 2523 N N . LYS A 1 325 ? 7.499 9.538 -11.111 1.00 92.25 325 LYS A N 1
ATOM 2524 C CA . LYS A 1 325 ? 8.540 10.075 -10.231 1.00 92.25 325 LYS A CA 1
ATOM 2525 C C . LYS A 1 325 ? 8.671 9.196 -8.989 1.00 92.25 325 LYS A C 1
ATOM 2527 O O . LYS A 1 325 ? 7.706 8.569 -8.549 1.00 92.25 325 LYS A O 1
ATOM 2532 N N . MET A 1 326 ? 9.864 9.204 -8.403 1.00 91.44 326 MET A N 1
ATOM 2533 C CA . MET A 1 326 ? 10.119 8.504 -7.151 1.00 91.44 326 MET A CA 1
ATOM 2534 C C . MET A 1 326 ? 9.220 9.061 -6.038 1.00 91.44 326 MET A C 1
ATOM 2536 O O . MET A 1 326 ? 9.208 10.266 -5.792 1.00 91.44 326 MET A O 1
ATOM 2540 N N . THR A 1 327 ? 8.427 8.180 -5.431 1.00 91.62 327 THR A N 1
ATOM 2541 C CA . THR A 1 327 ? 7.448 8.491 -4.377 1.00 91.62 327 THR A CA 1
ATOM 2542 C C . THR A 1 327 ? 7.456 7.356 -3.345 1.00 91.62 327 THR A C 1
ATOM 2544 O O . THR A 1 327 ? 8.463 7.120 -2.690 1.00 91.62 327 THR A O 1
ATOM 2547 N N . THR A 1 328 ? 6.390 6.564 -3.249 1.00 90.12 328 THR A N 1
ATOM 2548 C CA . THR A 1 328 ? 6.225 5.450 -2.301 1.00 90.12 328 THR A CA 1
ATOM 2549 C C . THR A 1 328 ? 7.250 4.328 -2.491 1.00 90.12 328 THR A C 1
ATOM 2551 O O . THR A 1 328 ? 7.539 3.590 -1.556 1.00 90.12 328 THR A O 1
ATOM 2554 N N . ALA A 1 329 ? 7.864 4.231 -3.671 1.00 90.06 329 ALA A N 1
ATOM 2555 C CA . ALA A 1 329 ? 8.990 3.336 -3.937 1.00 90.06 329 ALA A CA 1
ATOM 2556 C C . ALA A 1 329 ? 10.215 3.574 -3.030 1.00 90.06 329 ALA A C 1
ATOM 2558 O O . ALA A 1 329 ? 11.013 2.656 -2.850 1.00 90.06 329 ALA A O 1
ATOM 2559 N N . GLU A 1 330 ? 10.346 4.746 -2.399 1.00 91.81 330 GLU A N 1
ATOM 2560 C CA . GLU A 1 330 ? 11.385 4.991 -1.387 1.00 91.81 330 GLU A CA 1
ATOM 2561 C C . GLU A 1 330 ? 11.215 4.125 -0.129 1.00 91.81 330 GLU A C 1
ATOM 2563 O O . GLU A 1 330 ? 12.202 3.884 0.558 1.00 91.81 330 GLU A O 1
ATOM 2568 N N . LEU A 1 331 ? 10.015 3.588 0.145 1.00 91.00 331 LEU A N 1
ATOM 2569 C CA . LEU A 1 331 ? 9.812 2.600 1.217 1.00 91.00 331 LEU A CA 1
ATOM 2570 C C . LEU A 1 331 ? 10.663 1.341 1.018 1.00 91.00 331 LEU A C 1
ATOM 2572 O O . LEU A 1 331 ? 11.004 0.674 1.985 1.00 91.00 331 LEU A O 1
ATOM 2576 N N . LEU A 1 332 ? 10.987 1.021 -0.236 1.00 87.75 332 LEU A N 1
ATOM 2577 C CA . LEU A 1 332 ? 11.810 -0.122 -0.610 1.00 87.75 332 LEU A CA 1
ATOM 2578 C C . LEU A 1 332 ? 13.272 0.249 -0.862 1.00 87.75 332 LEU A C 1
ATOM 2580 O O . LEU A 1 332 ? 14.011 -0.634 -1.260 1.00 87.75 332 LEU A O 1
ATOM 2584 N N . GLY A 1 333 ? 13.667 1.521 -0.710 1.00 87.31 333 GLY A N 1
ATOM 2585 C CA . GLY A 1 333 ? 14.998 2.030 -1.076 1.00 87.31 333 GLY A CA 1
ATOM 2586 C C . GLY A 1 333 ? 15.089 2.677 -2.470 1.00 87.31 333 GLY A C 1
ATOM 2587 O O . GLY A 1 333 ? 16.156 3.131 -2.878 1.00 87.31 333 GLY A O 1
ATOM 2588 N N . GLY A 1 334 ? 13.985 2.766 -3.222 1.00 90.19 334 GLY A N 1
ATOM 2589 C CA . GLY A 1 334 ? 13.921 3.520 -4.481 1.00 90.19 334 GLY A CA 1
ATOM 2590 C C . GLY A 1 334 ? 14.891 3.033 -5.569 1.00 90.19 334 GLY A C 1
ATOM 2591 O O . GLY A 1 334 ? 14.846 1.875 -5.984 1.00 90.19 334 GLY A O 1
ATOM 2592 N N . ASP A 1 335 ? 15.746 3.926 -6.078 1.00 89.94 335 ASP A N 1
ATOM 2593 C CA . ASP A 1 335 ? 16.678 3.605 -7.175 1.00 89.94 335 ASP A CA 1
ATOM 2594 C C . ASP A 1 335 ? 17.756 2.591 -6.764 1.00 89.94 335 ASP A C 1
ATOM 2596 O O . ASP A 1 335 ? 18.084 1.699 -7.551 1.00 89.94 335 ASP A O 1
ATOM 2600 N N . GLU A 1 336 ? 18.243 2.674 -5.522 1.00 86.38 336 GLU A N 1
ATOM 2601 C CA . GLU A 1 336 ? 19.234 1.742 -4.956 1.00 86.38 336 GLU A CA 1
ATOM 2602 C C . GLU A 1 336 ? 18.672 0.317 -4.899 1.00 86.38 336 GLU A C 1
ATOM 2604 O O . GLU A 1 336 ? 19.338 -0.660 -5.239 1.00 86.38 336 GLU A O 1
ATOM 2609 N N . ALA A 1 337 ? 17.380 0.222 -4.602 1.00 84.69 337 ALA A N 1
ATOM 2610 C CA . ALA A 1 337 ? 16.612 -1.010 -4.576 1.00 84.69 337 ALA A CA 1
ATOM 2611 C C . ALA A 1 337 ? 16.277 -1.583 -5.957 1.00 84.69 337 ALA A C 1
ATOM 2613 O O . ALA A 1 337 ? 15.775 -2.702 -6.063 1.00 84.69 337 ALA A O 1
ATOM 2614 N N . GLY A 1 338 ? 16.555 -0.840 -7.031 1.00 90.12 338 GLY A N 1
ATOM 2615 C CA . GLY A 1 338 ? 16.280 -1.275 -8.393 1.00 90.12 338 GLY A CA 1
ATOM 2616 C C . GLY A 1 338 ? 14.990 -0.733 -9.000 1.00 90.12 338 GLY A C 1
ATOM 2617 O O . GLY A 1 338 ? 14.595 -1.196 -10.074 1.00 90.12 338 GLY A O 1
ATOM 2618 N N . ILE A 1 339 ? 14.343 0.240 -8.354 1.00 92.94 339 ILE A N 1
ATOM 2619 C CA . ILE A 1 339 ? 13.189 0.954 -8.902 1.00 92.94 339 ILE A CA 1
ATOM 2620 C C . ILE A 1 339 ? 13.677 2.208 -9.608 1.00 92.94 339 ILE A C 1
ATOM 2622 O O . ILE A 1 339 ? 13.990 3.212 -8.982 1.00 92.94 339 ILE A O 1
ATOM 2626 N N . VAL A 1 340 ? 13.720 2.171 -10.935 1.00 94.62 340 VAL A N 1
ATOM 2627 C CA . VAL A 1 340 ? 14.289 3.263 -11.720 1.00 94.62 340 VAL A CA 1
ATOM 2628 C C . VAL A 1 340 ? 13.180 4.114 -12.318 1.00 94.62 340 VAL A C 1
ATOM 2630 O O . VAL A 1 340 ? 12.451 3.673 -13.207 1.00 94.62 340 VAL A O 1
ATOM 2633 N N . SER A 1 341 ? 13.056 5.351 -11.842 1.00 95.06 341 SER A N 1
ATOM 2634 C CA . SER A 1 341 ? 12.137 6.334 -12.423 1.00 95.06 341 SER A CA 1
ATOM 2635 C C . SER A 1 341 ? 12.653 6.798 -13.785 1.00 95.06 341 SER A C 1
ATOM 2637 O O . SER A 1 341 ? 13.697 7.439 -13.874 1.00 95.06 341 SER A O 1
ATOM 2639 N N . ILE A 1 342 ? 11.867 6.553 -14.829 1.00 95.38 342 ILE A N 1
ATOM 2640 C CA . ILE A 1 342 ? 12.050 7.105 -16.177 1.00 95.38 342 ILE A CA 1
ATOM 2641 C C . ILE A 1 342 ? 10.955 8.122 -16.523 1.00 95.38 342 ILE A C 1
ATOM 2643 O O . ILE A 1 342 ? 10.647 8.334 -17.694 1.00 95.38 342 ILE A O 1
ATOM 2647 N N . ASN A 1 343 ? 10.351 8.755 -15.509 1.00 93.56 343 ASN A N 1
ATOM 2648 C CA . ASN A 1 343 ? 9.399 9.850 -15.686 1.00 93.56 343 ASN A CA 1
ATOM 2649 C C . ASN A 1 343 ? 10.077 11.067 -16.337 1.00 93.56 343 ASN A C 1
ATOM 2651 O O . ASN A 1 343 ? 10.660 11.913 -15.661 1.00 93.56 343 ASN A O 1
ATOM 2655 N N . SER A 1 344 ? 10.025 11.137 -17.664 1.00 92.25 344 SER A N 1
ATOM 2656 C CA . SER A 1 344 ? 10.591 12.222 -18.463 1.00 92.25 344 SER A CA 1
ATOM 2657 C C . SER A 1 344 ? 9.761 12.447 -19.729 1.00 92.25 344 SER A C 1
ATOM 2659 O O . SER A 1 344 ? 8.852 11.679 -20.038 1.00 92.25 344 SER A O 1
ATOM 2661 N N . GLU A 1 345 ? 10.066 13.505 -20.484 1.00 89.12 345 GLU A N 1
ATOM 2662 C CA . GLU A 1 345 ? 9.433 13.748 -21.791 1.00 89.12 345 GLU A CA 1
ATOM 2663 C C . GLU A 1 345 ? 9.814 12.678 -22.839 1.00 89.12 345 GLU A C 1
ATOM 2665 O O . GLU A 1 345 ? 9.083 12.464 -23.809 1.00 89.12 345 GLU A O 1
ATOM 2670 N N . THR A 1 346 ? 10.948 11.995 -22.633 1.00 91.19 346 THR A N 1
ATOM 2671 C CA . THR A 1 346 ? 11.484 10.930 -23.498 1.00 91.19 346 THR A CA 1
ATOM 2672 C C . THR A 1 346 ? 11.879 9.701 -22.669 1.00 91.19 346 THR A C 1
ATOM 2674 O O . THR A 1 346 ? 13.077 9.415 -22.525 1.00 91.19 346 THR A O 1
ATOM 2677 N N . PRO A 1 347 ? 10.908 8.975 -22.086 1.00 93.62 347 PRO A N 1
ATOM 2678 C CA . PRO A 1 347 ? 11.178 7.832 -21.209 1.00 93.62 347 PRO A CA 1
ATOM 2679 C C . PRO A 1 347 ? 11.985 6.730 -21.904 1.00 93.62 347 PRO A C 1
ATOM 2681 O O . PRO A 1 347 ? 12.776 6.043 -21.267 1.00 93.62 347 PRO A O 1
ATOM 2684 N N . GLU A 1 348 ? 11.840 6.587 -23.221 1.00 93.75 348 GLU A N 1
ATOM 2685 C CA . GLU A 1 348 ? 12.613 5.651 -24.031 1.00 93.75 348 GLU A CA 1
ATOM 2686 C C . GLU A 1 348 ? 14.125 5.938 -23.990 1.00 93.75 348 GLU A C 1
ATOM 2688 O O . GLU A 1 348 ? 14.927 5.017 -23.843 1.00 93.75 348 GLU A O 1
ATOM 2693 N N . ASN A 1 349 ? 14.534 7.210 -24.023 1.00 93.81 349 ASN A N 1
ATOM 2694 C CA . ASN A 1 349 ? 15.951 7.573 -23.954 1.00 93.81 349 ASN A CA 1
ATOM 2695 C C . ASN A 1 349 ? 16.534 7.277 -22.567 1.00 93.81 349 ASN A C 1
ATOM 2697 O O . ASN A 1 349 ? 17.660 6.790 -22.462 1.00 93.81 349 ASN A O 1
ATOM 2701 N N . GLU A 1 350 ? 15.756 7.528 -21.512 1.00 95.38 350 GLU A N 1
ATOM 2702 C CA . GLU A 1 350 ? 16.151 7.188 -20.143 1.00 95.38 350 GLU A CA 1
ATOM 2703 C C . GLU A 1 350 ? 16.263 5.672 -19.963 1.00 95.38 350 GLU A C 1
ATOM 2705 O O . GLU A 1 350 ? 17.267 5.188 -19.446 1.00 95.38 350 GLU A O 1
ATOM 2710 N N . ALA A 1 351 ? 15.299 4.898 -20.472 1.00 96.00 351 ALA A N 1
ATOM 2711 C CA . ALA A 1 351 ? 15.361 3.439 -20.454 1.00 96.00 351 ALA A CA 1
ATOM 2712 C C . ALA A 1 351 ? 16.615 2.910 -21.170 1.00 96.00 351 ALA A C 1
ATOM 2714 O O . ALA A 1 351 ? 17.315 2.051 -20.633 1.00 96.00 351 ALA A O 1
ATOM 2715 N N . LEU A 1 352 ? 16.948 3.459 -22.344 1.00 95.81 352 LEU A N 1
ATOM 2716 C CA . LEU A 1 352 ? 18.153 3.079 -23.084 1.00 95.81 352 LEU A CA 1
ATOM 2717 C C . LEU A 1 352 ? 19.433 3.374 -22.287 1.00 95.81 352 LEU A C 1
ATOM 2719 O O . LEU A 1 352 ? 20.351 2.555 -22.262 1.00 95.81 352 LEU A O 1
ATOM 2723 N N . ASN A 1 353 ? 19.494 4.514 -21.596 1.00 95.00 353 ASN A N 1
ATOM 2724 C CA . ASN A 1 353 ? 20.615 4.849 -20.719 1.00 95.00 353 ASN A CA 1
ATOM 2725 C C . ASN A 1 353 ? 20.771 3.836 -19.567 1.00 95.00 353 ASN A C 1
ATOM 2727 O O . ASN A 1 353 ? 21.881 3.381 -19.277 1.00 95.00 353 ASN A O 1
ATOM 2731 N N . GLN A 1 354 ? 19.661 3.420 -18.951 1.00 95.19 354 GLN A N 1
ATOM 2732 C CA . GLN A 1 354 ? 19.676 2.401 -17.896 1.00 95.19 354 GLN A CA 1
ATOM 2733 C C . GLN A 1 354 ? 20.152 1.043 -18.421 1.00 95.19 354 GLN A C 1
ATOM 2735 O O . GLN A 1 354 ? 21.006 0.404 -17.809 1.00 95.19 354 GLN A O 1
ATOM 2740 N N . ILE A 1 355 ? 19.684 0.626 -19.599 1.00 95.25 355 ILE A N 1
ATOM 2741 C CA . ILE A 1 355 ? 20.132 -0.620 -20.233 1.00 95.25 355 ILE A CA 1
ATOM 2742 C C . ILE A 1 355 ? 21.639 -0.581 -20.520 1.00 95.25 355 ILE A C 1
ATOM 2744 O O . ILE A 1 355 ? 22.356 -1.524 -20.177 1.00 95.25 355 ILE A O 1
ATOM 2748 N N . ASN A 1 356 ? 22.140 0.527 -21.072 1.00 94.62 356 ASN A N 1
ATOM 2749 C CA . ASN A 1 356 ? 23.559 0.696 -21.395 1.00 94.62 356 ASN A CA 1
ATOM 2750 C C . ASN A 1 356 ? 24.473 0.668 -20.160 1.00 94.62 356 ASN A C 1
ATOM 2752 O O . ASN A 1 356 ? 25.644 0.302 -20.262 1.00 94.62 356 ASN A O 1
ATOM 2756 N N . THR A 1 357 ? 23.943 1.024 -18.989 1.00 93.50 357 THR A N 1
ATOM 2757 C CA . THR A 1 357 ? 24.669 1.043 -17.709 1.00 93.50 357 THR A CA 1
ATOM 2758 C C . THR A 1 357 ? 24.361 -0.167 -16.820 1.00 93.50 357 THR A C 1
ATOM 2760 O O . THR A 1 357 ? 24.911 -0.286 -15.721 1.00 93.50 357 THR A O 1
ATOM 2763 N N . TYR A 1 358 ? 23.562 -1.127 -17.307 1.00 93.44 358 TYR A N 1
ATOM 2764 C CA . TYR A 1 358 ? 23.085 -2.282 -16.539 1.00 93.44 358 TYR A CA 1
ATOM 2765 C C . TYR A 1 358 ? 24.204 -3.038 -15.817 1.00 93.44 358 TYR A C 1
ATOM 2767 O O . TYR A 1 358 ? 24.069 -3.364 -14.642 1.00 93.44 358 TYR A O 1
ATOM 2775 N N . THR A 1 359 ? 25.319 -3.330 -16.496 1.00 90.38 359 THR A N 1
ATOM 2776 C CA . THR A 1 359 ? 26.411 -4.119 -15.903 1.00 90.38 359 THR A CA 1
ATOM 2777 C C . THR A 1 359 ? 27.058 -3.421 -14.707 1.00 90.38 359 THR A C 1
ATOM 2779 O O . THR A 1 359 ? 27.464 -4.095 -13.764 1.00 90.38 359 THR A O 1
ATOM 2782 N N . GLU A 1 360 ? 27.173 -2.093 -14.734 1.00 89.75 360 GLU A N 1
ATOM 2783 C CA . GLU A 1 360 ? 27.710 -1.321 -13.612 1.00 89.75 360 GLU A CA 1
ATOM 2784 C C . GLU A 1 360 ? 26.714 -1.302 -12.454 1.00 89.75 360 GLU A C 1
ATOM 2786 O O . GLU A 1 360 ? 27.052 -1.750 -11.358 1.00 89.75 360 GLU A O 1
ATOM 2791 N N . ARG A 1 361 ? 25.461 -0.919 -12.731 1.00 89.31 361 ARG A N 1
ATOM 2792 C CA . ARG A 1 361 ? 24.376 -0.904 -11.739 1.00 89.31 361 ARG A CA 1
ATOM 2793 C C . ARG A 1 361 ? 24.208 -2.264 -11.062 1.00 89.31 361 ARG A C 1
ATOM 2795 O O . ARG A 1 361 ? 24.109 -2.354 -9.843 1.00 89.31 361 ARG A O 1
ATOM 2802 N N . ARG A 1 362 ? 24.220 -3.343 -11.846 1.00 87.75 362 ARG A N 1
ATOM 2803 C CA . ARG A 1 362 ? 24.056 -4.709 -11.344 1.00 87.75 362 ARG A CA 1
ATOM 2804 C C . ARG A 1 362 ? 25.148 -5.101 -10.354 1.00 87.75 362 ARG A C 1
ATOM 2806 O O . ARG A 1 362 ? 24.843 -5.788 -9.384 1.00 87.75 362 ARG A O 1
ATOM 2813 N N . ARG A 1 363 ? 26.397 -4.679 -10.572 1.00 85.62 363 ARG A N 1
ATOM 2814 C CA . ARG A 1 363 ? 27.494 -4.974 -9.636 1.00 85.62 363 ARG A CA 1
ATOM 2815 C C . ARG A 1 363 ? 27.267 -4.304 -8.286 1.00 85.62 363 ARG A C 1
ATOM 2817 O O . ARG A 1 363 ? 27.425 -4.981 -7.276 1.00 85.62 363 ARG A O 1
ATOM 2824 N N . SER A 1 364 ? 26.862 -3.035 -8.282 1.00 82.00 364 SER A N 1
ATOM 2825 C CA . SER A 1 364 ? 26.542 -2.300 -7.051 1.00 82.00 364 SER A CA 1
ATOM 2826 C C . SER A 1 364 ? 25.342 -2.912 -6.324 1.00 82.00 364 SER A C 1
ATOM 2828 O O . SER A 1 364 ? 25.407 -3.174 -5.128 1.00 82.00 364 SER A O 1
ATOM 2830 N N . TYR A 1 365 ? 24.286 -3.262 -7.061 1.00 81.94 365 TYR A N 1
ATOM 2831 C CA . TYR A 1 365 ? 23.099 -3.896 -6.484 1.00 81.94 365 TYR A CA 1
ATOM 2832 C C . TYR A 1 365 ? 23.407 -5.254 -5.832 1.00 81.94 365 TYR A C 1
ATOM 2834 O O . TYR A 1 365 ? 22.925 -5.555 -4.747 1.00 81.94 365 TYR A O 1
ATOM 2842 N N . VAL A 1 366 ? 24.245 -6.090 -6.460 1.00 76.31 366 VAL A N 1
ATOM 2843 C CA . VAL A 1 366 ? 24.619 -7.394 -5.885 1.00 76.31 366 VAL A CA 1
ATOM 2844 C C . VAL A 1 366 ? 25.413 -7.243 -4.583 1.00 76.31 366 VAL A C 1
ATOM 2846 O O . VAL A 1 366 ? 25.269 -8.090 -3.707 1.00 76.31 366 VAL A O 1
ATOM 2849 N N . SER A 1 367 ? 26.215 -6.185 -4.414 1.00 69.81 367 SER A N 1
ATOM 2850 C CA . SER A 1 367 ? 26.907 -5.944 -3.137 1.00 69.81 367 SER A CA 1
ATOM 2851 C C . SER A 1 367 ? 25.982 -5.523 -1.994 1.00 69.81 367 SER A C 1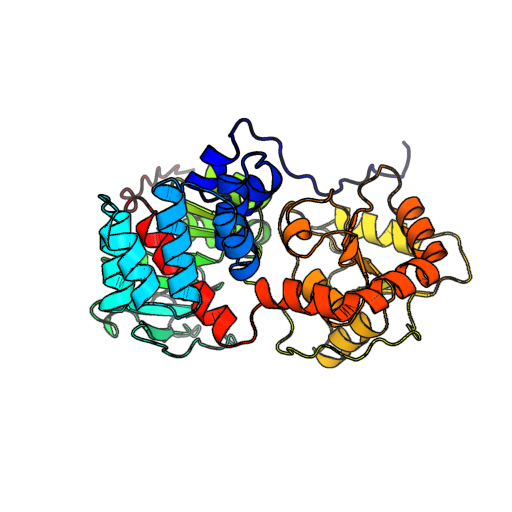
ATOM 2853 O O . SER A 1 367 ? 26.358 -5.686 -0.839 1.00 69.81 367 SER A O 1
ATOM 2855 N N . GLU A 1 368 ? 24.783 -5.032 -2.305 1.00 72.62 368 GLU A N 1
ATOM 2856 C CA . GLU A 1 368 ? 23.783 -4.549 -1.337 1.00 72.62 368 GLU A CA 1
ATOM 2857 C C . GLU A 1 368 ? 22.546 -5.463 -1.278 1.00 72.62 368 GLU A C 1
ATOM 2859 O O . GLU A 1 368 ? 21.544 -5.167 -0.632 1.00 72.62 368 GLU A O 1
ATOM 2864 N N . ALA A 1 369 ? 22.636 -6.620 -1.938 1.00 68.38 369 ALA A N 1
ATOM 2865 C CA . ALA A 1 369 ? 21.560 -7.574 -2.157 1.00 68.38 369 ALA A CA 1
ATOM 2866 C C . ALA A 1 369 ? 20.862 -8.061 -0.882 1.00 68.38 369 ALA A C 1
ATOM 2868 O O . ALA A 1 369 ? 19.676 -8.395 -0.962 1.00 68.38 369 ALA A O 1
ATOM 2869 N N . ASP A 1 370 ? 21.606 -8.158 0.219 1.00 71.00 370 ASP A N 1
ATOM 2870 C CA . ASP A 1 370 ? 21.102 -8.588 1.523 1.00 71.00 370 ASP A CA 1
ATOM 2871 C C . ASP A 1 370 ? 20.341 -7.442 2.204 1.00 71.00 370 ASP A C 1
ATOM 2873 O O . ASP A 1 370 ? 19.219 -7.645 2.649 1.00 71.00 370 ASP A O 1
ATOM 2877 N N . HIS A 1 371 ? 20.875 -6.215 2.155 1.00 72.38 371 HIS A N 1
ATOM 2878 C CA . HIS A 1 371 ? 20.221 -5.028 2.715 1.00 72.38 371 HIS A CA 1
ATOM 2879 C C . HIS A 1 371 ? 18.864 -4.744 2.061 1.00 72.38 371 HIS A C 1
ATOM 2881 O O . HIS A 1 371 ? 17.880 -4.471 2.745 1.00 72.38 371 HIS A O 1
ATOM 2887 N N . PHE A 1 372 ? 18.789 -4.859 0.734 1.00 73.88 372 PHE A N 1
ATOM 2888 C CA . PHE A 1 372 ? 17.514 -4.737 0.032 1.00 73.88 372 PHE A CA 1
ATOM 2889 C C . PHE A 1 372 ? 16.572 -5.911 0.349 1.00 73.88 372 PHE A C 1
ATOM 2891 O O . PHE A 1 372 ? 15.363 -5.717 0.418 1.00 73.88 372 PHE A O 1
ATOM 2898 N N . GLY A 1 373 ? 17.109 -7.118 0.567 1.00 77.56 373 GLY A N 1
ATOM 2899 C CA . GLY A 1 373 ? 16.323 -8.250 1.059 1.00 77.56 373 GLY A CA 1
ATOM 2900 C C . GLY A 1 373 ? 15.619 -7.910 2.372 1.00 77.56 373 GLY A C 1
ATOM 2901 O O . GLY A 1 373 ? 14.408 -8.083 2.457 1.00 77.56 373 GLY A O 1
ATOM 2902 N N . ASP A 1 374 ? 16.353 -7.333 3.327 1.00 79.88 374 ASP A N 1
ATOM 2903 C CA . ASP A 1 374 ? 15.818 -6.916 4.626 1.00 79.88 374 ASP A CA 1
ATOM 2904 C C . ASP A 1 374 ? 14.711 -5.854 4.475 1.00 79.88 374 ASP A C 1
ATOM 2906 O O . ASP A 1 374 ? 13.605 -6.050 4.978 1.00 79.88 374 ASP A O 1
ATOM 2910 N N . GLN A 1 375 ? 14.958 -4.776 3.713 1.00 82.25 375 GLN A N 1
ATOM 2911 C CA . GLN A 1 375 ? 13.958 -3.724 3.438 1.00 82.25 375 GLN A CA 1
ATOM 2912 C C . GLN A 1 375 ? 12.704 -4.278 2.756 1.00 82.25 375 GLN A C 1
ATOM 2914 O O . GLN A 1 375 ? 11.572 -3.912 3.079 1.00 82.25 375 GLN A O 1
ATOM 2919 N N . PHE A 1 376 ? 12.904 -5.180 1.797 1.00 86.50 376 PHE A N 1
ATOM 2920 C CA . PHE A 1 376 ? 11.815 -5.817 1.086 1.00 86.50 376 PHE A CA 1
ATOM 2921 C C . PHE A 1 376 ? 10.977 -6.691 2.026 1.00 86.50 376 PHE A C 1
ATOM 2923 O O . PHE A 1 376 ? 9.751 -6.633 1.963 1.00 86.50 376 PHE A O 1
ATOM 2930 N N . THR A 1 377 ? 11.612 -7.469 2.908 1.00 86.38 377 THR A N 1
ATOM 2931 C CA . THR A 1 377 ? 10.909 -8.310 3.888 1.00 86.38 377 THR A CA 1
ATOM 2932 C C . THR A 1 377 ? 10.267 -7.521 5.020 1.00 86.38 377 THR A C 1
ATOM 2934 O O . THR A 1 377 ? 9.270 -7.990 5.555 1.00 86.38 377 THR A O 1
ATOM 2937 N N . ASP A 1 378 ? 10.772 -6.328 5.347 1.00 89.88 378 ASP A N 1
ATOM 2938 C CA . ASP A 1 378 ? 10.131 -5.402 6.289 1.00 89.88 378 ASP A CA 1
ATOM 2939 C C . ASP A 1 378 ? 8.817 -4.856 5.708 1.00 89.88 378 ASP A C 1
ATOM 2941 O O . ASP A 1 378 ? 7.798 -4.793 6.392 1.00 89.88 378 ASP A O 1
ATOM 2945 N N . LEU A 1 379 ? 8.779 -4.535 4.411 1.00 90.88 379 LEU A N 1
ATOM 2946 C CA . LEU A 1 379 ? 7.547 -4.053 3.789 1.00 90.88 379 LEU A CA 1
ATOM 2947 C C . LEU A 1 379 ? 6.591 -5.188 3.395 1.00 90.88 379 LEU A C 1
ATOM 2949 O O . LEU A 1 379 ? 5.402 -5.110 3.703 1.00 90.88 379 LEU A O 1
ATOM 2953 N N . PHE A 1 380 ? 7.083 -6.249 2.754 1.00 89.44 380 PHE A N 1
ATOM 2954 C CA . PHE A 1 380 ? 6.296 -7.387 2.263 1.00 89.44 380 PHE A CA 1
ATOM 2955 C C . PHE A 1 380 ? 6.628 -8.651 3.042 1.00 89.44 380 PHE A C 1
ATOM 2957 O O . PHE A 1 380 ? 7.419 -9.489 2.602 1.00 89.44 380 PHE A O 1
ATOM 2964 N N . TRP A 1 381 ? 5.985 -8.775 4.201 1.00 89.31 381 TRP A N 1
ATOM 2965 C CA . TRP A 1 381 ? 6.163 -9.899 5.111 1.00 89.31 381 TRP A CA 1
ATOM 2966 C C . TRP A 1 381 ? 5.861 -11.234 4.412 1.00 89.31 381 TRP A C 1
ATOM 2968 O O . TRP A 1 381 ? 5.015 -11.284 3.513 1.00 89.31 381 TRP A O 1
ATOM 2978 N N . PRO A 1 382 ? 6.510 -12.336 4.820 1.00 87.38 382 PRO A N 1
ATOM 2979 C CA . PRO A 1 382 ? 6.123 -13.658 4.354 1.00 87.38 382 PRO A CA 1
ATOM 2980 C C . PRO A 1 382 ? 4.709 -13.999 4.837 1.00 87.38 382 PRO A C 1
ATOM 2982 O O . PRO A 1 382 ? 4.254 -13.556 5.901 1.00 87.38 382 PRO A O 1
ATOM 2985 N N . ARG A 1 383 ? 3.992 -14.821 4.071 1.00 87.12 383 ARG A N 1
ATOM 2986 C CA . ARG A 1 383 ? 2.692 -15.339 4.521 1.00 87.12 383 ARG A CA 1
ATOM 2987 C C . ARG A 1 383 ? 2.896 -16.386 5.629 1.00 87.12 383 ARG A C 1
ATOM 2989 O O . ARG A 1 383 ? 3.860 -17.149 5.573 1.00 87.12 383 ARG A O 1
ATOM 2996 N N . PRO A 1 384 ? 2.010 -16.454 6.644 1.00 91.12 384 PRO A N 1
ATOM 2997 C CA . PRO A 1 384 ? 0.724 -15.752 6.762 1.00 91.12 384 PRO A CA 1
ATOM 2998 C C . PRO A 1 384 ? 0.796 -14.349 7.395 1.00 91.12 384 PRO A C 1
ATOM 3000 O O . PRO A 1 384 ? -0.226 -13.673 7.469 1.00 91.12 384 PRO A O 1
ATOM 3003 N N . ALA A 1 385 ? 1.964 -13.886 7.849 1.00 92.62 385 ALA A N 1
ATOM 3004 C CA . ALA A 1 385 ? 2.086 -12.645 8.621 1.00 92.62 385 ALA A CA 1
ATOM 3005 C C . ALA A 1 385 ? 1.636 -11.396 7.833 1.00 92.62 385 ALA A C 1
ATOM 3007 O O . ALA A 1 385 ? 1.044 -10.481 8.405 1.00 92.62 385 ALA A O 1
ATOM 3008 N N . LEU A 1 386 ? 1.830 -11.386 6.508 1.00 91.75 386 LEU A N 1
ATOM 3009 C CA . LEU A 1 386 ? 1.315 -10.339 5.614 1.00 91.75 386 LEU A CA 1
ATOM 3010 C C . LEU A 1 386 ? -0.211 -10.177 5.685 1.00 91.75 386 LEU A C 1
ATOM 3012 O O . LEU A 1 386 ? -0.718 -9.056 5.768 1.00 91.75 386 LEU A O 1
ATOM 3016 N N . ASP A 1 387 ? -0.932 -11.299 5.666 1.00 92.56 387 ASP A N 1
ATOM 3017 C CA . ASP A 1 387 ? -2.395 -11.335 5.689 1.00 92.56 387 ASP A CA 1
ATOM 3018 C C . ASP A 1 387 ? -2.916 -10.971 7.088 1.00 92.56 387 ASP A C 1
ATOM 3020 O O . ASP A 1 387 ? -3.870 -10.207 7.233 1.00 92.56 387 ASP A O 1
ATOM 3024 N N . GLN A 1 388 ? -2.236 -11.437 8.140 1.00 95.44 388 GLN A N 1
ATOM 3025 C CA . GLN A 1 388 ? -2.542 -11.077 9.529 1.00 95.44 388 GLN A CA 1
ATOM 3026 C C . GLN A 1 388 ? -2.389 -9.570 9.772 1.00 95.44 388 GLN A C 1
ATOM 3028 O O . GLN A 1 388 ? -3.248 -8.947 10.402 1.00 95.44 388 GLN A O 1
ATOM 3033 N N . ARG A 1 389 ? -1.332 -8.961 9.218 1.00 96.12 389 ARG A N 1
ATOM 3034 C CA . ARG A 1 389 ? -1.103 -7.515 9.291 1.00 96.12 389 ARG A CA 1
ATOM 3035 C C . ARG A 1 389 ? -2.199 -6.726 8.583 1.00 96.12 389 ARG A C 1
ATOM 3037 O O . ARG A 1 389 ? -2.613 -5.700 9.109 1.00 96.12 389 ARG A O 1
ATOM 3044 N N . LEU A 1 390 ? -2.716 -7.198 7.444 1.00 95.88 390 LEU A N 1
ATOM 3045 C CA . LEU A 1 390 ? -3.881 -6.566 6.813 1.00 95.88 390 LEU A CA 1
ATOM 3046 C C . LEU A 1 390 ? -5.088 -6.557 7.748 1.00 95.88 390 LEU A C 1
ATOM 3048 O O . LEU A 1 390 ? -5.723 -5.519 7.900 1.00 95.88 390 LEU A O 1
ATOM 3052 N N . ILE A 1 391 ? -5.402 -7.686 8.388 1.00 97.81 391 ILE A N 1
ATOM 3053 C CA . ILE A 1 391 ? -6.534 -7.754 9.320 1.00 97.81 391 ILE A CA 1
ATOM 3054 C C . ILE A 1 391 ? -6.343 -6.765 10.478 1.00 97.81 391 ILE A C 1
ATOM 3056 O O . ILE A 1 391 ? -7.262 -6.000 10.779 1.00 97.81 391 ILE A O 1
ATOM 3060 N N . LYS A 1 392 ? -5.147 -6.730 11.087 1.00 98.44 392 LYS A N 1
ATOM 3061 C CA . LYS A 1 392 ? -4.805 -5.760 12.143 1.00 98.44 392 LYS A CA 1
ATOM 3062 C C . LYS A 1 392 ? -4.922 -4.318 11.632 1.00 98.44 392 LYS A C 1
ATOM 3064 O O . LYS A 1 392 ? -5.487 -3.476 12.327 1.00 98.44 392 LYS A O 1
ATOM 3069 N N . PHE A 1 393 ? -4.480 -4.038 10.405 1.00 98.56 393 PHE A N 1
ATOM 3070 C CA . PHE A 1 393 ? -4.619 -2.726 9.773 1.00 98.56 393 PHE A CA 1
ATOM 3071 C C . PHE A 1 393 ? -6.088 -2.333 9.587 1.00 98.56 393 PHE A C 1
ATOM 3073 O O . PHE A 1 393 ? -6.474 -1.236 9.973 1.00 98.56 393 PHE A O 1
ATOM 3080 N N . CYS A 1 394 ? -6.933 -3.219 9.056 1.00 98.38 394 CYS A N 1
ATOM 3081 C CA . CYS A 1 394 ? -8.361 -2.954 8.868 1.00 98.38 394 CYS A CA 1
ATOM 3082 C C . CYS A 1 394 ? -9.080 -2.691 10.198 1.00 98.38 394 CYS A C 1
ATOM 3084 O O . CYS A 1 394 ? -9.872 -1.753 10.289 1.00 98.38 394 CYS A O 1
ATOM 3086 N N . LEU A 1 395 ? -8.771 -3.473 11.236 1.00 98.56 395 LEU A N 1
ATOM 3087 C CA . LEU A 1 395 ? -9.270 -3.241 12.591 1.00 98.56 395 LEU A CA 1
ATOM 3088 C C . LEU A 1 395 ? -8.816 -1.876 13.122 1.00 98.56 395 LEU A C 1
ATOM 3090 O O . LEU A 1 395 ? -9.639 -1.095 13.598 1.00 98.56 395 LEU A O 1
ATOM 3094 N N . PHE A 1 396 ? -7.535 -1.543 12.968 1.00 98.56 396 PHE A N 1
ATOM 3095 C CA . PHE A 1 396 ? -7.000 -0.255 13.396 1.00 98.56 396 PHE A CA 1
ATOM 3096 C C . PHE A 1 396 ? -7.645 0.924 12.654 1.00 98.56 396 PHE A C 1
ATOM 3098 O O . PHE A 1 396 ? -8.069 1.891 13.281 1.00 98.56 396 PHE A O 1
ATOM 3105 N N . GLN A 1 397 ? -7.819 0.834 11.333 1.00 98.25 397 GLN A N 1
ATOM 3106 C CA . GLN A 1 397 ? -8.502 1.880 10.569 1.00 98.25 397 GLN A CA 1
ATOM 3107 C C . GLN A 1 397 ? -9.976 2.025 10.963 1.00 98.25 397 GLN A C 1
ATOM 3109 O O . GLN A 1 397 ? -10.505 3.130 10.891 1.00 98.25 397 GLN A O 1
ATOM 3114 N N . SER A 1 398 ? -10.629 0.945 11.405 1.00 97.38 398 SER A N 1
ATOM 3115 C CA . SER A 1 398 ? -12.010 1.008 11.894 1.00 97.38 398 SER A CA 1
ATOM 3116 C C . SER A 1 398 ? -12.143 1.773 13.215 1.00 97.38 398 SER A C 1
ATOM 3118 O O . SER A 1 398 ? -13.144 2.457 13.405 1.00 97.38 398 SER A O 1
ATOM 3120 N N . ILE A 1 399 ? -11.113 1.744 14.073 1.00 96.56 399 ILE A N 1
ATOM 3121 C CA . ILE A 1 399 ? -11.036 2.577 15.287 1.00 96.56 399 ILE A CA 1
ATOM 3122 C C . ILE A 1 399 ? -10.927 4.060 14.915 1.00 96.56 399 ILE A C 1
ATOM 3124 O O . ILE A 1 399 ? -11.538 4.916 15.550 1.00 96.56 399 ILE A O 1
ATOM 3128 N N . LEU A 1 400 ? -10.140 4.367 13.880 1.00 96.00 400 LEU A N 1
ATOM 3129 C CA . LEU A 1 400 ? -9.909 5.737 13.412 1.00 96.00 400 LEU A CA 1
ATOM 3130 C C . LEU A 1 400 ? -11.046 6.289 12.541 1.00 96.00 400 LEU A C 1
ATOM 3132 O O . LEU A 1 400 ? -11.014 7.457 12.150 1.00 96.00 400 LEU A O 1
ATOM 3136 N N . ALA A 1 401 ? -12.018 5.457 12.172 1.00 92.25 401 ALA A N 1
ATOM 3137 C CA . ALA A 1 401 ? -13.164 5.880 11.390 1.00 92.25 401 ALA A CA 1
ATOM 3138 C C . ALA A 1 401 ? -14.213 6.536 12.293 1.00 92.25 401 ALA A C 1
ATOM 3140 O O . ALA A 1 401 ? -14.577 6.011 13.345 1.00 92.25 401 ALA A O 1
ATOM 3141 N N . GLU A 1 402 ? -14.779 7.659 11.848 1.00 70.81 402 GLU A N 1
ATOM 3142 C CA . GLU A 1 402 ? -16.059 8.096 12.400 1.00 70.81 402 GLU A CA 1
ATOM 3143 C C . GLU A 1 402 ? -17.125 7.046 12.042 1.00 70.81 402 GLU A C 1
ATOM 3145 O O . GLU A 1 402 ? -17.189 6.585 10.900 1.00 70.81 402 GLU A O 1
ATOM 3150 N N . GLN A 1 403 ? -17.980 6.673 13.001 1.00 55.72 403 GLN A N 1
ATOM 3151 C CA . GLN A 1 403 ? -19.127 5.790 12.748 1.00 55.72 403 GLN A CA 1
ATOM 3152 C C . GLN A 1 403 ? -19.904 6.270 11.504 1.00 55.72 403 GLN A C 1
ATOM 3154 O O . GLN A 1 403 ? -20.161 7.476 11.387 1.00 55.72 403 GLN A O 1
ATOM 3159 N N . PRO A 1 404 ? -20.293 5.375 10.572 1.00 46.62 404 PRO A N 1
ATOM 3160 C CA . PRO A 1 404 ? -20.899 5.783 9.312 1.00 46.62 404 PRO A CA 1
ATOM 3161 C C . PRO A 1 404 ? -22.149 6.637 9.556 1.00 46.62 404 PRO A C 1
ATOM 3163 O O . PRO A 1 404 ? -23.106 6.228 10.220 1.00 46.62 404 PRO A O 1
ATOM 3166 N N . LYS A 1 405 ? -22.152 7.856 9.006 1.00 41.09 405 LYS A N 1
ATOM 3167 C CA . LYS A 1 405 ? -23.324 8.738 9.021 1.00 41.09 405 LYS A CA 1
ATOM 3168 C C . LYS A 1 405 ? -24.410 8.073 8.177 1.00 41.09 405 LYS A C 1
ATOM 3170 O O . LYS A 1 405 ? -24.195 7.796 7.001 1.00 41.09 405 LYS A O 1
ATOM 3175 N N . ALA A 1 406 ? -25.573 7.811 8.780 1.00 39.12 406 ALA A N 1
ATOM 3176 C CA . ALA A 1 406 ? -26.723 7.220 8.097 1.00 39.12 406 ALA A CA 1
ATOM 3177 C C . ALA A 1 406 ? -26.941 7.882 6.721 1.00 39.12 406 ALA A C 1
ATOM 3179 O O . ALA A 1 406 ? -27.125 9.098 6.625 1.00 39.12 406 ALA A O 1
ATOM 3180 N N . SER A 1 407 ? -26.874 7.062 5.669 1.00 40.81 407 SER A N 1
ATOM 3181 C CA . SER A 1 407 ? -26.746 7.464 4.269 1.00 40.81 407 SER A CA 1
ATOM 3182 C C . SER A 1 407 ? -27.694 8.598 3.864 1.00 40.81 407 SER A C 1
ATOM 3184 O O . SER A 1 407 ? -28.921 8.441 3.897 1.00 40.81 407 SER A O 1
ATOM 3186 N N . ARG A 1 408 ? -27.148 9.705 3.351 1.00 41.06 408 ARG A N 1
ATOM 3187 C CA . ARG A 1 408 ? -27.893 10.593 2.453 1.00 41.06 408 ARG A CA 1
ATOM 3188 C C . ARG A 1 408 ? -27.878 9.990 1.053 1.00 41.06 408 ARG A C 1
ATOM 3190 O O . ARG A 1 408 ? -27.156 10.451 0.180 1.00 41.06 408 ARG A O 1
ATOM 3197 N N . VAL A 1 409 ? -28.739 9.004 0.810 1.00 37.34 409 VAL A N 1
ATOM 3198 C CA . VAL A 1 409 ? -29.159 8.705 -0.564 1.00 37.34 409 VAL A CA 1
ATOM 3199 C C . VAL A 1 409 ? -30.029 9.880 -1.014 1.00 37.34 409 VAL A C 1
ATOM 3201 O O . VAL A 1 409 ? -31.252 9.877 -0.856 1.00 37.34 409 VAL A O 1
ATOM 3204 N N . GLN A 1 410 ? -29.410 10.942 -1.537 1.00 35.12 410 GLN A N 1
ATOM 3205 C CA . GLN A 1 410 ? -30.142 11.841 -2.417 1.00 35.12 410 GLN A CA 1
ATOM 3206 C C . GLN A 1 410 ? -30.424 11.057 -3.688 1.00 35.12 410 GLN A C 1
ATOM 3208 O O . GLN A 1 410 ? -29.613 10.980 -4.602 1.00 35.12 410 GLN A O 1
ATOM 3213 N N . THR A 1 411 ? -31.605 10.453 -3.702 1.00 35.03 411 THR A N 1
ATOM 3214 C CA . THR A 1 411 ? -32.247 9.918 -4.893 1.00 35.03 411 THR A CA 1
ATOM 3215 C C . THR A 1 411 ? -32.381 11.067 -5.898 1.00 35.03 411 THR A C 1
ATOM 3217 O O . THR A 1 411 ? -33.393 11.768 -5.919 1.00 35.03 411 THR A O 1
ATOM 3220 N N . GLN A 1 412 ? -31.362 11.311 -6.722 1.00 29.77 412 GLN A N 1
ATOM 3221 C CA . GLN A 1 412 ? -31.581 11.977 -7.998 1.00 29.77 412 GLN A CA 1
ATOM 3222 C C . GLN A 1 412 ? -32.227 10.939 -8.906 1.00 29.77 412 GLN A C 1
ATOM 3224 O O . GLN A 1 412 ? -31.577 10.186 -9.621 1.00 29.77 412 GLN A O 1
ATOM 3229 N N . VAL A 1 413 ? -33.551 10.868 -8.783 1.00 33.56 413 VAL A N 1
ATOM 3230 C CA . VAL A 1 413 ? -34.416 10.292 -9.803 1.00 33.56 413 VAL A CA 1
ATOM 3231 C C . VAL A 1 413 ? -34.173 11.111 -11.071 1.00 33.56 413 VAL A C 1
ATOM 3233 O O . VAL A 1 413 ? -34.526 12.292 -11.104 1.00 33.56 413 VAL A O 1
ATOM 3236 N N . LEU A 1 414 ? -33.523 10.506 -12.066 1.00 34.34 414 LEU A N 1
ATOM 3237 C CA . LEU A 1 414 ? -33.572 10.973 -13.452 1.00 34.34 414 LEU A CA 1
ATOM 3238 C C . LEU A 1 414 ? -34.845 10.464 -14.127 1.00 34.34 414 LEU A C 1
ATOM 3240 O O . LEU A 1 414 ? -35.180 9.273 -13.927 1.00 34.34 414 LEU A O 1
#

Mean predicted aligned error: 5.6 Å